Protein 4HI7 (pdb70)

Structure (mmCIF, N/CA/C/O backbone):
data_4HI7
#
_entry.id   4HI7
#
_cell.length_a   50.700
_cell.length_b   50.700
_cell.length_c   289.473
_cell.angle_alpha   90.000
_cell.angle_beta   90.000
_cell.angle_gamma   120.000
#
_symmetry.space_group_name_H-M   'P 31 2 1'
#
loop_
_entity.id
_entity.type
_entity.pdbx_description
1 polymer GI20122
2 non-polymer GLUTATHIONE
3 water water
#
loop_
_atom_site.group_PDB
_atom_site.id
_atom_site.type_symbol
_atom_site.label_atom_id
_atom_site.label_alt_id
_atom_site.label_comp_id
_atom_site.label_asym_id
_atom_site.label_entity_id
_atom_site.label_seq_id
_atom_site.pdbx_PDB_ins_code
_atom_site.Cartn_x
_atom_site.Cartn_y
_atom_site.Cartn_z
_atom_site.occupancy
_atom_site.B_iso_or_equiv
_atom_site.auth_seq_id
_atom_site.auth_comp_id
_atom_site.auth_asym_id
_atom_site.auth_atom_id
_atom_site.pdbx_PDB_model_num
ATOM 1 N N . LYS A 1 3 ? 4.421 29.009 6.789 1.00 14.05 3 LYS A N 1
ATOM 2 C CA . LYS A 1 3 ? 5.536 28.057 6.788 1.00 11.96 3 LYS A CA 1
ATOM 3 C C . LYS A 1 3 ? 6.410 28.165 8.033 1.00 9.76 3 LYS A C 1
ATOM 4 O O . LYS A 1 3 ? 6.716 29.275 8.496 1.00 12.68 3 LYS A O 1
ATOM 10 N N . PRO A 1 4 ? 6.830 27.006 8.557 1.00 10.08 4 PRO A N 1
ATOM 11 C CA . PRO A 1 4 ? 7.855 27.024 9.587 1.00 10.63 4 PRO A CA 1
ATOM 12 C C . PRO A 1 4 ? 9.141 27.685 9.045 1.00 7.37 4 PRO A C 1
ATOM 13 O O . PRO A 1 4 ? 9.396 27.709 7.823 1.00 6.80 4 PRO A O 1
ATOM 17 N N . ILE A 1 5 ? 9.955 28.183 9.963 1.00 9.57 5 ILE A N 1
ATOM 18 C CA . ILE A 1 5 ? 11.248 28.744 9.631 1.00 6.10 5 ILE A CA 1
ATOM 19 C C . ILE A 1 5 ? 12.340 27.959 10.355 1.00 7.41 5 ILE A C 1
ATOM 20 O O . ILE A 1 5 ? 12.274 27.734 11.573 1.00 6.53 5 ILE A O 1
ATOM 25 N N . LEU A 1 6 ? 13.348 27.544 9.606 1.00 5.68 6 LEU A N 1
ATOM 26 C CA . LEU A 1 6 ? 14.452 26.807 10.184 1.00 6.02 6 LEU A CA 1
ATOM 27 C C . LEU A 1 6 ? 15.695 27.645 10.087 1.00 6.94 6 LEU A C 1
ATOM 28 O O . LEU A 1 6 ? 16.001 28.180 9.011 1.00 7.03 6 LEU A O 1
ATOM 33 N N . TYR A 1 7 ? 16.384 27.779 11.213 1.00 7.23 7 TYR A N 1
ATOM 34 C CA . TYR A 1 7 ? 17.646 28.513 11.256 1.00 7.00 7 TYR A CA 1
ATOM 35 C C . TYR A 1 7 ? 18.791 27.519 11.306 1.00 6.17 7 TYR A C 1
ATOM 36 O O . TYR A 1 7 ? 18.817 26.656 12.192 1.00 6.49 7 TYR A O 1
ATOM 45 N N . GLY A 1 8 ? 19.789 27.658 10.420 1.00 6.34 8 GLY A N 1
ATOM 46 C CA . GLY A 1 8 ? 20.876 26.696 10.399 1.00 7.40 8 GLY A CA 1
ATOM 47 C C . GLY A 1 8 ? 21.928 26.987 9.343 1.00 6.67 8 GLY A C 1
ATOM 48 O O . GLY A 1 8 ? 21.943 28.039 8.722 1.00 7.32 8 GLY A O 1
ATOM 49 N N . ILE A 1 9 ? 22.806 26.008 9.145 1.00 5.96 9 ILE A N 1
ATOM 50 C CA . ILE A 1 9 ? 23.731 26.014 8.015 1.00 8.62 9 ILE A CA 1
ATOM 51 C C . ILE A 1 9 ? 23.956 24.571 7.642 1.00 8.00 9 ILE A C 1
ATOM 52 O O . ILE A 1 9 ? 23.868 23.720 8.516 1.00 6.70 9 ILE A O 1
ATOM 57 N N . ASP A 1 10 ? 24.170 24.269 6.362 1.00 8.32 10 ASP A N 1
ATOM 58 C CA . ASP A 1 10 ? 24.105 22.855 5.927 1.00 6.50 10 ASP A CA 1
ATOM 59 C C . ASP A 1 10 ? 25.263 22.047 6.493 1.00 7.20 10 ASP A C 1
ATOM 60 O O . ASP A 1 10 ? 25.174 20.839 6.654 1.00 7.40 10 ASP A O 1
ATOM 65 N N . ALA A 1 11 ? 26.381 22.698 6.782 1.00 7.22 11 ALA A N 1
ATOM 66 C CA . ALA A 1 11 ? 27.487 21.926 7.314 1.00 7.12 11 ALA A CA 1
ATOM 67 C C . ALA A 1 11 ? 27.223 21.360 8.711 1.00 5.97 11 ALA A C 1
ATOM 68 O O . ALA A 1 11 ? 27.896 20.411 9.105 1.00 5.89 11 ALA A O 1
ATOM 70 N N . SER A 1 12 ? 26.288 21.961 9.465 1.00 7.19 12 SER A N 1
ATOM 71 C CA . SER A 1 12 ? 25.989 21.510 10.828 1.00 6.44 12 SER A CA 1
ATOM 72 C C . SER A 1 12 ? 25.242 20.165 10.844 1.00 7.08 12 SER A C 1
ATOM 73 O O . SER A 1 12 ? 24.171 20.031 10.262 1.00 6.28 12 SER A O 1
ATOM 76 N N . PRO A 1 13 ? 25.786 19.161 11.537 1.00 6.43 13 PRO A N 1
ATOM 77 C CA . PRO A 1 13 ? 25.063 17.876 11.603 1.00 6.54 13 PRO A CA 1
ATOM 78 C C . PRO A 1 13 ? 23.598 17.977 12.127 1.00 5.84 13 PRO A C 1
ATOM 79 O O . PRO A 1 13 ? 22.681 17.477 11.468 1.00 4.33 13 PRO A O 1
ATOM 83 N N . PRO A 1 14 ? 23.367 18.618 13.290 1.00 3.59 14 PRO A N 1
ATOM 84 C CA . PRO A 1 14 ? 21.971 18.585 13.771 1.00 3.66 14 PRO A CA 1
ATOM 85 C C . PRO A 1 14 ? 21.040 19.365 12.861 1.00 4.06 14 PRO A C 1
ATOM 86 O O . PRO A 1 14 ? 19.844 19.063 12.819 1.00 4.35 14 PRO A O 1
ATOM 90 N N . VAL A 1 15 ? 21.541 20.405 12.171 1.00 3.51 15 VAL A N 1
ATOM 91 C CA . VAL A 1 15 ? 20.726 21.021 11.155 1.00 4.55 15 VAL A CA 1
ATOM 92 C C . VAL A 1 15 ? 20.306 20.032 10.070 1.00 3.10 15 VAL A C 1
ATOM 93 O O . VAL A 1 15 ? 19.110 19.978 9.692 1.00 3.66 15 VAL A O 1
ATOM 97 N N . ARG A 1 16 ? 21.275 19.251 9.610 1.00 4.72 16 ARG A N 1
ATOM 98 C CA . ARG A 1 16 ? 20.974 18.288 8.571 1.00 3.56 16 ARG A CA 1
ATOM 99 C C . ARG A 1 16 ? 19.983 17.193 9.006 1.00 2.80 16 ARG A C 1
ATOM 100 O O . ARG A 1 16 ? 19.079 16.797 8.197 1.00 4.74 16 ARG A O 1
ATOM 108 N N . ALA A 1 17 ? 20.037 16.783 10.270 1.00 2.45 17 ALA A N 1
ATOM 109 C CA . ALA A 1 17 ? 18.999 15.845 10.763 1.00 3.51 17 ALA A CA 1
ATOM 110 C C . ALA A 1 17 ? 17.615 16.482 10.586 1.00 4.10 17 ALA A C 1
ATOM 111 O O . ALA A 1 17 ? 16.668 15.820 10.129 1.00 3.84 17 ALA A O 1
ATOM 113 N N . VAL A 1 18 ? 17.469 17.742 10.947 1.00 4.61 18 VAL A N 1
ATOM 114 C CA . VAL A 1 18 ? 16.188 18.397 10.770 1.00 2.47 18 VAL A CA 1
ATOM 115 C C . VAL A 1 18 ? 15.800 18.525 9.286 1.00 4.21 18 VAL A C 1
ATOM 116 O O . VAL A 1 18 ? 14.645 18.309 8.920 1.00 3.40 18 VAL A O 1
ATOM 120 N N A LYS A 1 19 ? 16.764 18.881 8.440 0.13 4.42 19 LYS A N 1
ATOM 121 N N B LYS A 1 19 ? 16.744 18.901 8.426 0.87 4.64 19 LYS A N 1
ATOM 122 C CA A LYS A 1 19 ? 16.489 19.018 7.013 0.13 4.70 19 LYS A CA 1
ATOM 123 C CA B LYS A 1 19 ? 16.460 18.999 7.006 0.87 3.97 19 LYS A CA 1
ATOM 124 C C A LYS A 1 19 ? 16.012 17.712 6.395 0.13 4.67 19 LYS A C 1
ATOM 125 C C B LYS A 1 19 ? 15.976 17.699 6.425 0.87 4.47 19 LYS A C 1
ATOM 126 O O A LYS A 1 19 ? 15.136 17.725 5.533 0.13 5.05 19 LYS A O 1
ATOM 127 O O B LYS A 1 19 ? 15.089 17.713 5.603 0.87 5.33 19 LYS A O 1
ATOM 138 N N . LEU A 1 20 ? 16.587 16.594 6.835 1.00 4.84 20 LEU A N 1
ATOM 139 C CA . LEU A 1 20 ? 16.140 15.305 6.381 1.00 5.59 20 LEU A CA 1
ATOM 140 C C . LEU A 1 20 ? 14.683 15.083 6.796 1.00 3.93 20 LEU A C 1
ATOM 141 O O . LEU A 1 20 ? 13.878 14.539 6.028 1.00 4.78 20 LEU A O 1
ATOM 146 N N . THR A 1 21 ? 14.371 15.439 8.041 1.00 2.58 21 THR A N 1
ATOM 147 C CA . THR A 1 21 ? 13.007 15.244 8.573 1.00 2.58 21 THR A CA 1
ATOM 148 C C . THR A 1 21 ? 11.963 16.035 7.796 1.00 4.27 21 THR A C 1
ATOM 149 O O . THR A 1 21 ? 10.882 15.534 7.471 1.00 5.65 21 THR A O 1
ATOM 153 N N . LEU A 1 22 ? 12.291 17.303 7.554 1.00 3.93 22 LEU A N 1
ATOM 154 C CA . LEU A 1 22 ? 11.402 18.173 6.778 1.00 3.57 22 LEU A CA 1
ATOM 155 C C . LEU A 1 22 ? 11.156 17.578 5.392 1.00 3.85 22 LEU A C 1
ATOM 156 O O . LEU A 1 22 ? 10.020 17.623 4.891 1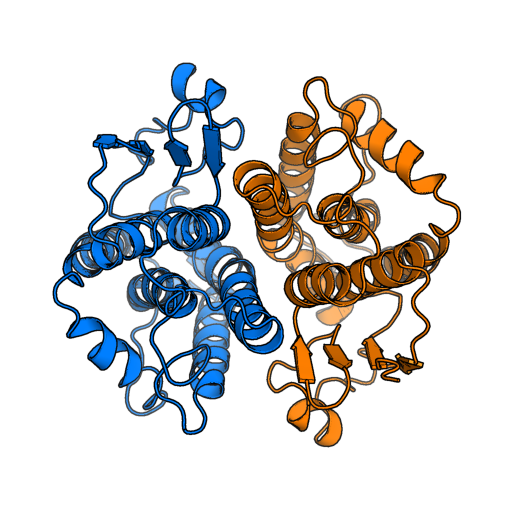.00 6.08 22 LEU A O 1
ATOM 161 N N . ALA A 1 23 ? 12.214 17.019 4.774 1.00 3.77 23 ALA A N 1
ATOM 162 C CA . ALA A 1 23 ? 12.069 16.441 3.447 1.00 4.09 23 ALA A CA 1
ATOM 163 C C . ALA A 1 23 ? 11.210 15.175 3.495 1.00 5.01 23 ALA A C 1
ATOM 164 O O . ALA A 1 23 ? 10.377 14.936 2.625 1.00 4.50 23 ALA A O 1
ATOM 166 N N . ALA A 1 24 ? 11.413 14.384 4.544 1.00 4.88 24 ALA A N 1
ATOM 167 C CA . ALA A 1 24 ? 10.665 13.149 4.682 1.00 3.08 24 ALA A CA 1
ATOM 168 C C . ALA A 1 24 ? 9.174 13.443 4.838 1.00 5.37 24 ALA A C 1
ATOM 169 O O . ALA A 1 24 ? 8.311 12.690 4.358 1.00 5.53 24 ALA A O 1
ATOM 171 N N . LEU A 1 25 ? 8.883 14.545 5.523 1.00 5.02 25 LEU A N 1
ATOM 172 C CA . LEU A 1 25 ? 7.518 14.943 5.804 1.00 3.90 25 LEU A CA 1
ATOM 173 C C . LEU A 1 25 ? 6.892 15.747 4.649 1.00 4.43 25 LEU A C 1
ATOM 174 O O . LEU A 1 25 ? 5.705 16.045 4.706 1.00 5.57 25 LEU A O 1
ATOM 179 N N . GLN A 1 26 ? 7.699 16.141 3.662 1.00 4.35 26 GLN A N 1
ATOM 180 C CA . GLN A 1 26 ? 7.233 17.028 2.565 1.00 4.75 26 GLN A CA 1
ATOM 181 C C . GLN A 1 26 ? 6.638 18.318 3.096 1.00 6.28 26 GLN A C 1
ATOM 182 O O . GLN A 1 26 ? 5.592 18.795 2.634 1.00 5.83 26 GLN A O 1
ATOM 188 N N . LEU A 1 27 ? 7.287 18.859 4.118 1.00 5.00 27 LEU A N 1
ATOM 189 C CA . LEU A 1 27 ? 6.803 20.067 4.760 1.00 5.52 27 LEU A CA 1
ATOM 190 C C . LEU A 1 27 ? 7.613 21.273 4.281 1.00 6.72 27 LEU A C 1
ATOM 191 O O . LEU A 1 27 ? 8.791 21.411 4.573 1.00 6.66 27 LEU A O 1
ATOM 196 N N . PRO A 1 28 ? 6.992 22.162 3.507 1.00 8.28 28 PRO A N 1
ATOM 197 C CA . PRO A 1 28 ? 7.746 23.335 3.044 1.00 9.07 28 PRO A CA 1
ATOM 198 C C . PRO A 1 28 ? 8.090 24.294 4.197 1.00 8.44 28 PRO A C 1
ATOM 199 O O . PRO A 1 28 ? 7.314 24.421 5.159 1.00 8.80 28 PRO A O 1
ATOM 203 N N . TYR A 1 29 ? 9.249 24.938 4.089 1.00 7.32 29 TYR A N 1
ATOM 204 C CA . TYR A 1 29 ? 9.779 25.749 5.171 1.00 7.44 29 TYR A CA 1
ATOM 205 C C . TYR A 1 29 ? 10.664 26.820 4.575 1.00 8.05 29 TYR A C 1
ATOM 206 O O . TYR A 1 29 ? 11.178 26.686 3.452 1.00 8.24 29 TYR A O 1
ATOM 215 N N . ASP A 1 30 ? 10.792 27.909 5.318 1.00 8.63 30 ASP A N 1
ATOM 216 C CA . ASP A 1 30 ? 11.778 28.932 5.000 1.00 9.25 30 ASP A CA 1
ATOM 217 C C . ASP A 1 30 ? 13.089 28.642 5.718 1.00 8.58 30 ASP A C 1
ATOM 218 O O . ASP A 1 30 ? 13.093 28.408 6.908 1.00 8.15 30 ASP A O 1
ATOM 223 N N . TYR A 1 31 ? 14.200 28.661 5.000 1.00 9.04 31 TYR A N 1
ATOM 224 C CA . TYR A 1 31 ? 15.504 28.350 5.593 1.00 8.15 31 TYR A CA 1
ATOM 225 C C . TYR A 1 31 ? 16.337 29.605 5.704 1.00 9.01 31 TYR A C 1
ATOM 226 O O . TYR A 1 31 ? 16.550 30.269 4.705 1.00 9.85 31 TYR A O 1
ATOM 235 N N . LYS A 1 32 ? 16.807 29.932 6.903 1.00 8.93 32 LYS A N 1
ATOM 236 C CA . LYS A 1 32 ? 17.541 31.165 7.121 1.00 11.93 32 LYS A CA 1
ATOM 237 C C . LYS A 1 32 ? 18.914 30.738 7.554 1.00 9.46 32 LYS A C 1
ATOM 238 O O . LYS A 1 32 ? 19.073 30.042 8.570 1.00 9.11 32 LYS A O 1
ATOM 244 N N A ILE A 1 33 ? 19.919 31.169 6.800 0.49 10.48 33 ILE A N 1
ATOM 245 N N B ILE A 1 33 ? 19.924 31.140 6.790 0.51 10.57 33 ILE A N 1
ATOM 246 C CA A ILE A 1 33 ? 21.276 30.718 7.039 0.49 11.43 33 ILE A CA 1
ATOM 247 C CA B ILE A 1 33 ? 21.271 30.658 7.034 0.51 11.45 33 ILE A CA 1
ATOM 248 C C A ILE A 1 33 ? 21.900 31.518 8.164 0.49 10.34 33 ILE A C 1
ATOM 249 C C B ILE A 1 33 ? 21.931 31.490 8.125 0.51 10.34 33 ILE A C 1
ATOM 250 O O A ILE A 1 33 ? 21.911 32.746 8.129 0.49 11.33 33 ILE A O 1
ATOM 251 O O B ILE A 1 33 ? 21.996 32.718 8.023 0.51 11.35 33 ILE A O 1
ATOM 260 N N . VAL A 1 34 ? 22.400 30.830 9.174 1.00 9.71 34 VAL A N 1
ATOM 261 C CA . VAL A 1 34 ? 23.132 31.479 10.243 1.00 13.64 34 VAL A CA 1
ATOM 262 C C . VAL A 1 34 ? 24.556 30.949 10.138 1.00 11.94 34 VAL A C 1
ATOM 263 O O . VAL A 1 34 ? 24.821 29.780 10.436 1.00 10.62 34 VAL A O 1
ATOM 267 N N . ASN A 1 35 ? 25.467 31.791 9.670 1.00 15.36 35 ASN A N 1
ATOM 268 C CA . ASN A 1 35 ? 26.843 31.371 9.461 1.00 15.72 35 ASN A CA 1
ATOM 269 C C . ASN A 1 35 ? 27.638 31.418 10.754 1.00 13.58 35 ASN A C 1
ATOM 270 O O . ASN A 1 35 ? 27.964 32.503 11.241 1.00 13.50 35 ASN A O 1
ATOM 275 N N . LEU A 1 36 ? 28.021 30.253 11.254 1.00 13.31 36 LEU A N 1
ATOM 276 C CA . LEU A 1 36 ? 28.710 30.132 12.531 1.00 12.95 36 LEU A CA 1
ATOM 277 C C . LEU A 1 36 ? 30.168 30.586 12.447 1.00 15.45 36 LEU A C 1
ATOM 278 O O . LEU A 1 36 ? 30.742 31.062 13.429 1.00 17.59 36 LEU A O 1
ATOM 283 N N . MET A 1 37 ? 30.764 30.453 11.269 1.00 15.75 37 MET A N 1
ATOM 284 C CA . MET A 1 37 ? 32.164 30.832 11.104 1.00 18.12 37 MET A CA 1
ATOM 285 C C . MET A 1 37 ? 32.306 32.346 11.244 1.00 19.00 37 MET A C 1
ATOM 286 O O . MET A 1 37 ? 33.350 32.860 11.675 1.00 23.47 37 MET A O 1
ATOM 291 N N . ASN A 1 38 ? 31.236 33.049 10.888 1.00 18.75 38 ASN A N 1
ATOM 292 C CA . ASN A 1 38 ? 31.167 34.501 10.996 1.00 19.57 38 ASN A CA 1
ATOM 293 C C . ASN A 1 38 ? 30.464 34.970 12.266 1.00 16.90 38 ASN A C 1
ATOM 294 O O . ASN A 1 38 ? 30.193 36.162 12.428 1.00 16.38 38 ASN A O 1
ATOM 299 N N . LYS A 1 39 ? 30.162 34.017 13.153 1.00 16.70 39 LYS A N 1
ATOM 300 C CA . LYS A 1 39 ? 29.655 34.305 14.503 1.00 14.09 39 LYS A CA 1
ATOM 301 C C . LYS A 1 39 ? 28.261 34.943 14.480 1.00 13.93 39 LYS A C 1
ATOM 302 O O . LYS A 1 39 ? 27.861 35.636 15.419 1.00 14.27 39 LYS A O 1
ATOM 308 N N . GLU A 1 40 ? 27.512 34.673 13.414 1.00 15.90 40 GLU A N 1
ATOM 309 C CA . GLU A 1 40 ? 26.143 35.175 13.278 1.00 14.89 40 GLU A CA 1
ATOM 310 C C . GLU A 1 40 ? 25.182 34.673 14.370 1.00 14.30 40 GLU A C 1
ATOM 311 O O . GLU A 1 40 ? 24.120 35.254 14.578 1.00 14.41 40 GLU A O 1
ATOM 317 N N . GLN A 1 41 ? 25.527 33.586 15.060 1.00 11.96 41 GLN A N 1
ATOM 318 C CA . GLN A 1 41 ? 24.664 33.109 16.136 1.00 14.67 41 GLN A CA 1
ATOM 319 C C . GLN A 1 41 ? 24.778 34.053 17.337 1.00 16.32 41 GLN A C 1
ATOM 320 O O . GLN A 1 41 ? 23.971 33.991 18.253 1.00 12.07 41 GLN A O 1
ATOM 326 N N . HIS A 1 42 ? 25.763 34.954 17.320 1.00 13.09 42 HIS A N 1
ATOM 327 C CA . HIS A 1 42 ? 25.978 35.891 18.433 1.00 14.29 42 HIS A CA 1
ATOM 328 C C . HIS A 1 42 ? 25.401 37.294 18.184 1.00 16.38 42 HIS A C 1
ATOM 329 O O . HIS A 1 42 ? 25.633 38.205 18.982 1.00 16.28 42 HIS A O 1
ATOM 336 N N . SER A 1 43 ? 24.633 37.451 17.101 1.00 15.00 43 SER A N 1
ATOM 337 C CA . SER A 1 43 ? 23.999 38.737 16.780 1.00 17.25 43 SER A CA 1
ATOM 338 C C . SER A 1 43 ? 22.924 39.021 17.814 1.00 16.41 43 SER A C 1
ATOM 339 O O . SER A 1 43 ? 22.377 38.079 18.400 1.00 15.51 43 SER A O 1
ATOM 342 N N . GLU A 1 44 ? 22.635 40.303 18.053 1.00 19.39 44 GLU A N 1
ATOM 343 C CA . GLU A 1 44 ? 21.623 40.682 19.037 1.00 19.97 44 GLU A CA 1
ATOM 344 C C . GLU A 1 44 ? 20.289 40.041 18.686 1.00 20.17 44 GLU A C 1
ATOM 345 O O . GLU A 1 44 ? 19.570 39.573 19.565 1.00 20.86 44 GLU A O 1
ATOM 351 N N . GLU A 1 45 ? 19.979 39.999 17.399 1.00 18.65 45 GLU A N 1
ATOM 352 C CA . GLU A 1 45 ? 18.729 39.401 16.964 1.00 20.89 45 GLU A CA 1
ATOM 353 C C . GLU A 1 45 ? 18.693 37.880 17.168 1.00 19.92 45 GLU A C 1
ATOM 354 O O . GLU A 1 45 ? 17.704 37.360 17.651 1.00 16.50 45 GLU A O 1
ATOM 360 N N . TYR A 1 46 ? 19.765 37.173 16.836 1.00 14.47 46 TYR A N 1
ATOM 361 C CA . TYR A 1 46 ? 19.720 35.731 17.048 1.00 14.36 46 TYR A CA 1
ATOM 362 C C . TYR A 1 46 ? 19.776 35.349 18.531 1.00 13.03 46 TYR A C 1
ATOM 363 O O . TYR A 1 46 ? 19.178 34.350 18.937 1.00 12.38 46 TYR A O 1
ATOM 372 N N . LEU A 1 47 ? 20.530 36.088 19.333 1.00 14.18 47 LEU A N 1
ATOM 373 C CA . LEU A 1 47 ? 20.580 35.790 20.757 1.00 16.19 47 LEU A CA 1
ATOM 374 C C . LEU A 1 47 ? 19.198 35.951 21.396 1.00 20.35 47 LEU A C 1
ATOM 375 O O . LEU A 1 47 ? 18.834 35.201 22.314 1.00 19.91 47 LEU A O 1
ATOM 380 N N . LYS A 1 48 ? 18.425 36.904 20.885 1.00 22.37 48 LYS A N 1
ATOM 381 C CA . LYS A 1 48 ? 17.048 37.114 21.327 1.00 25.36 48 LYS A CA 1
ATOM 382 C C . LYS A 1 48 ? 16.202 35.870 21.050 1.00 22.97 48 LYS A C 1
ATOM 383 O O . LYS A 1 48 ? 15.394 35.450 21.888 1.00 23.81 48 LYS A O 1
ATOM 389 N N . LYS A 1 49 ? 16.390 35.281 19.871 1.00 19.01 49 LYS A N 1
ATOM 390 C CA . LYS A 1 49 ? 15.641 34.077 19.487 1.00 16.53 49 LYS A CA 1
ATOM 391 C C . LYS A 1 49 ? 16.097 32.829 20.245 1.00 14.21 49 LYS A C 1
ATOM 392 O O . LYS A 1 49 ? 15.312 31.889 20.509 1.00 13.92 49 LYS A O 1
ATOM 398 N N . ASN A 1 50 ? 17.375 32.795 20.572 1.00 15.50 50 ASN A N 1
ATOM 399 C CA . ASN A 1 50 ? 17.951 31.606 21.175 1.00 12.74 50 ASN A CA 1
ATOM 400 C C . ASN A 1 50 ? 19.187 32.000 21.962 1.00 13.76 50 ASN A C 1
ATOM 401 O O . ASN A 1 50 ? 20.290 32.052 21.404 1.00 12.42 50 ASN A O 1
ATOM 406 N N . PRO A 1 51 ? 19.022 32.247 23.274 1.00 13.09 51 PRO A N 1
ATOM 407 C CA . PRO A 1 51 ? 20.163 32.665 24.099 1.00 14.28 51 PRO A CA 1
ATOM 408 C C . PRO A 1 51 ? 21.318 31.664 24.173 1.00 13.45 51 PRO A C 1
ATOM 409 O O . PRO A 1 51 ? 22.405 32.092 24.574 1.00 14.21 51 PRO A O 1
ATOM 413 N N . GLN A 1 52 ? 21.107 30.405 23.775 1.00 12.28 52 GLN A N 1
ATOM 414 C CA . GLN A 1 52 ? 22.184 29.397 23.762 1.00 10.77 52 GLN A CA 1
ATOM 415 C C . GLN A 1 52 ? 23.080 29.541 22.539 1.00 13.05 52 GLN A C 1
ATOM 416 O O . GLN A 1 52 ? 24.085 28.826 22.407 1.00 13.05 52 GLN A O 1
ATOM 422 N N . HIS A 1 53 ? 22.698 30.458 21.651 1.00 13.95 53 HIS A N 1
ATOM 423 C CA . HIS A 1 53 ? 23.358 30.665 20.360 1.00 12.73 53 HIS A CA 1
ATOM 424 C C . HIS A 1 53 ? 23.687 29.370 19.599 1.00 10.08 53 HIS A C 1
ATOM 425 O O . HIS A 1 53 ? 24.805 29.174 19.125 1.00 11.67 53 HIS A O 1
ATOM 432 N N . THR A 1 54 ? 22.690 28.499 19.479 1.00 9.44 54 THR A N 1
ATOM 433 C CA . THR A 1 54 ? 22.885 27.264 18.762 1.00 9.77 54 THR A CA 1
ATOM 434 C C . THR A 1 54 ? 21.973 27.186 17.558 1.00 7.54 54 THR A C 1
ATOM 435 O O . THR A 1 54 ? 20.925 27.809 17.527 1.00 8.24 54 THR A O 1
ATOM 439 N N . VAL A 1 55 ? 22.336 26.348 16.586 1.00 7.78 55 VAL A N 1
ATOM 440 C CA . VAL A 1 55 ? 21.425 25.924 15.515 1.00 6.55 55 VAL A CA 1
ATOM 441 C C . VAL A 1 55 ? 21.392 24.404 15.537 1.00 6.63 55 VAL A C 1
ATOM 442 O O . VAL A 1 55 ? 22.390 23.803 15.933 1.00 6.11 55 VAL A O 1
ATOM 446 N N . PRO A 1 56 ? 20.277 23.769 15.108 1.00 5.54 56 PRO A N 1
ATOM 447 C CA . PRO A 1 56 ? 19.082 24.385 14.508 1.00 6.21 56 PRO A CA 1
ATOM 448 C C . PRO A 1 56 ? 18.165 25.052 15.518 1.00 5.22 56 PRO A C 1
ATOM 449 O O . PRO A 1 56 ? 18.180 24.740 16.709 1.00 6.19 56 PRO A O 1
ATOM 453 N N . LEU A 1 57 ? 17.380 26.005 15.019 1.00 5.67 57 LEU A N 1
ATOM 454 C CA . LEU A 1 57 ? 16.249 26.568 15.735 1.00 6.75 57 LEU A CA 1
ATOM 455 C C . LEU A 1 57 ? 15.066 26.547 14.758 1.00 5.82 57 LEU A C 1
ATOM 456 O O . LEU A 1 57 ? 15.242 26.842 13.574 1.00 6.08 57 LEU A O 1
ATOM 461 N N . LEU A 1 58 ? 13.889 26.129 15.232 1.00 5.65 58 LEU A N 1
ATOM 462 C CA . LEU A 1 58 ? 12.646 26.177 14.458 1.00 6.05 58 LEU A CA 1
ATOM 463 C C . LEU A 1 58 ? 11.667 27.182 15.039 1.00 6.52 58 LEU A C 1
ATOM 464 O O . LEU A 1 58 ? 11.430 27.202 16.239 1.00 7.37 58 LEU A O 1
ATOM 469 N N . GLU A 1 59 ? 11.100 28.009 14.191 1.00 6.78 59 GLU A N 1
ATOM 470 C CA . GLU A 1 59 ? 10.005 28.847 14.611 1.00 7.65 59 GLU A CA 1
ATOM 471 C C . GLU A 1 59 ? 8.819 28.309 13.841 1.00 7.37 59 GLU A C 1
ATOM 472 O O . GLU A 1 59 ? 8.888 28.119 12.636 1.00 8.69 59 GLU A O 1
ATOM 478 N N . ASP A 1 60 ? 7.694 28.128 14.512 1.00 8.27 60 ASP A N 1
ATOM 479 C CA . ASP A 1 60 ? 6.495 27.681 13.839 1.00 8.28 60 ASP A CA 1
ATOM 480 C C . ASP A 1 60 ? 5.302 28.462 14.366 1.00 10.57 60 ASP A C 1
ATOM 481 O O . ASP A 1 60 ? 4.890 28.236 15.495 1.00 10.24 60 ASP A O 1
ATOM 486 N N . GLY A 1 61 ? 4.786 29.404 13.579 1.00 11.96 61 GLY A N 1
ATOM 487 C CA . GLY A 1 61 ? 3.788 30.339 14.075 1.00 15.91 61 GLY A CA 1
ATOM 488 C C . GLY A 1 61 ? 4.430 31.103 15.216 1.00 14.64 61 GLY A C 1
ATOM 489 O O . GLY A 1 61 ? 5.582 31.544 15.091 1.00 14.88 61 GLY A O 1
ATOM 490 N N . ASP A 1 62 ? 3.744 31.205 16.347 1.00 13.64 62 ASP A N 1
ATOM 491 C CA . ASP A 1 62 ? 4.339 31.907 17.477 1.00 16.62 62 ASP A CA 1
ATOM 492 C C . ASP A 1 62 ? 5.219 30.993 18.364 1.00 17.66 62 ASP A C 1
ATOM 493 O O . ASP A 1 62 ? 5.739 31.451 19.391 1.00 20.14 62 ASP A O 1
ATOM 498 N N . ALA A 1 63 ? 5.414 29.730 17.960 1.00 14.54 63 ALA A N 1
ATOM 499 C CA . ALA A 1 63 ? 6.195 28.759 18.747 1.00 13.38 63 ALA A CA 1
ATOM 500 C C . ALA A 1 63 ? 7.686 28.730 18.395 1.00 10.39 63 ALA A C 1
ATOM 501 O O . ALA A 1 63 ? 8.086 29.019 17.264 1.00 11.11 63 ALA A O 1
ATOM 503 N N . ASN A 1 64 ? 8.497 28.317 19.356 1.00 11.21 64 ASN A N 1
ATOM 504 C CA . ASN A 1 64 ? 9.938 28.311 19.193 1.00 9.17 64 ASN A CA 1
ATOM 505 C C . ASN A 1 64 ? 10.417 26.965 19.731 1.00 9.06 64 ASN A C 1
ATOM 506 O O . ASN A 1 64 ? 10.019 26.601 20.834 1.00 12.64 64 ASN A O 1
ATOM 511 N N . ILE A 1 65 ? 11.197 26.209 18.950 1.00 9.32 65 ILE A N 1
ATOM 512 C CA . ILE A 1 65 ? 11.730 24.914 19.400 1.00 6.80 65 ILE A CA 1
ATOM 513 C C . ILE A 1 65 ? 13.176 24.819 18.987 1.00 5.77 65 ILE A C 1
ATOM 514 O O . ILE A 1 65 ? 13.499 24.953 17.802 1.00 5.72 65 ILE A O 1
ATOM 519 N N . ALA A 1 66 ? 14.035 24.582 19.961 1.00 7.75 66 ALA A N 1
ATOM 520 C CA . ALA A 1 66 ? 15.451 24.368 19.687 1.00 7.60 66 ALA A CA 1
ATOM 521 C C . ALA A 1 66 ? 15.765 22.930 20.030 1.00 6.17 66 ALA A C 1
ATOM 522 O O . ALA A 1 66 ? 14.967 22.283 20.720 1.00 5.96 66 ALA A O 1
ATOM 524 N N . ASP A 1 67 ? 16.952 22.486 19.595 1.00 6.47 67 ASP A N 1
ATOM 525 C CA . ASP A 1 67 ? 17.503 21.110 19.691 1.00 4.03 67 ASP A CA 1
ATOM 526 C C . ASP A 1 67 ? 16.964 20.224 18.588 1.00 3.76 67 ASP A C 1
ATOM 527 O O . ASP A 1 67 ? 15.746 20.016 18.516 1.00 3.76 67 ASP A O 1
ATOM 532 N N . SER A 1 68 ? 17.847 19.696 17.742 1.00 4.07 68 SER A N 1
ATOM 533 C CA . SER A 1 68 ? 17.429 18.921 16.564 1.00 3.88 68 SER A CA 1
ATOM 534 C C . SER A 1 68 ? 16.487 17.792 16.944 1.00 4.03 68 SER A C 1
ATOM 535 O O . SER A 1 68 ? 15.549 17.494 16.208 1.00 3.39 68 SER A O 1
ATOM 538 N N . HIS A 1 69 ? 16.717 17.168 18.099 1.00 4.49 69 HIS A N 1
ATOM 539 C CA . HIS A 1 69 ? 15.955 15.967 18.442 1.00 3.05 69 HIS A CA 1
ATOM 540 C C . HIS A 1 69 ? 14.560 16.366 18.904 1.00 4.43 69 HIS A C 1
ATOM 541 O O . HIS A 1 69 ? 13.546 15.720 18.569 1.00 4.77 69 HIS A O 1
ATOM 548 N N . ALA A 1 70 ? 14.497 17.462 19.652 1.00 3.24 70 ALA A N 1
ATOM 549 C CA . ALA A 1 70 ? 13.206 18.030 20.055 1.00 3.41 70 ALA A CA 1
ATOM 550 C C . ALA A 1 70 ? 12.445 18.485 18.830 1.00 3.51 70 ALA A C 1
ATOM 551 O O . ALA A 1 70 ? 11.216 18.293 18.754 1.00 3.81 70 ALA A O 1
ATOM 553 N N . ILE A 1 71 ? 13.120 19.203 17.926 1.00 3.72 71 ILE A N 1
ATOM 554 C CA . ILE A 1 71 ? 12.497 19.682 16.702 1.00 4.53 71 ILE A CA 1
ATOM 555 C C . ILE A 1 71 ? 11.931 18.538 15.856 1.00 3.69 71 ILE A C 1
ATOM 556 O O . ILE A 1 71 ? 10.775 18.583 15.407 1.00 4.46 71 ILE A O 1
ATOM 561 N N . MET A 1 72 ? 12.710 17.480 15.675 1.00 3.82 72 MET A N 1
ATOM 562 C CA . MET A 1 72 ? 12.261 16.358 14.849 1.00 4.16 72 MET A CA 1
ATOM 563 C C . MET A 1 72 ? 11.056 15.640 15.432 1.00 3.77 72 MET A C 1
ATOM 564 O O . MET A 1 72 ? 10.130 15.341 14.691 1.00 3.73 72 MET A O 1
ATOM 569 N N . ALA A 1 73 ? 11.075 15.371 16.744 1.00 3.80 73 ALA A N 1
ATOM 570 C CA . ALA A 1 73 ? 9.928 14.761 17.383 1.00 4.47 73 ALA A CA 1
ATOM 571 C C . ALA A 1 73 ? 8.690 15.614 17.219 1.00 4.64 73 ALA A C 1
ATOM 572 O O . ALA A 1 73 ? 7.599 15.112 16.937 1.00 3.98 73 ALA A O 1
ATOM 574 N N . TYR A 1 74 ? 8.820 16.905 17.433 1.00 3.85 74 TYR A N 1
ATOM 575 C CA . TYR A 1 74 ? 7.727 17.854 17.258 1.00 4.34 74 TYR A CA 1
ATOM 576 C C . TYR A 1 74 ? 7.196 17.805 15.824 1.00 4.47 74 TYR A C 1
ATOM 577 O O . TYR A 1 74 ? 5.989 17.724 15.613 1.00 4.83 74 TYR A O 1
ATOM 586 N N . LEU A 1 75 ? 8.077 17.924 14.835 1.00 4.37 75 LEU A N 1
ATOM 587 C CA . LEU A 1 75 ? 7.667 17.895 13.434 1.00 4.67 75 LEU A CA 1
ATOM 588 C C . LEU A 1 75 ? 6.874 16.656 13.042 1.00 4.79 75 LEU A C 1
ATOM 589 O O . LEU A 1 75 ? 5.836 16.783 12.400 1.00 5.23 75 LEU A O 1
ATOM 594 N N . VAL A 1 76 ? 7.360 15.477 13.402 1.00 4.49 76 VAL A N 1
ATOM 595 C CA . VAL A 1 76 ? 6.630 14.278 13.052 1.00 6.14 76 VAL A CA 1
ATOM 596 C C . VAL A 1 76 ? 5.290 14.270 13.786 1.00 4.96 76 VAL A C 1
ATOM 597 O O . VAL A 1 76 ? 4.236 13.975 13.182 1.00 5.79 76 VAL A O 1
ATOM 601 N N . SER A 1 77 ? 5.293 14.584 15.090 1.00 4.90 77 SER A N 1
ATOM 602 C CA . SER A 1 77 ? 4.045 14.505 15.874 1.00 5.38 77 SER A CA 1
ATOM 603 C C . SER A 1 77 ? 3.011 15.526 15.427 1.00 5.65 77 SER A C 1
ATOM 604 O O . SER A 1 77 ? 1.804 15.279 15.581 1.00 6.13 77 SER A O 1
ATOM 607 N N . LYS A 1 78 ? 3.454 16.658 14.881 1.00 5.65 78 LYS A N 1
ATOM 608 C CA . LYS A 1 78 ? 2.554 17.749 14.496 1.00 6.61 78 LYS A CA 1
ATOM 609 C C . LYS A 1 78 ? 2.078 17.605 13.060 1.00 7.12 78 LYS A C 1
ATOM 610 O O . LYS A 1 78 ? 0.918 17.918 12.756 1.00 8.22 78 LYS A O 1
ATOM 616 N N . TYR A 1 79 ? 2.957 17.137 12.188 1.00 6.35 79 TYR A N 1
ATOM 617 C CA . TYR A 1 79 ? 2.746 17.199 10.756 1.00 6.78 79 TYR A CA 1
ATOM 618 C C . TYR A 1 79 ? 2.806 15.868 10.033 1.00 7.81 79 TYR A C 1
ATOM 619 O O . TYR A 1 79 ? 2.492 15.838 8.834 1.00 11.24 79 TYR A O 1
ATOM 628 N N . GLY A 1 80 ? 3.209 14.800 10.694 1.00 7.64 80 GLY A N 1
ATOM 629 C CA . GLY A 1 80 ? 3.238 13.531 10.015 1.00 7.99 80 GLY A CA 1
ATOM 630 C C . GLY A 1 80 ? 1.865 13.007 9.652 1.00 9.12 80 GLY A C 1
ATOM 631 O O . GLY A 1 80 ? 0.879 13.104 10.408 1.00 12.93 80 GLY A O 1
ATOM 632 N N . LYS A 1 81 ? 1.773 12.403 8.487 1.00 9.99 81 LYS A N 1
ATOM 633 C CA . LYS A 1 81 ? 0.498 11.846 8.124 1.00 11.38 81 LYS A CA 1
ATOM 634 C C . LYS A 1 81 ? 0.243 10.537 8.848 1.00 10.24 81 LYS A C 1
ATOM 635 O O . LYS A 1 81 ? -0.917 10.149 9.018 1.00 12.01 81 LYS A O 1
ATOM 641 N N . ASP A 1 82 ? 1.313 9.883 9.308 1.00 7.72 82 ASP A N 1
ATOM 642 C CA . ASP A 1 82 ? 1.214 8.762 10.244 1.00 10.66 82 ASP A CA 1
ATOM 643 C C . ASP A 1 82 ? 2.407 8.871 11.159 1.00 8.45 82 ASP A C 1
ATOM 644 O O . ASP A 1 82 ? 3.236 9.788 10.977 1.00 7.40 82 ASP A O 1
ATOM 649 N N . ASP A 1 83 ? 2.523 7.978 12.130 1.00 8.82 83 ASP A N 1
ATOM 650 C CA . ASP A 1 83 ? 3.624 8.071 13.089 1.00 5.95 83 ASP A CA 1
ATOM 651 C C . ASP A 1 83 ? 4.869 7.235 12.798 1.00 5.83 83 ASP A C 1
ATOM 652 O O . ASP A 1 83 ? 5.672 7.023 13.688 1.00 6.76 83 ASP A O 1
ATOM 657 N N . SER A 1 84 ? 5.028 6.793 11.556 1.00 6.02 84 SER A N 1
ATOM 658 C CA . SER A 1 84 ? 6.083 5.821 11.283 1.00 8.20 84 SER A CA 1
ATOM 659 C C . SER A 1 84 ? 7.460 6.324 11.699 1.00 6.34 84 SER A C 1
ATOM 660 O O . SER A 1 84 ? 8.293 5.552 12.179 1.00 7.94 84 SER A O 1
ATOM 663 N N . LEU A 1 85 ? 7.733 7.603 11.488 1.00 5.75 85 LEU A N 1
ATOM 664 C CA . LEU A 1 85 ? 9.040 8.140 11.813 1.00 6.31 85 LEU A CA 1
ATOM 665 C C . LEU A 1 85 ? 9.242 8.422 13.306 1.00 6.89 85 LEU A C 1
ATOM 666 O O . LEU A 1 85 ? 10.357 8.686 13.740 1.00 5.70 85 LEU A O 1
ATOM 671 N N . TYR A 1 86 ? 8.164 8.420 14.080 1.00 4.35 86 TYR A N 1
ATOM 672 C CA . TYR A 1 86 ? 8.283 8.599 15.515 1.00 4.07 86 TYR A CA 1
ATOM 673 C C . TYR A 1 86 ? 7.055 8.015 16.164 1.00 5.67 86 TYR A C 1
ATOM 674 O O . TYR A 1 86 ? 6.107 8.683 16.494 1.00 4.52 86 TYR A O 1
ATOM 683 N N . PRO A 1 87 ? 7.044 6.694 16.299 1.00 5.43 87 PRO A N 1
ATOM 684 C CA . PRO A 1 87 ? 5.840 5.949 16.686 1.00 6.19 87 PRO A CA 1
ATOM 685 C C . PRO A 1 87 ? 5.260 6.410 18.019 1.00 5.58 87 PRO A C 1
ATOM 686 O O . PRO A 1 87 ? 6.032 6.748 18.944 1.00 5.33 87 PRO A O 1
ATOM 690 N N . LYS A 1 88 ? 3.929 6.424 18.107 1.00 6.01 88 LYS A N 1
ATOM 691 C CA . LYS A 1 88 ? 3.246 6.745 19.338 1.00 5.62 88 LYS A CA 1
ATOM 692 C C . LYS A 1 88 ? 3.280 5.627 20.368 1.00 5.80 88 LYS A C 1
ATOM 693 O O . LYS A 1 88 ? 3.219 5.908 21.573 1.00 6.29 88 LYS A O 1
ATOM 699 N N . ASP A 1 89 ? 3.380 4.360 19.942 1.00 6.68 89 ASP A N 1
ATOM 700 C CA . ASP A 1 89 ? 3.546 3.221 20.862 1.00 8.48 89 ASP A CA 1
ATOM 701 C C . ASP A 1 89 ? 4.678 3.537 21.827 1.00 5.78 89 ASP A C 1
ATOM 702 O O . ASP A 1 89 ? 5.764 3.922 21.396 1.00 7.90 89 ASP A O 1
ATOM 707 N N . LEU A 1 90 ? 4.426 3.422 23.130 1.00 7.07 90 LEU A N 1
ATOM 708 C CA . LEU A 1 90 ? 5.414 3.945 24.099 1.00 5.69 90 LEU A CA 1
ATOM 709 C C . LEU A 1 90 ? 6.721 3.163 24.103 1.00 7.06 90 LEU A C 1
ATOM 710 O O . LEU A 1 90 ? 7.792 3.756 24.334 1.00 5.27 90 LEU A O 1
ATOM 715 N N . VAL A 1 91 ? 6.662 1.842 23.897 1.00 6.30 91 VAL A N 1
ATOM 716 C CA . VAL A 1 91 ? 7.863 1.011 23.853 1.00 8.29 91 VAL A CA 1
ATOM 717 C C . VAL A 1 91 ? 8.680 1.370 22.607 1.00 5.50 91 VAL A C 1
ATOM 718 O O . VAL A 1 91 ? 9.885 1.581 22.667 1.00 6.28 91 VAL A O 1
ATOM 722 N N . LYS A 1 92 ? 8.019 1.468 21.458 1.00 6.43 92 LYS A N 1
ATOM 723 C CA . LYS A 1 92 ? 8.715 1.866 20.233 1.00 8.23 92 LYS A CA 1
ATOM 724 C C . LYS A 1 92 ? 9.268 3.263 20.341 1.00 5.77 92 LYS A C 1
ATOM 725 O O . LYS A 1 92 ? 10.406 3.533 19.914 1.00 6.62 92 LYS A O 1
ATOM 731 N N . ARG A 1 93 ? 8.474 4.168 20.907 1.00 6.10 93 ARG A N 1
ATOM 732 C CA . ARG A 1 93 ? 8.954 5.530 21.089 1.00 4.71 93 ARG A CA 1
ATOM 733 C C . ARG A 1 93 ? 10.174 5.600 22.005 1.00 3.96 93 ARG A C 1
ATOM 734 O O . ARG A 1 93 ? 11.107 6.358 21.753 1.00 3.98 93 ARG A O 1
ATOM 742 N N . ALA A 1 94 ? 10.156 4.847 23.093 1.00 4.20 94 ALA A N 1
ATOM 743 C CA . ALA A 1 94 ? 11.297 4.799 24.001 1.00 4.53 94 ALA A CA 1
ATOM 744 C C . ALA A 1 94 ? 12.580 4.369 23.306 1.00 6.73 94 ALA A C 1
ATOM 745 O O . ALA A 1 94 ? 13.668 4.838 23.664 1.00 5.11 94 ALA A O 1
ATOM 747 N N . LEU A 1 95 ? 12.474 3.481 22.327 1.00 5.41 95 LEU A N 1
ATOM 748 C CA . LEU A 1 95 ? 13.702 3.079 21.630 1.00 6.60 95 LEU A CA 1
ATOM 749 C C . LEU A 1 95 ? 14.217 4.204 20.735 1.00 6.15 95 LEU A C 1
ATOM 750 O O . LEU A 1 95 ? 15.422 4.470 20.683 1.00 6.44 95 LEU A O 1
ATOM 755 N N . VAL A 1 96 ? 13.295 4.856 20.027 1.00 4.58 96 VAL A N 1
ATOM 756 C CA . VAL A 1 96 ? 13.700 6.003 19.228 1.00 5.44 96 VAL A CA 1
ATOM 757 C C . VAL A 1 96 ? 14.326 7.100 20.133 1.00 3.24 96 VAL A C 1
ATOM 758 O O . VAL A 1 96 ? 15.404 7.656 19.836 1.00 4.45 96 VAL A O 1
ATOM 762 N N . ASP A 1 97 ? 13.690 7.368 21.264 1.00 3.26 97 ASP A N 1
ATOM 763 C CA . ASP A 1 97 ? 14.218 8.369 22.194 1.00 4.40 97 ASP A CA 1
ATOM 764 C C . ASP A 1 97 ? 15.594 7.967 22.664 1.00 4.13 97 ASP A C 1
ATOM 765 O O . ASP A 1 97 ? 16.503 8.772 22.694 1.00 5.50 97 ASP A O 1
ATOM 770 N N . ASN A 1 98 ? 15.738 6.697 23.040 1.00 5.47 98 ASN A N 1
ATOM 771 C CA . ASN A 1 98 ? 17.005 6.192 23.537 1.00 4.80 98 ASN A CA 1
ATOM 772 C C . ASN A 1 98 ? 18.073 6.474 22.505 1.00 3.60 98 ASN A C 1
ATOM 773 O O . ASN A 1 98 ? 19.187 6.946 22.846 1.00 5.53 98 ASN A O 1
ATOM 778 N N . ARG A 1 99 ? 17.820 6.176 21.241 1.00 3.54 99 ARG A N 1
ATOM 779 C CA . ARG A 1 99 ? 18.885 6.310 20.248 1.00 4.84 99 ARG A CA 1
ATOM 780 C C . ARG A 1 99 ? 19.183 7.775 20.007 1.00 4.07 99 ARG A C 1
ATOM 781 O O . ARG A 1 99 ? 20.341 8.096 19.739 1.00 4.63 99 ARG A O 1
ATOM 789 N N . MET A 1 100 ? 18.193 8.663 20.113 1.00 3.49 100 MET A N 1
ATOM 790 C CA . MET A 1 100 ? 18.466 10.096 19.935 1.00 3.40 100 MET A CA 1
ATOM 791 C C . MET A 1 100 ? 19.236 10.690 21.124 1.00 3.55 100 MET A C 1
ATOM 792 O O . MET A 1 100 ? 20.138 11.535 20.943 1.00 3.88 100 MET A O 1
ATOM 797 N N . TYR A 1 101 ? 18.925 10.238 22.335 1.00 5.21 101 TYR A N 1
ATOM 798 C CA . TYR A 1 101 ? 19.693 10.667 23.509 1.00 3.73 101 TYR A CA 1
ATOM 799 C C . TYR A 1 101 ? 21.120 10.196 23.432 1.00 6.14 101 TYR A C 1
ATOM 800 O O . TYR A 1 101 ? 22.030 10.930 23.815 1.00 4.99 101 TYR A O 1
ATOM 809 N N . PHE A 1 102 ? 21.298 8.968 22.946 1.00 4.94 102 PHE A N 1
ATOM 810 C CA . PHE A 1 102 ? 22.630 8.430 22.693 1.00 6.56 102 PHE A CA 1
ATOM 811 C C . PHE A 1 102 ? 23.375 9.323 21.714 1.00 4.21 102 PHE A C 1
ATOM 812 O O . PHE A 1 102 ? 24.556 9.677 21.943 1.00 4.57 102 PHE A O 1
ATOM 820 N N . GLU A 1 103 ? 22.750 9.661 20.590 1.00 4.08 103 GLU A N 1
ATOM 821 C CA . GLU A 1 103 ? 23.388 10.584 19.631 1.00 4.97 103 GLU A CA 1
ATOM 822 C C . GLU A 1 103 ? 23.809 11.903 20.267 1.00 5.67 103 GLU A C 1
ATOM 823 O O . GLU A 1 103 ? 24.900 12.415 20.007 1.00 4.63 103 GLU A O 1
ATOM 829 N N . SER A 1 104 ? 22.905 12.478 21.060 1.00 4.37 104 SER A N 1
ATOM 830 C CA . SER A 1 104 ? 23.170 13.803 21.591 1.00 4.50 104 SER A CA 1
ATOM 831 C C . SER A 1 104 ? 24.409 13.842 22.470 1.00 5.07 104 SER A C 1
ATOM 832 O O . SER A 1 104 ? 25.176 14.788 22.445 1.00 5.48 104 SER A O 1
ATOM 835 N N . GLY A 1 105 ? 24.623 12.805 23.255 1.00 4.61 105 GLY A N 1
ATOM 836 C CA . GLY A 1 105 ? 25.708 12.778 24.213 1.00 5.81 105 GLY A CA 1
ATOM 837 C C . GLY A 1 105 ? 26.941 12.007 23.761 1.00 5.69 105 GLY A C 1
ATOM 838 O O . GLY A 1 105 ? 27.996 12.603 23.562 1.00 6.90 105 GLY A O 1
ATOM 839 N N . VAL A 1 106 ? 26.812 10.706 23.583 1.00 5.45 106 VAL A N 1
ATOM 840 C CA . VAL A 1 106 ? 27.959 9.882 23.243 1.00 4.45 106 VAL A CA 1
ATOM 841 C C . VAL A 1 106 ? 28.525 10.253 21.858 1.00 7.94 106 VAL A C 1
ATOM 842 O O . VAL A 1 106 ? 29.745 10.319 21.674 1.00 8.01 106 VAL A O 1
ATOM 846 N N . VAL A 1 107 ? 27.666 10.544 20.888 1.00 4.04 107 VAL A N 1
ATOM 847 C CA . VAL A 1 107 ? 28.119 10.818 19.553 1.00 4.51 107 VAL A CA 1
ATOM 848 C C . VAL A 1 107 ? 28.418 12.297 19.356 1.00 4.06 107 VAL A C 1
ATOM 849 O O . VAL A 1 107 ? 29.586 12.658 19.126 1.00 6.78 107 VAL A O 1
ATOM 853 N N . PHE A 1 108 ? 27.393 13.132 19.427 1.00 5.43 108 PHE A N 1
ATOM 854 C CA . PHE A 1 108 ? 27.600 14.532 19.137 1.00 5.65 108 PHE A CA 1
ATOM 855 C C . PHE A 1 108 ? 28.440 15.278 20.183 1.00 5.27 108 PHE A C 1
ATOM 856 O O . PHE A 1 108 ? 29.505 15.822 19.847 1.00 5.65 108 PHE A O 1
ATOM 864 N N . ALA A 1 109 ? 28.046 15.298 21.452 1.00 5.20 109 ALA A N 1
ATOM 865 C CA . ALA A 1 109 ? 28.808 16.107 22.423 1.00 6.99 109 ALA A CA 1
ATOM 866 C C . ALA A 1 109 ? 30.184 15.512 22.650 1.00 6.03 109 ALA A C 1
ATOM 867 O O . ALA A 1 109 ? 31.203 16.237 22.665 1.00 7.71 109 ALA A O 1
ATOM 869 N N . ASN A 1 110 ? 30.263 14.195 22.787 1.00 5.62 110 ASN A N 1
ATOM 870 C CA . ASN A 1 110 ? 31.508 13.560 23.206 1.00 8.40 110 ASN A CA 1
ATOM 871 C C . ASN A 1 110 ? 32.508 13.371 22.079 1.00 7.78 110 ASN A C 1
ATOM 872 O O . ASN A 1 110 ? 33.719 13.600 22.268 1.00 10.02 110 ASN A O 1
ATOM 877 N N . ALA A 1 111 ? 32.021 12.949 20.914 1.00 5.68 111 ALA A N 1
ATOM 878 C CA . ALA A 1 111 ? 32.902 12.584 19.813 1.00 6.11 111 ALA A CA 1
ATOM 879 C C . ALA A 1 111 ? 33.027 13.624 18.704 1.00 6.09 111 ALA A C 1
ATOM 880 O O . ALA A 1 111 ? 34.122 13.831 18.182 1.00 8.79 111 ALA A O 1
ATOM 882 N N A LEU A 1 112 ? 31.923 14.272 18.352 0.43 6.33 112 LEU A N 1
ATOM 883 N N B LEU A 1 112 ? 31.937 14.296 18.362 0.57 6.13 112 LEU A N 1
ATOM 884 C CA A LEU A 1 112 ? 31.923 15.129 17.177 0.43 7.31 112 LEU A CA 1
ATOM 885 C CA B LEU A 1 112 ? 31.952 15.118 17.163 0.57 5.46 112 LEU A CA 1
ATOM 886 C C A LEU A 1 112 ? 32.256 16.559 17.526 0.43 8.08 112 LEU A C 1
ATOM 887 C C B LEU A 1 112 ? 32.194 16.588 17.453 0.57 7.90 112 LEU A C 1
ATOM 888 O O A LEU A 1 112 ? 33.253 17.109 17.047 0.43 8.11 112 LEU A O 1
ATOM 889 O O B LEU A 1 112 ? 33.098 17.199 16.877 0.57 7.60 112 LEU A O 1
ATOM 898 N N . ARG A 1 113 ? 31.430 17.144 18.381 1.00 9.08 113 ARG A N 1
ATOM 899 C CA . ARG A 1 113 ? 31.478 18.569 18.620 1.00 9.65 113 ARG A CA 1
ATOM 900 C C . ARG A 1 113 ? 32.795 18.972 19.255 1.00 11.02 113 ARG A C 1
ATOM 901 O O . ARG A 1 113 ? 33.361 20.003 18.913 1.00 9.92 113 ARG A O 1
ATOM 909 N N . SER A 1 114 ? 33.263 18.126 20.161 1.00 11.28 114 SER A N 1
ATOM 910 C CA . SER A 1 114 ? 34.547 18.284 20.822 1.00 11.52 114 SER A CA 1
ATOM 911 C C . SER A 1 114 ? 35.685 18.473 19.822 1.00 12.60 114 SER A C 1
ATOM 912 O O . SER A 1 114 ? 36.439 19.442 19.881 1.00 12.30 114 SER A O 1
ATOM 915 N N . LEU A 1 115 ? 35.799 17.529 18.901 1.00 10.19 115 LEU A N 1
ATOM 916 C CA . LEU A 1 115 ? 36.884 17.524 17.956 1.00 13.81 115 LEU A CA 1
ATOM 917 C C . LEU A 1 115 ? 36.708 18.654 16.939 1.00 10.78 115 LEU A C 1
ATOM 918 O O . LEU A 1 115 ? 37.644 19.386 16.625 1.00 12.68 115 LEU A O 1
ATOM 923 N N . ALA A 1 116 ? 35.488 18.828 16.461 1.00 8.96 116 ALA A N 1
ATOM 924 C CA . ALA A 1 116 ? 35.222 19.839 15.449 1.00 11.17 116 ALA A CA 1
ATOM 925 C C . ALA A 1 116 ? 35.443 21.261 15.974 1.00 13.65 116 ALA A C 1
ATOM 926 O O . ALA A 1 116 ? 35.955 22.091 15.253 1.00 13.74 116 ALA A O 1
ATOM 928 N N . LYS A 1 117 ? 35.057 21.528 17.223 1.00 13.64 117 LYS A N 1
ATOM 929 C CA . LYS A 1 117 ? 35.286 22.842 17.790 1.00 14.47 117 LYS A CA 1
ATOM 930 C C . LYS A 1 117 ? 36.782 23.106 17.848 1.00 14.88 117 LYS A C 1
ATOM 931 O O . LYS A 1 117 ? 37.226 24.214 17.506 1.00 13.79 117 LYS A O 1
ATOM 937 N N . MET A 1 118 ? 37.556 22.098 18.276 1.00 12.12 118 MET A N 1
ATOM 938 C CA . MET A 1 118 ? 39.027 22.218 18.402 1.00 13.89 118 MET A CA 1
ATOM 939 C C . MET A 1 118 ? 39.692 22.625 17.096 1.00 13.58 118 MET A C 1
ATOM 940 O O . MET A 1 118 ? 40.490 23.565 17.065 1.00 12.74 118 MET A O 1
ATOM 945 N N . ILE A 1 119 ? 39.350 21.892 16.034 1.00 10.97 119 ILE A N 1
ATOM 946 C CA . ILE A 1 119 ? 39.994 21.958 14.721 1.00 12.84 119 ILE A CA 1
ATOM 947 C C . ILE A 1 119 ? 39.467 23.129 13.902 1.00 13.47 119 ILE A C 1
ATOM 948 O O . ILE A 1 119 ? 40.232 23.850 13.242 1.00 14.29 119 ILE A O 1
ATOM 953 N N . LEU A 1 120 ? 38.149 23.279 13.915 1.00 12.96 120 LEU A N 1
ATOM 954 C CA . LEU A 1 120 ? 37.484 24.238 13.033 1.00 16.51 120 LEU A CA 1
ATOM 955 C C . LEU A 1 120 ? 37.376 25.645 13.606 1.00 16.48 120 LEU A C 1
ATOM 956 O O . LEU A 1 120 ? 37.350 26.617 12.853 1.00 17.67 120 LEU A O 1
ATOM 961 N N . PHE A 1 121 ? 37.304 25.757 14.925 1.00 16.47 121 PHE A N 1
ATOM 962 C CA . PHE A 1 121 ? 36.973 27.035 15.534 1.00 19.80 121 PHE A CA 1
ATOM 963 C C . PHE A 1 121 ? 38.099 27.577 16.402 1.00 22.84 121 PHE A C 1
ATOM 964 O O . PHE A 1 121 ? 38.299 28.785 16.469 1.00 24.81 121 PHE A O 1
ATOM 972 N N . LEU A 1 122 ? 38.851 26.681 17.035 1.00 21.73 122 LEU A N 1
ATOM 973 C CA . LEU A 1 122 ? 39.836 27.074 18.044 1.00 22.13 122 LEU A CA 1
ATOM 974 C C . LEU A 1 122 ? 41.289 27.027 17.579 1.00 21.63 122 LEU A C 1
ATOM 975 O O . LEU A 1 122 ? 42.198 27.349 18.340 1.00 23.28 122 LEU A O 1
ATOM 980 N N . GLY A 1 123 ? 41.510 26.604 16.341 1.00 18.70 123 GLY A N 1
ATOM 981 C CA . GLY A 1 123 ? 42.849 26.635 15.767 1.00 18.45 123 GLY A CA 1
ATOM 982 C C . GLY A 1 123 ? 43.861 25.666 16.347 1.00 19.64 123 GLY A C 1
ATOM 983 O O . GLY A 1 123 ? 45.069 25.887 16.231 1.00 25.08 123 GLY A O 1
ATOM 984 N N . LYS A 1 124 ? 43.381 24.590 16.956 1.00 18.79 124 LYS A N 1
ATOM 985 C CA . LYS A 1 124 ? 44.256 23.550 17.470 1.00 19.78 124 LYS A CA 1
ATOM 986 C C . LYS A 1 124 ? 44.621 22.608 16.332 1.00 18.10 124 LYS A C 1
ATOM 987 O O . LYS A 1 124 ? 43.795 22.354 15.440 1.00 15.61 124 LYS A O 1
ATOM 993 N N . THR A 1 125 ? 45.853 22.096 16.358 1.00 22.38 125 THR A N 1
ATOM 994 C CA . THR A 1 125 ? 46.288 21.085 15.398 1.00 15.76 125 THR A CA 1
ATOM 995 C C . THR A 1 125 ? 46.701 19.763 16.050 1.00 15.18 125 THR A C 1
ATOM 996 O O . THR A 1 125 ? 47.006 18.789 15.353 1.00 20.12 125 THR A O 1
ATOM 1000 N N . GLU A 1 126 ? 46.700 19.740 17.381 1.00 17.38 126 GLU A N 1
ATOM 1001 C CA . GLU A 1 126 ? 47.119 18.566 18.131 1.00 15.51 126 GLU A CA 1
ATOM 1002 C C . GLU A 1 126 ? 45.887 17.941 18.765 1.00 15.16 126 GLU A C 1
ATOM 1003 O O . GLU A 1 126 ? 45.271 18.553 19.636 1.00 16.98 126 GLU A O 1
ATOM 1009 N N . VAL A 1 127 ? 45.544 16.725 18.339 1.00 10.57 127 VAL A N 1
ATOM 1010 C CA . VAL A 1 127 ? 44.343 16.060 18.828 1.00 14.99 127 VAL A CA 1
ATOM 1011 C C . VAL A 1 127 ? 44.769 14.886 19.704 1.00 13.32 127 VAL A C 1
ATOM 1012 O O . VAL A 1 127 ? 45.517 14.015 19.251 1.00 14.95 127 VAL A O 1
ATOM 1016 N N . PRO A 1 128 ? 44.326 14.872 20.970 1.00 10.93 128 PRO A N 1
ATOM 1017 C CA . PRO A 1 128 ? 44.638 13.720 21.824 1.00 10.48 128 PRO A CA 1
ATOM 1018 C C . PRO A 1 128 ? 43.975 12.444 21.271 1.00 10.10 128 PRO A C 1
ATOM 1019 O O . PRO A 1 128 ? 42.859 12.511 20.739 1.00 10.21 128 PRO A O 1
ATOM 1023 N N . GLN A 1 129 ? 44.677 11.306 21.414 1.00 10.46 129 GLN A N 1
ATOM 1024 C CA . GLN A 1 129 ? 44.205 10.001 20.946 1.00 10.31 129 GLN A CA 1
ATOM 1025 C C . GLN A 1 129 ? 42.811 9.683 21.519 1.00 9.89 129 GLN A C 1
ATOM 1026 O O . GLN A 1 129 ? 41.997 9.027 20.881 1.00 9.98 129 GLN A O 1
ATOM 1032 N N . GLU A 1 130 ? 42.555 10.168 22.726 1.00 10.07 130 GLU A N 1
ATOM 1033 C CA . GLU A 1 130 ? 41.243 10.059 23.360 1.00 9.82 130 GLU A CA 1
ATOM 1034 C C . GLU A 1 130 ? 40.072 10.569 22.483 1.00 9.18 130 GLU A C 1
ATOM 1035 O O . GLU A 1 130 ? 38.940 10.038 22.518 1.00 8.90 130 GLU A O 1
ATOM 1041 N N . ARG A 1 131 ? 40.334 11.592 21.669 1.00 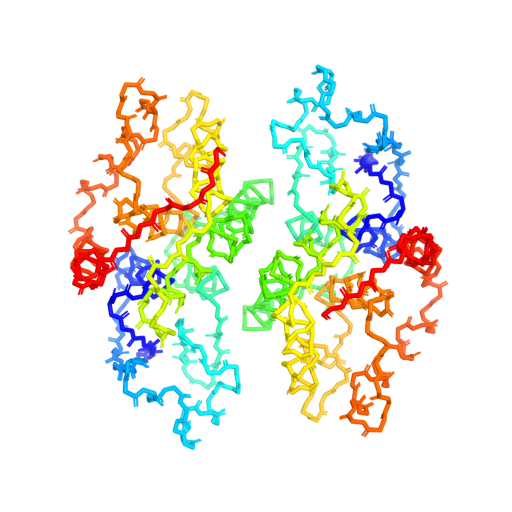9.04 131 ARG A N 1
ATOM 1042 C CA . ARG A 1 131 ? 39.245 12.096 20.806 1.00 8.64 131 ARG A CA 1
ATOM 1043 C C . ARG A 1 131 ? 38.968 11.102 19.673 1.00 8.34 131 ARG A C 1
ATOM 1044 O O . ARG A 1 131 ? 37.830 10.949 19.227 1.00 10.13 131 ARG A O 1
ATOM 1052 N N . ILE A 1 132 ? 40.006 10.414 19.209 1.00 9.41 132 ILE A N 1
ATOM 1053 C CA . ILE A 1 132 ? 39.819 9.368 18.209 1.00 9.07 132 ILE A CA 1
ATOM 1054 C C . ILE A 1 132 ? 39.164 8.130 18.827 1.00 10.57 132 ILE A C 1
ATOM 1055 O O . ILE A 1 132 ? 38.263 7.541 18.237 1.00 9.20 132 ILE A O 1
ATOM 1060 N N . ASP A 1 133 ? 39.601 7.753 20.024 1.00 10.52 133 ASP A N 1
ATOM 1061 C CA . ASP A 1 133 ? 38.946 6.691 20.766 1.00 11.18 133 ASP A CA 1
ATOM 1062 C C . ASP A 1 133 ? 37.439 6.934 20.942 1.00 8.31 133 ASP A C 1
ATOM 1063 O O . ASP A 1 133 ? 36.638 5.993 20.851 1.00 8.50 133 ASP A O 1
ATOM 1068 N N . ALA A 1 134 ? 37.047 8.194 21.184 1.00 8.16 134 ALA A N 1
ATOM 1069 C CA . ALA A 1 134 ? 35.622 8.538 21.362 1.00 7.93 134 ALA A CA 1
ATOM 1070 C C . ALA A 1 134 ? 34.799 8.252 20.088 1.00 8.55 134 ALA A C 1
ATOM 1071 O O . ALA A 1 134 ? 33.595 7.904 20.145 1.00 7.53 134 ALA A O 1
ATOM 1073 N N . ILE A 1 135 ? 35.437 8.386 18.930 1.00 7.78 135 ILE A N 1
ATOM 1074 C CA . ILE A 1 135 ? 34.784 8.057 17.654 1.00 9.08 135 ILE A CA 1
ATOM 1075 C C . ILE A 1 135 ? 34.652 6.544 17.454 1.00 7.43 135 ILE A C 1
ATOM 1076 O O . ILE A 1 135 ? 33.559 6.033 17.136 1.00 7.87 135 ILE A O 1
ATOM 1081 N N . THR A 1 136 ? 35.712 5.788 17.682 1.00 8.99 136 THR A N 1
ATOM 1082 C CA . THR A 1 136 ? 35.572 4.354 17.470 1.00 12.25 136 THR A CA 1
ATOM 1083 C C . THR A 1 136 ? 34.611 3.713 18.474 1.00 7.80 136 THR A C 1
ATOM 1084 O O . THR A 1 136 ? 33.837 2.816 18.106 1.00 8.17 136 THR A O 1
ATOM 1088 N N . GLU A 1 137 ? 34.631 4.189 19.723 1.00 8.25 137 GLU A N 1
ATOM 1089 C CA . GLU A 1 137 ? 33.633 3.786 20.707 1.00 9.06 137 GLU A CA 1
ATOM 1090 C C . GLU A 1 137 ? 32.216 3.986 20.192 1.00 8.11 137 GLU A C 1
ATOM 1091 O O . GLU A 1 137 ? 31.395 3.081 20.311 1.00 8.44 137 GLU A O 1
ATOM 1097 N N . ALA A 1 138 ? 31.935 5.156 19.614 1.00 7.23 138 ALA A N 1
ATOM 1098 C CA . ALA A 1 138 ? 30.635 5.420 19.019 1.00 7.27 138 ALA A CA 1
ATOM 1099 C C . ALA A 1 138 ? 30.297 4.445 17.904 1.00 7.03 138 ALA A C 1
ATOM 1100 O O . ALA A 1 138 ? 29.171 3.978 17.856 1.00 7.40 138 ALA A O 1
ATOM 1102 N N . TYR A 1 139 ? 31.233 4.197 16.991 1.00 7.15 139 TYR A N 1
ATOM 1103 C CA . TYR A 1 139 ? 30.986 3.256 15.906 1.00 7.33 139 TYR A CA 1
ATOM 1104 C C . TYR A 1 139 ? 30.704 1.872 16.486 1.00 7.45 139 TYR A C 1
ATOM 1105 O O . TYR A 1 139 ? 29.814 1.157 16.023 1.00 7.51 139 TYR A O 1
ATOM 1114 N N . ASP A 1 140 ? 31.461 1.471 17.509 1.00 8.44 140 ASP A N 1
ATOM 1115 C CA . ASP A 1 140 ? 31.219 0.161 18.123 1.00 7.89 140 ASP A CA 1
ATOM 1116 C C . ASP A 1 140 ? 29.806 0.078 18.700 1.00 8.96 140 ASP A C 1
ATOM 1117 O O . ASP A 1 140 ? 29.131 -0.919 18.525 1.00 9.19 140 ASP A O 1
ATOM 1122 N N . PHE A 1 141 ? 29.389 1.106 19.402 1.00 7.44 141 PHE A N 1
ATOM 1123 C CA . PHE A 1 141 ? 28.057 1.120 19.986 1.00 7.55 141 PHE A CA 1
ATOM 1124 C C . PHE A 1 141 ? 26.975 0.989 18.902 1.00 7.24 141 PHE A C 1
ATOM 1125 O O . PHE A 1 141 ? 26.036 0.179 19.030 1.00 7.36 141 PHE A O 1
ATOM 1133 N N . VAL A 1 142 ? 27.137 1.731 17.813 1.00 8.73 142 VAL A N 1
ATOM 1134 C CA . VAL A 1 142 ? 26.096 1.798 16.782 1.00 7.15 142 VAL A CA 1
ATOM 1135 C C . VAL A 1 142 ? 26.048 0.462 16.024 1.00 9.22 142 VAL A C 1
ATOM 1136 O O . VAL A 1 142 ? 24.965 -0.054 15.761 1.00 7.47 142 VAL A O 1
ATOM 1140 N N . GLU A 1 143 ? 27.208 -0.139 15.736 1.00 9.02 143 GLU A N 1
ATOM 1141 C CA . GLU A 1 143 ? 27.251 -1.433 15.056 1.00 8.38 143 GLU A CA 1
ATOM 1142 C C . GLU A 1 143 ? 26.419 -2.447 15.837 1.00 8.03 143 GLU A C 1
ATOM 1143 O O . GLU A 1 143 ? 25.714 -3.277 15.248 1.00 9.98 143 GLU A O 1
ATOM 1149 N N . ALA A 1 144 ? 26.474 -2.338 17.161 1.00 9.19 144 ALA A N 1
ATOM 1150 C CA . ALA A 1 144 ? 25.753 -3.228 18.064 1.00 10.26 144 ALA A CA 1
ATOM 1151 C C . ALA A 1 144 ? 24.245 -3.012 18.139 1.00 10.46 144 ALA A C 1
ATOM 1152 O O . ALA A 1 144 ? 23.520 -3.915 18.585 1.00 14.19 144 ALA A O 1
ATOM 1154 N N . PHE A 1 145 ? 23.777 -1.819 17.765 1.00 9.04 145 PHE A N 1
ATOM 1155 C CA . PHE A 1 145 ? 22.355 -1.561 17.765 1.00 12.13 145 PHE A CA 1
ATOM 1156 C C . PHE A 1 145 ? 21.616 -2.486 16.807 1.00 12.76 145 PHE A C 1
ATOM 1157 O O . PHE A 1 145 ? 20.471 -2.897 17.072 1.00 12.51 145 PHE A O 1
ATOM 1165 N N . PHE A 1 146 ? 22.209 -2.740 15.652 1.00 11.56 146 PHE A N 1
ATOM 1166 C CA . PHE A 1 146 ? 21.445 -3.389 14.580 1.00 11.38 146 PHE A CA 1
ATOM 1167 C C . PHE A 1 146 ? 20.904 -4.769 14.913 1.00 11.66 146 PHE A C 1
ATOM 1168 O O . PHE A 1 146 ? 19.698 -5.034 14.715 1.00 15.40 146 PHE A O 1
ATOM 1176 N N . LYS A 1 147 ? 21.778 -5.639 15.421 1.00 19.38 147 LYS A N 1
ATOM 1177 C CA . LYS A 1 147 ? 21.458 -7.068 15.528 1.00 20.24 147 LYS A CA 1
ATOM 1178 C C . LYS A 1 147 ? 20.971 -7.569 14.178 1.00 21.48 147 LYS A C 1
ATOM 1179 O O . LYS A 1 147 ? 21.700 -7.493 13.189 1.00 22.72 147 LYS A O 1
ATOM 1185 N N . ASP A 1 148 ? 19.721 -8.027 14.124 1.00 18.30 148 ASP A N 1
ATOM 1186 C CA . ASP A 1 148 ? 19.161 -8.502 12.863 1.00 21.73 148 ASP A CA 1
ATOM 1187 C C . ASP A 1 148 ? 18.329 -7.431 12.145 1.00 20.49 148 ASP A C 1
ATOM 1188 O O . ASP A 1 148 ? 17.793 -7.675 11.061 1.00 23.17 148 ASP A O 1
ATOM 1193 N N . GLN A 1 149 ? 18.241 -6.246 12.736 1.00 18.19 149 GLN A N 1
ATOM 1194 C CA . GLN A 1 149 ? 17.418 -5.184 12.166 1.00 16.19 149 GLN A CA 1
ATOM 1195 C C . GLN A 1 149 ? 18.223 -4.261 11.266 1.00 13.14 149 GLN A C 1
ATOM 1196 O O . GLN A 1 149 ? 19.454 -4.217 11.343 1.00 17.72 149 GLN A O 1
ATOM 1202 N N . THR A 1 150 ? 17.530 -3.515 10.409 1.00 14.54 150 THR A N 1
ATOM 1203 C CA . THR A 1 150 ? 18.208 -2.730 9.396 1.00 15.99 150 THR A CA 1
ATOM 1204 C C . THR A 1 150 ? 18.269 -1.250 9.744 1.00 11.11 150 THR A C 1
ATOM 1205 O O . THR A 1 150 ? 18.883 -0.478 9.007 1.00 13.45 150 THR A O 1
ATOM 1209 N N . TYR A 1 151 ? 17.571 -0.836 10.813 1.00 9.44 151 TYR A N 1
ATOM 1210 C CA . TYR A 1 151 ? 17.617 0.558 11.256 1.00 7.63 151 TYR A CA 1
ATOM 1211 C C . TYR A 1 151 ? 18.079 0.620 12.698 1.00 7.53 151 TYR A C 1
ATOM 1212 O O . TYR A 1 151 ? 18.234 -0.420 13.360 1.00 11.88 151 TYR A O 1
ATOM 1221 N N . VAL A 1 152 ? 18.372 1.831 13.178 1.00 6.60 152 VAL A N 1
ATOM 1222 C CA . VAL A 1 152 ? 18.907 1.927 14.530 1.00 6.84 152 VAL A CA 1
ATOM 1223 C C . VAL A 1 152 ? 17.871 1.719 15.638 1.00 7.81 152 VAL A C 1
ATOM 1224 O O . VAL A 1 152 ? 18.214 1.349 16.762 1.00 8.15 152 VAL A O 1
ATOM 1228 N N . ALA A 1 153 ? 16.617 1.992 15.341 1.00 7.17 153 ALA A N 1
ATOM 1229 C CA . ALA A 1 153 ? 15.568 1.988 16.365 1.00 7.87 153 ALA A CA 1
ATOM 1230 C C . ALA A 1 153 ? 14.382 1.167 15.862 1.00 11.71 153 ALA A C 1
ATOM 1231 O O . ALA A 1 153 ? 13.235 1.608 15.884 1.00 15.00 153 ALA A O 1
ATOM 1233 N N . GLY A 1 154 ? 14.685 -0.038 15.380 1.00 9.65 154 GLY A N 1
ATOM 1234 C CA . GLY A 1 154 ? 13.649 -0.954 14.916 1.00 14.03 154 GLY A CA 1
ATOM 1235 C C . GLY A 1 154 ? 13.753 -1.308 13.435 1.00 11.21 154 GLY A C 1
ATOM 1236 O O . GLY A 1 154 ? 14.822 -1.157 12.823 1.00 11.03 154 GLY A O 1
ATOM 1237 N N . ASN A 1 155 ? 12.660 -1.818 12.866 1.00 12.41 155 ASN A N 1
ATOM 1238 C CA . ASN A 1 155 ? 12.679 -2.337 11.500 1.00 13.06 155 ASN A CA 1
ATOM 1239 C C . ASN A 1 155 ? 12.252 -1.308 10.446 1.00 12.33 155 ASN A C 1
ATOM 1240 O O . ASN A 1 155 ? 12.278 -1.604 9.248 1.00 16.27 155 ASN A O 1
ATOM 1245 N N . GLN A 1 156 ? 11.864 -0.113 10.899 1.00 11.24 156 GLN A N 1
ATOM 1246 C CA . GLN A 1 156 ? 11.516 1.000 10.007 1.00 10.59 156 GLN A CA 1
ATOM 1247 C C . GLN A 1 156 ? 12.377 2.231 10.270 1.00 8.67 156 GLN A C 1
ATOM 1248 O O . GLN A 1 156 ? 12.832 2.455 11.394 1.00 7.97 156 GLN A O 1
ATOM 1254 N N . LEU A 1 157 ? 12.517 3.064 9.236 1.00 8.76 157 LEU A N 1
ATOM 1255 C CA . LEU A 1 157 ? 13.229 4.341 9.288 1.00 6.74 157 LEU A CA 1
ATOM 1256 C C . LEU A 1 157 ? 12.585 5.225 10.330 1.00 6.34 157 LEU A C 1
ATOM 1257 O O . LEU A 1 157 ? 11.372 5.315 10.363 1.00 7.19 157 LEU A O 1
ATOM 1262 N N . THR A 1 158 ? 13.360 5.853 11.211 1.00 5.37 158 THR A N 1
ATOM 1263 C CA . THR A 1 158 ? 12.766 6.807 12.168 1.00 3.96 158 THR A CA 1
ATOM 1264 C C . THR A 1 158 ? 13.672 8.028 12.266 1.00 3.63 158 THR A C 1
ATOM 1265 O O . THR A 1 158 ? 14.770 8.055 11.711 1.00 4.17 158 THR A O 1
ATOM 1269 N N . ILE A 1 159 ? 13.238 9.027 13.025 1.00 4.61 159 ILE A N 1
ATOM 1270 C CA . ILE A 1 159 ? 14.067 10.200 13.220 1.00 4.55 159 ILE A CA 1
ATOM 1271 C C . ILE A 1 159 ? 15.374 9.877 13.931 1.00 4.09 159 ILE A C 1
ATOM 1272 O O . ILE A 1 159 ? 16.351 10.638 13.833 1.00 3.98 159 ILE A O 1
ATOM 1277 N N . ALA A 1 160 ? 15.431 8.761 14.650 1.00 2.89 160 ALA A N 1
ATOM 1278 C CA . ALA A 1 160 ? 16.742 8.360 15.192 1.00 3.47 160 ALA A CA 1
ATOM 1279 C C . ALA A 1 160 ? 17.769 8.030 14.117 1.00 3.26 160 ALA A C 1
ATOM 1280 O O . ALA A 1 160 ? 18.957 8.296 14.296 1.00 3.36 160 ALA A O 1
ATOM 1282 N N . ASP A 1 161 ? 17.334 7.510 12.986 1.00 3.40 161 ASP A N 1
ATOM 1283 C CA . ASP A 1 161 ? 18.244 7.313 11.862 1.00 4.12 161 ASP A CA 1
ATOM 1284 C C . ASP A 1 161 ? 18.771 8.628 11.298 1.00 4.94 161 ASP A C 1
ATOM 1285 O O . ASP A 1 161 ? 19.977 8.753 10.979 1.00 3.62 161 ASP A O 1
ATOM 1290 N N . PHE A 1 162 ? 17.874 9.595 11.169 1.00 4.61 162 PHE A N 1
ATOM 1291 C CA . PHE A 1 162 ? 18.285 10.903 10.679 1.00 5.00 162 PHE A CA 1
ATOM 1292 C C . PHE A 1 162 ? 19.282 11.545 11.625 1.00 3.01 162 PHE A C 1
ATOM 1293 O O . PHE A 1 162 ? 20.278 12.115 11.190 1.00 4.89 162 PHE A O 1
ATOM 1301 N N . SER A 1 163 ? 19.027 11.456 12.931 1.00 4.71 163 SER A N 1
ATOM 1302 C CA . SER A 1 163 ? 19.966 11.987 13.928 1.00 5.92 163 SER A CA 1
ATOM 1303 C C . SER A 1 163 ? 21.342 11.338 13.786 1.00 3.77 163 SER A C 1
ATOM 1304 O O . SER A 1 163 ? 22.362 12.029 13.637 1.00 4.01 163 SER A O 1
ATOM 1307 N N . LEU A 1 164 ? 21.393 10.014 13.832 1.00 3.98 164 LEU A N 1
ATOM 1308 C CA . LEU A 1 164 ? 22.687 9.340 13.824 1.00 4.62 164 LEU A CA 1
ATOM 1309 C C . LEU A 1 164 ? 23.379 9.485 12.480 1.00 4.70 164 LEU A C 1
ATOM 1310 O O . LEU A 1 164 ? 24.622 9.585 12.458 1.00 4.13 164 LEU A O 1
ATOM 1315 N N . ILE A 1 165 ? 22.671 9.488 11.351 1.00 4.91 165 ILE A N 1
ATOM 1316 C CA . ILE A 1 165 ? 23.388 9.578 10.090 1.00 4.57 165 ILE A CA 1
ATOM 1317 C C . ILE A 1 165 ? 24.016 10.977 9.976 1.00 3.97 165 ILE A C 1
ATOM 1318 O O . ILE A 1 165 ? 25.130 11.128 9.420 1.00 5.06 165 ILE A O 1
ATOM 1323 N N . SER A 1 166 ? 23.336 12.023 10.462 1.00 4.10 166 SER A N 1
ATOM 1324 C CA . SER A 1 166 ? 23.851 13.363 10.341 1.00 7.07 166 SER A CA 1
ATOM 1325 C C . SER A 1 166 ? 25.225 13.466 11.002 1.00 4.75 166 SER A C 1
ATOM 1326 O O . SER A 1 166 ? 26.147 14.089 10.450 1.00 5.15 166 SER A O 1
ATOM 1329 N N . SER A 1 167 ? 25.382 12.867 12.176 1.00 6.50 167 SER A N 1
ATOM 1330 C CA . SER A 1 167 ? 26.690 12.911 12.858 1.00 4.44 167 SER A CA 1
ATOM 1331 C C . SER A 1 167 ? 27.694 11.873 12.371 1.00 4.74 167 SER A C 1
ATOM 1332 O O . SER A 1 167 ? 28.846 12.202 12.195 1.00 5.46 167 SER A O 1
ATOM 1335 N N . ILE A 1 168 ? 27.258 10.660 12.092 1.00 4.72 168 ILE A N 1
ATOM 1336 C CA . ILE A 1 168 ? 28.187 9.637 11.598 1.00 7.34 168 ILE A CA 1
ATOM 1337 C C . ILE A 1 168 ? 28.789 10.046 10.249 1.00 6.98 168 ILE A C 1
ATOM 1338 O O . ILE A 1 168 ? 30.017 9.904 10.017 1.00 7.74 168 ILE A O 1
ATOM 1343 N N . SER A 1 169 ? 27.948 10.606 9.374 1.00 5.09 169 SER A N 1
ATOM 1344 C CA . SER A 1 169 ? 28.382 11.112 8.067 1.00 5.48 169 SER A CA 1
ATOM 1345 C C . SER A 1 169 ? 29.371 12.291 8.197 1.00 6.49 169 SER A C 1
ATOM 1346 O O . SER A 1 169 ? 30.034 12.689 7.230 1.00 8.06 169 SER A O 1
ATOM 1349 N N . SER A 1 170 ? 29.443 12.866 9.393 1.00 6.26 170 SER A N 1
ATOM 1350 C CA . SER A 1 170 ? 30.389 13.939 9.630 1.00 7.26 170 SER A CA 1
ATOM 1351 C C . SER A 1 170 ? 31.650 13.366 10.239 1.00 7.25 170 SER A C 1
ATOM 1352 O O . SER A 1 170 ? 32.773 13.803 9.947 1.00 8.14 170 SER A O 1
ATOM 1355 N N . LEU A 1 171 ? 31.471 12.380 11.106 1.00 6.98 171 LEU A N 1
ATOM 1356 C CA . LEU A 1 171 ? 32.623 11.766 11.797 1.00 6.37 171 LEU A CA 1
ATOM 1357 C C . LEU A 1 171 ? 33.613 11.082 10.865 1.00 8.59 171 LEU A C 1
ATOM 1358 O O . LEU A 1 171 ? 34.797 10.896 11.198 1.00 8.32 171 LEU A O 1
ATOM 1363 N N . VAL A 1 172 ? 33.106 10.684 9.697 1.00 9.28 172 VAL A N 1
ATOM 1364 C CA . VAL A 1 172 ? 33.985 10.028 8.731 1.00 7.44 172 VAL A CA 1
ATOM 1365 C C . VAL A 1 172 ? 35.054 10.988 8.236 1.00 7.77 172 VAL A C 1
ATOM 1366 O O . VAL A 1 172 ? 36.085 10.544 7.699 1.00 10.20 172 VAL A O 1
ATOM 1370 N N . ALA A 1 173 ? 34.834 12.293 8.431 1.00 9.08 173 ALA A N 1
ATOM 1371 C CA . ALA A 1 173 ? 35.885 13.269 8.149 1.00 5.89 173 ALA A CA 1
ATOM 1372 C C . ALA A 1 173 ? 37.147 12.933 8.936 1.00 7.81 173 ALA A C 1
ATOM 1373 O O . ALA A 1 173 ? 38.273 13.204 8.501 1.00 11.60 173 ALA A O 1
ATOM 1375 N N . PHE A 1 174 ? 36.944 12.376 10.132 1.00 11.27 174 PHE A N 1
ATOM 1376 C CA . PHE A 1 174 ? 38.070 12.092 11.032 1.00 9.82 174 PHE A CA 1
ATOM 1377 C C . PHE A 1 174 ? 38.519 10.645 10.962 1.00 10.09 174 PHE A C 1
ATOM 1378 O O . PHE A 1 174 ? 39.708 10.347 10.984 1.00 13.26 174 PHE A O 1
ATOM 1386 N N . VAL A 1 175 ? 37.546 9.753 10.945 1.00 13.72 175 VAL A N 1
ATOM 1387 C CA . VAL A 1 175 ? 37.761 8.318 10.924 1.00 10.74 175 VAL A CA 1
ATOM 1388 C C . VAL A 1 175 ? 36.781 7.698 9.940 1.00 11.01 175 VAL A C 1
ATOM 1389 O O . VAL A 1 175 ? 35.625 7.536 10.249 1.00 10.22 175 VAL A O 1
ATOM 1393 N N . PRO A 1 176 ? 37.240 7.369 8.721 1.00 12.33 176 PRO A N 1
ATOM 1394 C CA . PRO A 1 176 ? 36.365 6.673 7.776 1.00 15.25 176 PRO A CA 1
ATOM 1395 C C . PRO A 1 176 ? 35.881 5.370 8.396 1.00 14.77 176 PRO A C 1
ATOM 1396 O O . PRO A 1 176 ? 36.609 4.759 9.186 1.00 15.41 176 PRO A O 1
ATOM 1400 N N . VAL A 1 177 ? 34.652 4.977 8.073 1.00 12.99 177 VAL A N 1
ATOM 1401 C CA . VAL A 1 177 ? 34.106 3.728 8.593 1.00 15.11 177 VAL A CA 1
ATOM 1402 C C . VAL A 1 177 ? 34.771 2.583 7.850 1.00 16.55 177 VAL A C 1
ATOM 1403 O O . VAL A 1 177 ? 34.685 2.497 6.626 1.00 18.86 177 VAL A O 1
ATOM 1407 N N . ASP A 1 178 ? 35.459 1.725 8.595 1.00 15.44 178 ASP A N 1
ATOM 1408 C CA . ASP A 1 178 ? 36.015 0.491 8.040 1.00 17.81 178 ASP A CA 1
ATOM 1409 C C . ASP A 1 178 ? 34.856 -0.481 7.756 1.00 15.43 178 ASP A C 1
ATOM 1410 O O . ASP A 1 178 ? 34.308 -1.052 8.681 1.00 15.30 178 ASP A O 1
ATOM 1415 N N . ALA A 1 179 ? 34.508 -0.695 6.488 1.00 16.28 179 ALA A N 1
ATOM 1416 C CA . ALA A 1 179 ? 33.372 -1.571 6.153 1.00 17.59 179 ALA A CA 1
ATOM 1417 C C . ALA A 1 179 ? 33.573 -3.032 6.560 1.00 16.89 179 ALA A C 1
ATOM 1418 O O . ALA A 1 179 ? 32.606 -3.749 6.767 1.00 15.54 179 ALA A O 1
ATOM 1420 N N . ALA A 1 180 ? 34.821 -3.484 6.644 1.00 16.68 180 ALA A N 1
ATOM 1421 C CA . ALA A 1 180 ? 35.099 -4.848 7.106 1.00 19.51 180 ALA A CA 1
ATOM 1422 C C . ALA A 1 180 ? 34.825 -4.981 8.606 1.00 19.82 180 ALA A C 1
ATOM 1423 O O . ALA A 1 180 ? 34.307 -6.014 9.067 1.00 14.15 180 ALA A O 1
ATOM 1425 N N . LYS A 1 181 ? 35.175 -3.940 9.365 1.00 15.79 181 LYS A N 1
ATOM 1426 C CA . LYS A 1 181 ? 35.007 -3.983 10.804 1.00 13.22 181 LYS A CA 1
ATOM 1427 C C . LYS A 1 181 ? 33.570 -3.651 11.172 1.00 12.29 181 LYS A C 1
ATOM 1428 O O . LYS A 1 181 ? 33.028 -4.174 12.146 1.00 13.74 181 LYS A O 1
ATOM 1434 N N . TYR A 1 182 ? 32.944 -2.777 10.387 1.00 11.73 182 TYR A N 1
ATOM 1435 C CA . TYR A 1 182 ? 31.593 -2.311 10.690 1.00 10.87 182 TYR A CA 1
ATOM 1436 C C . TYR A 1 182 ? 30.677 -2.597 9.531 1.00 10.80 182 TYR A C 1
ATOM 1437 O O . TYR A 1 182 ? 30.200 -1.656 8.888 1.00 10.32 182 TYR A O 1
ATOM 1446 N N . PRO A 1 183 ? 30.396 -3.888 9.263 1.00 11.32 183 PRO A N 1
ATOM 1447 C CA . PRO A 1 183 ? 29.555 -4.179 8.090 1.00 11.58 183 PRO A CA 1
ATOM 1448 C C . PRO A 1 183 ? 28.094 -3.684 8.211 1.00 12.87 183 PRO A C 1
ATOM 1449 O O . PRO A 1 183 ? 27.538 -3.182 7.227 1.00 10.38 183 PRO A O 1
ATOM 1453 N N . LYS A 1 184 ? 27.480 -3.793 9.388 1.00 10.53 184 LYS A N 1
ATOM 1454 C CA . LYS A 1 184 ? 26.106 -3.341 9.546 1.00 10.89 184 LYS A CA 1
ATOM 1455 C C . LYS A 1 184 ? 25.997 -1.803 9.484 1.00 8.74 184 LYS A C 1
ATOM 1456 O O . LYS A 1 184 ? 25.052 -1.250 8.881 1.00 8.81 184 LYS A O 1
ATOM 1462 N N . LEU A 1 185 ? 26.929 -1.099 10.126 1.00 8.63 185 LEU A N 1
ATOM 1463 C CA . LEU A 1 185 ? 26.937 0.361 10.060 1.00 8.06 185 LEU A CA 1
ATOM 1464 C C . LEU A 1 185 ? 27.112 0.800 8.605 1.00 8.21 185 LEU A C 1
ATOM 1465 O O . LEU A 1 185 ? 26.417 1.711 8.135 1.00 7.72 185 LEU A O 1
ATOM 1470 N N A SER A 1 186 ? 28.033 0.152 7.904 0.53 8.94 186 SER A N 1
ATOM 1471 N N B SER A 1 186 ? 28.043 0.163 7.900 0.47 8.95 186 SER A N 1
ATOM 1472 C CA A SER A 1 186 ? 28.268 0.447 6.499 0.53 9.60 186 SER A CA 1
ATOM 1473 C CA B SER A 1 186 ? 28.262 0.467 6.489 0.47 9.70 186 SER A CA 1
ATOM 1474 C C A SER A 1 186 ? 27.022 0.220 5.628 0.53 10.26 186 SER A C 1
ATOM 1475 C C B SER A 1 186 ? 26.997 0.240 5.643 0.47 10.33 186 SER A C 1
ATOM 1476 O O A SER A 1 186 ? 26.665 1.063 4.797 0.53 10.64 186 SER A O 1
ATOM 1477 O O B SER A 1 186 ? 26.608 1.093 4.835 0.47 9.93 186 SER A O 1
ATOM 1482 N N . ALA A 1 187 ? 26.330 -0.890 5.859 1.00 10.56 187 ALA A N 1
ATOM 1483 C CA . ALA A 1 187 ? 25.121 -1.227 5.089 1.00 11.50 187 ALA A CA 1
ATOM 1484 C C . ALA A 1 187 ? 23.980 -0.272 5.372 1.00 8.50 187 ALA A C 1
ATOM 1485 O O . ALA A 1 187 ? 23.204 0.095 4.485 1.00 8.93 187 ALA A O 1
ATOM 1487 N N . TRP A 1 188 ? 23.880 0.139 6.625 1.00 7.95 188 TRP A N 1
ATOM 1488 C CA . TRP A 1 188 ? 22.905 1.164 7.027 1.00 7.18 188 TRP A CA 1
ATOM 1489 C C . TRP A 1 188 ? 23.135 2.547 6.359 1.00 6.87 188 TRP A C 1
ATOM 1490 O O . TRP A 1 188 ? 22.191 3.199 5.879 1.00 6.53 188 TRP A O 1
ATOM 1501 N N . ILE A 1 189 ? 24.382 2.998 6.339 1.00 8.17 189 ILE A N 1
ATOM 1502 C CA . ILE A 1 189 ? 24.731 4.201 5.590 1.00 6.94 189 ILE A CA 1
ATOM 1503 C C . ILE A 1 189 ? 24.287 4.073 4.126 1.00 7.25 189 ILE A C 1
ATOM 1504 O O . ILE A 1 189 ? 23.658 4.998 3.571 1.00 7.45 189 ILE A O 1
ATOM 1509 N N . LYS A 1 190 ? 24.585 2.935 3.498 1.00 7.96 190 LYS A N 1
ATOM 1510 C CA . LYS A 1 190 ? 24.203 2.716 2.118 1.00 8.43 190 LYS A CA 1
ATOM 1511 C C . LYS A 1 190 ? 22.718 2.680 1.915 1.00 9.55 190 LYS A C 1
ATOM 1512 O O . LYS A 1 190 ? 22.253 3.128 0.882 1.00 8.67 190 LYS A O 1
ATOM 1518 N N . ARG A 1 191 ? 21.990 2.162 2.898 1.00 8.39 191 ARG A N 1
ATOM 1519 C CA . ARG A 1 191 ? 20.525 2.156 2.858 1.00 7.53 191 ARG A CA 1
ATOM 1520 C C . ARG A 1 191 ? 19.959 3.562 2.869 1.00 8.16 191 ARG A C 1
ATOM 1521 O O . ARG A 1 191 ? 19.110 3.903 2.042 1.00 8.26 191 ARG A O 1
ATOM 1529 N N . LEU A 1 192 ? 20.425 4.386 3.803 1.00 7.00 192 LEU A N 1
ATOM 1530 C CA . LEU A 1 192 ? 19.930 5.753 3.866 1.00 5.85 192 LEU A CA 1
ATOM 1531 C C . LEU A 1 192 ? 20.303 6.583 2.645 1.00 7.57 192 LEU A C 1
ATOM 1532 O O . LEU A 1 192 ? 19.548 7.457 2.245 1.00 6.26 192 LEU A O 1
ATOM 1537 N N . GLU A 1 193 ? 21.474 6.294 2.075 1.00 9.28 193 GLU A N 1
ATOM 1538 C CA . GLU A 1 193 ? 21.932 6.959 0.861 1.00 7.61 193 GLU A CA 1
ATOM 1539 C C . GLU A 1 193 ? 20.982 6.830 -0.328 1.00 8.96 193 GLU A C 1
ATOM 1540 O O . GLU A 1 193 ? 21.065 7.616 -1.282 1.00 9.04 193 GLU A O 1
ATOM 1546 N N . GLN A 1 194 ? 20.100 5.821 -0.271 1.00 8.98 194 GLN A N 1
ATOM 1547 C CA . GLN A 1 194 ? 19.087 5.574 -1.309 1.00 9.51 194 GLN A CA 1
ATOM 1548 C C . GLN A 1 194 ? 17.852 6.473 -1.191 1.00 8.27 194 GLN A C 1
ATOM 1549 O O . GLN A 1 194 ? 17.031 6.513 -2.111 1.00 7.91 194 GLN A O 1
ATOM 1555 N N . LEU A 1 195 ? 17.685 7.146 -0.053 1.00 9.24 195 LEU A N 1
ATOM 1556 C CA . LEU A 1 195 ? 16.479 7.955 0.131 1.00 9.30 195 LEU A CA 1
ATOM 1557 C C . LEU A 1 195 ? 16.460 9.064 -0.912 1.00 7.69 195 LEU A C 1
ATOM 1558 O O . LEU A 1 195 ? 17.497 9.635 -1.215 1.00 6.48 195 LEU A O 1
ATOM 1563 N N . PRO A 1 196 ? 15.271 9.382 -1.461 1.00 6.23 196 PRO A N 1
ATOM 1564 C CA . PRO A 1 196 ? 15.236 10.365 -2.548 1.00 6.65 196 PRO A CA 1
ATOM 1565 C C . PRO A 1 196 ? 15.745 11.725 -2.091 1.00 7.25 196 PRO A C 1
ATOM 1566 O O . PRO A 1 196 ? 16.250 12.494 -2.916 1.00 7.12 196 PRO A O 1
ATOM 1570 N N . TYR A 1 197 ? 15.639 12.001 -0.792 1.00 4.92 197 TYR A N 1
ATOM 1571 C CA . TYR A 1 197 ? 16.006 13.325 -0.272 1.00 4.46 197 TYR A CA 1
ATOM 1572 C C . TYR A 1 197 ? 17.368 13.301 0.469 1.00 7.05 197 TYR A C 1
ATOM 1573 O O . TYR A 1 197 ? 17.710 14.237 1.191 1.00 5.67 197 TYR A O 1
ATOM 1582 N N . TYR A 1 198 ? 18.154 12.241 0.284 1.00 6.13 198 TYR A N 1
ATOM 1583 C CA . TYR A 1 198 ? 19.435 12.129 0.998 1.00 6.37 198 TYR A CA 1
ATOM 1584 C C . TYR A 1 198 ? 20.407 13.288 0.774 1.00 7.71 198 TYR A C 1
ATOM 1585 O O . TYR A 1 198 ? 21.205 13.578 1.653 1.00 6.15 198 TYR A O 1
ATOM 1594 N N . ALA A 1 199 ? 20.289 13.991 -0.363 1.00 7.24 199 ALA A N 1
ATOM 1595 C CA . ALA A 1 199 ? 21.183 15.117 -0.602 1.00 6.88 199 ALA A CA 1
ATOM 1596 C C . ALA A 1 199 ? 21.032 16.216 0.427 1.00 6.54 199 ALA A C 1
ATOM 1597 O O . ALA A 1 199 ? 21.935 17.027 0.583 1.00 8.49 199 ALA A O 1
ATOM 1599 N N . GLU A 1 200 ? 19.899 16.260 1.131 1.00 5.77 200 GLU A N 1
ATOM 1600 C CA . GLU A 1 200 ? 19.794 17.172 2.272 1.00 7.14 200 GLU A CA 1
ATOM 1601 C C . GLU A 1 200 ? 20.754 16.900 3.407 1.00 5.70 200 GLU A C 1
ATOM 1602 O O . GLU A 1 200 ? 20.976 17.741 4.276 1.00 7.95 200 GLU A O 1
ATOM 1608 N N . ASN A 1 201 ? 21.320 15.703 3.409 1.00 6.02 201 ASN A N 1
ATOM 1609 C CA . ASN A 1 201 ? 22.411 15.387 4.279 1.00 5.78 201 ASN A CA 1
ATOM 1610 C C . ASN A 1 201 ? 23.773 15.372 3.563 1.00 5.69 201 ASN A C 1
ATOM 1611 O O . ASN A 1 201 ? 24.775 15.891 4.082 1.00 7.09 201 ASN A O 1
ATOM 1616 N N . SER A 1 202 ? 23.836 14.782 2.368 1.00 6.25 202 SER A N 1
ATOM 1617 C CA . SER A 1 202 ? 25.172 14.541 1.770 1.00 6.09 202 SER A CA 1
ATOM 1618 C C . SER A 1 202 ? 25.881 15.819 1.377 1.00 6.20 202 SER A C 1
ATOM 1619 O O . SER A 1 202 ? 27.103 15.903 1.475 1.00 7.98 202 SER A O 1
ATOM 1622 N N . THR A 1 203 ? 25.115 16.821 0.963 1.00 7.40 203 THR A N 1
ATOM 1623 C CA . THR A 1 203 ? 25.715 18.096 0.557 1.00 10.22 203 THR A CA 1
ATOM 1624 C C . THR A 1 203 ? 26.485 18.760 1.716 1.00 8.84 203 THR A C 1
ATOM 1625 O O . THR A 1 203 ? 27.656 19.119 1.610 1.00 6.69 203 THR A O 1
ATOM 1629 N N . GLY A 1 204 ? 25.812 18.938 2.836 1.00 6.26 204 GLY A N 1
ATOM 1630 C CA . GLY A 1 204 ? 26.423 19.522 4.001 1.00 6.35 204 GLY A CA 1
ATOM 1631 C C . GLY A 1 204 ? 27.451 18.627 4.645 1.00 6.45 204 GLY A C 1
ATOM 1632 O O . GLY A 1 204 ? 28.400 19.129 5.213 1.00 6.65 204 GLY A O 1
ATOM 1633 N N . ALA A 1 205 ? 27.262 17.308 4.583 1.00 6.34 205 ALA A N 1
ATOM 1634 C CA . ALA A 1 205 ? 28.282 16.387 5.104 1.00 6.68 205 ALA A CA 1
ATOM 1635 C C . ALA A 1 205 ? 29.584 16.564 4.348 1.00 6.81 205 ALA A C 1
ATOM 1636 O O . ALA A 1 205 ? 30.643 16.620 4.947 1.00 7.81 205 ALA A O 1
ATOM 1638 N N . GLN A 1 206 ? 29.491 16.664 3.026 1.00 6.87 206 GLN A N 1
ATOM 1639 C CA . GLN A 1 206 ? 30.689 16.931 2.217 1.00 7.23 206 GLN A CA 1
ATOM 1640 C C . GLN A 1 206 ? 31.314 18.267 2.547 1.00 7.42 206 GLN A C 1
ATOM 1641 O O . GLN A 1 206 ? 32.534 18.371 2.546 1.00 7.76 206 GLN A O 1
ATOM 1647 N N . GLN A 1 207 ? 30.503 19.284 2.825 1.00 7.26 207 GLN A N 1
ATOM 1648 C CA . GLN A 1 207 ? 31.089 20.560 3.252 1.00 7.47 207 GLN A CA 1
ATOM 1649 C C . GLN A 1 207 ? 31.808 20.423 4.594 1.00 7.88 207 GLN A C 1
ATOM 1650 O O . GLN A 1 207 ? 32.886 20.986 4.790 1.00 7.89 207 GLN A O 1
ATOM 1656 N N . PHE A 1 208 ? 31.233 19.653 5.519 1.00 7.40 208 PHE A N 1
ATOM 1657 C CA . PHE A 1 208 ? 31.860 19.395 6.811 1.00 7.81 208 PHE A CA 1
ATOM 1658 C C . PHE A 1 208 ? 33.205 18.704 6.601 1.00 8.75 208 PHE A C 1
ATOM 1659 O O . PHE A 1 208 ? 34.242 19.136 7.132 1.00 8.04 208 PHE A O 1
ATOM 1667 N N . VAL A 1 209 ? 33.204 17.642 5.798 1.00 7.93 209 VAL A N 1
ATOM 1668 C CA . VAL A 1 209 ? 34.440 16.930 5.486 1.00 8.07 209 VAL A CA 1
ATOM 1669 C C . VAL A 1 209 ? 35.478 17.873 4.878 1.00 8.46 209 VAL A C 1
ATOM 1670 O O . VAL A 1 209 ? 36.657 17.819 5.255 1.00 8.82 209 VAL A O 1
ATOM 1674 N N . ALA A 1 210 ? 35.072 18.728 3.938 1.00 8.43 210 ALA A N 1
ATOM 1675 C CA . ALA A 1 210 ? 35.992 19.680 3.316 1.00 8.82 210 ALA A CA 1
ATOM 1676 C C . ALA A 1 210 ? 36.578 20.678 4.318 1.00 9.01 210 ALA A C 1
ATOM 1677 O O . ALA A 1 210 ? 37.751 21.075 4.253 1.00 9.45 210 ALA A O 1
ATOM 1679 N N . ALA A 1 211 ? 35.747 21.092 5.263 1.00 8.72 211 ALA A N 1
ATOM 1680 C CA . ALA A 1 211 ? 36.181 22.049 6.270 1.00 9.20 211 ALA A CA 1
ATOM 1681 C C . ALA A 1 211 ? 37.254 21.422 7.144 1.00 9.42 211 ALA A C 1
ATOM 1682 O O . ALA A 1 211 ? 38.27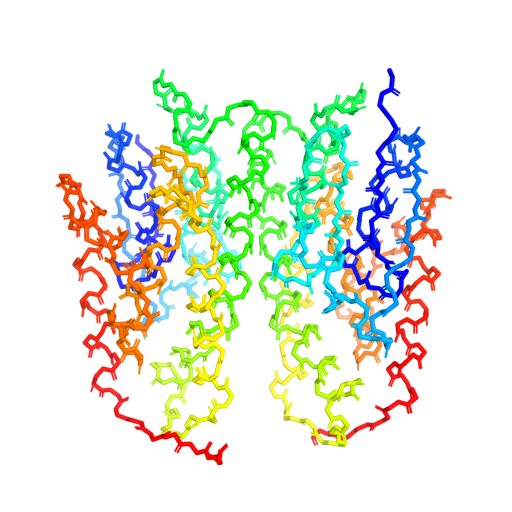6 22.053 7.447 1.00 10.22 211 ALA A O 1
ATOM 1684 N N . VAL A 1 212 ? 37.039 20.160 7.493 1.00 10.14 212 VAL A N 1
ATOM 1685 C CA . VAL A 1 212 ? 38.022 19.403 8.266 1.00 9.55 212 VAL A CA 1
ATOM 1686 C C . VAL A 1 212 ? 39.342 19.149 7.501 1.00 9.71 212 VAL A C 1
ATOM 1687 O O . VAL A 1 212 ? 40.444 19.280 8.062 1.00 10.10 212 VAL A O 1
ATOM 1691 N N . LYS A 1 213 ? 39.239 18.802 6.223 1.00 9.72 213 LYS A N 1
ATOM 1692 C CA . LYS A 1 213 ? 40.439 18.539 5.426 1.00 10.22 213 LYS A CA 1
ATOM 1693 C C . LYS A 1 213 ? 41.229 19.812 5.251 1.00 10.60 213 LYS A C 1
ATOM 1694 O O . LYS A 1 213 ? 42.430 19.740 5.053 1.00 11.11 213 LYS A O 1
ATOM 1700 N N . SER A 1 214 ? 40.581 20.965 5.364 1.00 10.41 214 SER A N 1
ATOM 1701 C CA . SER A 1 214 ? 41.288 22.237 5.209 1.00 11.39 214 SER A CA 1
ATOM 1702 C C . SER A 1 214 ? 42.049 22.641 6.474 1.00 12.49 214 SER A C 1
ATOM 1703 O O . SER A 1 214 ? 42.809 23.613 6.465 1.00 16.04 214 SER A O 1
ATOM 1706 N N . LYS A 1 215 ? 41.820 21.917 7.560 1.00 11.76 215 LYS A N 1
ATOM 1707 C CA . LYS A 1 215 ? 42.499 22.163 8.828 1.00 13.67 215 LYS A CA 1
ATOM 1708 C C . LYS A 1 215 ? 43.250 20.901 9.264 1.00 14.93 215 LYS A C 1
ATOM 1709 O O . LYS A 1 215 ? 42.791 20.140 10.119 1.00 15.96 215 LYS A O 1
ATOM 1715 N N . PRO A 1 216 ? 44.422 20.683 8.666 1.00 15.83 216 PRO A N 1
ATOM 1716 C CA . PRO A 1 216 ? 45.222 19.497 8.985 1.00 16.94 216 PRO A CA 1
ATOM 1717 C C . PRO A 1 216 ? 45.598 19.424 10.468 1.00 14.71 216 PRO A C 1
ATOM 1718 O O . PRO A 1 216 ? 45.824 20.445 11.139 1.00 14.86 216 PRO A O 1
ATOM 1722 N N . PHE A 1 217 ? 45.675 18.197 10.960 1.00 13.62 217 PHE A N 1
ATOM 1723 C CA . PHE A 1 217 ? 45.930 17.981 12.367 1.00 13.49 217 PHE A CA 1
ATOM 1724 C C . PHE A 1 217 ? 46.652 16.681 12.537 1.00 15.59 217 PHE A C 1
ATOM 1725 O O . PHE A 1 217 ? 46.696 15.836 11.621 1.00 14.50 217 PHE A O 1
ATOM 1733 N N . THR A 1 218 ? 47.272 16.537 13.706 1.00 14.90 218 THR A N 1
ATOM 1734 C CA . THR A 1 218 ? 47.962 15.312 14.031 1.00 12.92 218 THR A CA 1
ATOM 1735 C C . THR A 1 218 ? 47.348 14.747 15.301 1.00 14.90 218 THR A C 1
ATOM 1736 O O . THR A 1 218 ? 46.709 15.477 16.056 1.00 16.65 218 THR A O 1
ATOM 1740 N N . VAL A 1 219 ? 47.498 13.443 15.506 1.00 14.06 219 VAL A N 1
ATOM 1741 C CA . VAL A 1 219 ? 46.980 12.850 16.719 1.00 12.43 219 VAL A CA 1
ATOM 1742 C C . VAL A 1 219 ? 48.161 12.492 17.621 1.00 13.37 219 VAL A C 1
ATOM 1743 O O . VAL A 1 219 ? 49.213 12.024 17.151 1.00 14.66 219 VAL A O 1
ATOM 1747 N N . VAL A 1 220 ? 47.983 12.788 18.907 1.00 13.17 220 VAL A N 1
ATOM 1748 C CA . VAL A 1 220 ? 49.048 12.704 19.896 1.00 13.40 220 VAL A CA 1
ATOM 1749 C C . VAL A 1 220 ? 48.628 11.732 20.977 1.00 13.25 220 VAL A C 1
ATOM 1750 O O . VAL A 1 220 ? 47.496 11.779 21.468 1.00 12.77 220 VAL A O 1
ATOM 1754 N N . GLY A 1 221 ? 49.515 10.812 21.323 1.00 13.68 221 GLY A N 1
ATOM 1755 C CA . GLY A 1 221 ? 49.223 9.842 22.364 1.00 13.61 221 GLY A CA 1
ATOM 1756 C C . GLY A 1 221 ? 49.343 8.416 21.858 1.00 16.03 221 GLY A C 1
ATOM 1757 O O . GLY A 1 221 ? 48.909 8.102 20.749 1.00 17.80 221 GLY A O 1
ATOM 1758 N N . ALA A 1 222 ? 49.935 7.547 22.675 1.00 18.90 222 ALA A N 1
ATOM 1759 C CA . ALA A 1 222 ? 49.975 6.110 22.378 1.00 13.92 222 ALA A CA 1
ATOM 1760 C C . ALA A 1 222 ? 48.565 5.482 22.332 1.00 18.95 222 ALA A C 1
ATOM 1761 O O . ALA A 1 222 ? 47.674 5.887 23.091 1.00 18.03 222 ALA A O 1
ATOM 1763 N N . MET B 1 1 ? -0.463 -6.533 36.684 1.00 25.47 1 MET B N 1
ATOM 1764 C CA . MET B 1 1 ? 0.003 -5.320 37.355 1.00 27.06 1 MET B CA 1
ATOM 1765 C C . MET B 1 1 ? 1.525 -5.254 37.369 1.00 25.83 1 MET B C 1
ATOM 1766 O O . MET B 1 1 ? 2.171 -5.839 38.251 1.00 24.06 1 MET B O 1
ATOM 1771 N N . VAL B 1 2 ? 2.087 -4.541 36.394 1.00 28.76 2 VAL B N 1
ATOM 1772 C CA . VAL B 1 2 ? 3.541 -4.424 36.262 1.00 28.67 2 VAL B CA 1
ATOM 1773 C C . VAL B 1 2 ? 4.188 -3.503 37.301 1.00 27.66 2 VAL B C 1
ATOM 1774 O O . VAL B 1 2 ? 3.839 -2.324 37.436 1.00 28.44 2 VAL B O 1
ATOM 1778 N N . LYS B 1 3 ? 5.154 -4.061 38.015 1.00 25.28 3 LYS B N 1
ATOM 1779 C CA . LYS B 1 3 ? 6.013 -3.296 38.898 1.00 19.86 3 LYS B CA 1
ATOM 1780 C C . LYS B 1 3 ? 7.381 -3.269 38.229 1.00 19.26 3 LYS B C 1
ATOM 1781 O O . LYS B 1 3 ? 8.001 -4.312 38.050 1.00 21.78 3 LYS B O 1
ATOM 1787 N N . PRO B 1 4 ? 7.854 -2.087 37.830 1.00 16.51 4 PRO B N 1
ATOM 1788 C CA . PRO B 1 4 ? 9.105 -2.156 37.062 1.00 17.12 4 PRO B CA 1
ATOM 1789 C C . PRO B 1 4 ? 10.337 -2.400 37.903 1.00 14.77 4 PRO B C 1
ATOM 1790 O O . PRO B 1 4 ? 10.272 -2.280 39.123 1.00 16.12 4 PRO B O 1
ATOM 1794 N N . ILE B 1 5 ? 11.445 -2.727 37.245 1.00 14.59 5 ILE B N 1
ATOM 1795 C CA . ILE B 1 5 ? 12.735 -2.875 37.909 1.00 16.18 5 ILE B CA 1
ATOM 1796 C C . ILE B 1 5 ? 13.717 -1.833 37.386 1.00 14.20 5 ILE B C 1
ATOM 1797 O O . ILE B 1 5 ? 13.921 -1.726 36.172 1.00 15.40 5 ILE B O 1
ATOM 1802 N N . LEU B 1 6 ? 14.320 -1.068 38.302 1.00 12.49 6 LEU B N 1
ATOM 1803 C CA . LEU B 1 6 ? 15.342 -0.086 37.983 1.00 12.42 6 LEU B CA 1
ATOM 1804 C C . LEU B 1 6 ? 16.705 -0.636 38.356 1.00 12.13 6 LEU B C 1
ATOM 1805 O O . LEU B 1 6 ? 16.891 -1.095 39.493 1.00 14.10 6 LEU B O 1
ATOM 1810 N N . TYR B 1 7 ? 17.647 -0.590 37.419 1.00 10.83 7 TYR B N 1
ATOM 1811 C CA . TYR B 1 7 ? 19.031 -0.959 37.681 1.00 10.93 7 TYR B CA 1
ATOM 1812 C C . TYR B 1 7 ? 19.869 0.286 37.792 1.00 11.65 7 TYR B C 1
ATOM 1813 O O . TYR B 1 7 ? 19.759 1.165 36.943 1.00 9.83 7 TYR B O 1
ATOM 1822 N N . GLY B 1 8 ? 20.710 0.358 38.824 1.00 11.06 8 GLY B N 1
ATOM 1823 C CA . GLY B 1 8 ? 21.513 1.550 39.021 1.00 10.10 8 GLY B CA 1
ATOM 1824 C C . GLY B 1 8 ? 22.237 1.554 40.353 1.00 11.31 8 GLY B C 1
ATOM 1825 O O . GLY B 1 8 ? 22.382 0.530 41.027 1.00 9.79 8 GLY B O 1
ATOM 1826 N N . ILE B 1 9 ? 22.712 2.735 40.711 1.00 9.95 9 ILE B N 1
ATOM 1827 C CA . ILE B 1 9 ? 23.363 2.984 41.977 1.00 8.01 9 ILE B CA 1
ATOM 1828 C C . ILE B 1 9 ? 23.073 4.452 42.273 1.00 7.01 9 ILE B C 1
ATOM 1829 O O . ILE B 1 9 ? 23.020 5.302 41.356 1.00 8.07 9 ILE B O 1
ATOM 1834 N N . ASP B 1 10 ? 22.865 4.751 43.548 1.00 7.10 10 ASP B N 1
ATOM 1835 C CA . ASP B 1 10 ? 22.413 6.089 43.923 1.00 6.28 10 ASP B CA 1
ATOM 1836 C C . ASP B 1 10 ? 23.396 7.221 43.575 1.00 6.38 10 ASP B C 1
ATOM 1837 O O . ASP B 1 10 ? 22.981 8.343 43.276 1.00 7.15 10 ASP B O 1
ATOM 1842 N N . ALA B 1 11 ? 24.694 6.948 43.608 1.00 5.69 11 ALA B N 1
ATOM 1843 C CA . ALA B 1 11 ? 25.687 7.977 43.245 1.00 5.74 11 ALA B CA 1
ATOM 1844 C C . ALA B 1 11 ? 25.539 8.503 41.810 1.00 5.82 11 ALA B C 1
ATOM 1845 O O . ALA B 1 11 ? 25.993 9.603 41.502 1.00 5.40 11 ALA B O 1
ATOM 1847 N N . SER B 1 12 ? 24.942 7.717 40.919 1.00 6.46 12 SER B N 1
ATOM 1848 C CA . SER B 1 12 ? 24.887 8.045 39.500 1.00 6.51 12 SER B CA 1
ATOM 1849 C C . SER B 1 12 ? 23.833 9.103 39.244 1.00 7.65 12 SER B C 1
ATOM 1850 O O . SER B 1 12 ? 22.670 8.887 39.577 1.00 6.54 12 SER B O 1
ATOM 1853 N N . PRO B 1 13 ? 24.212 10.247 38.655 1.00 6.59 13 PRO B N 1
ATOM 1854 C CA . PRO B 1 13 ? 23.184 11.258 38.382 1.00 5.48 13 PRO B CA 1
ATOM 1855 C C . PRO B 1 13 ? 21.979 10.788 37.567 1.00 6.28 13 PRO B C 1
ATOM 1856 O O . PRO B 1 13 ? 20.878 11.062 37.993 1.00 4.60 13 PRO B O 1
ATOM 1860 N N . PRO B 1 14 ? 22.166 10.139 36.406 1.00 5.31 14 PRO B N 1
ATOM 1861 C CA . PRO B 1 14 ? 20.942 9.783 35.664 1.00 4.33 14 PRO B CA 1
ATOM 1862 C C . PRO B 1 14 ? 20.083 8.776 36.391 1.00 4.51 14 PRO B C 1
ATOM 1863 O O . PRO B 1 14 ? 18.886 8.806 36.215 1.00 4.78 14 PRO B O 1
ATOM 1867 N N . VAL B 1 15 ? 20.675 7.934 37.231 1.00 6.09 15 VAL B N 1
ATOM 1868 C CA . VAL B 1 15 ? 19.856 7.035 38.037 1.00 6.01 15 VAL B CA 1
ATOM 1869 C C . VAL B 1 15 ? 18.979 7.864 38.989 1.00 5.22 15 VAL B C 1
ATOM 1870 O O . VAL B 1 15 ? 17.786 7.604 39.140 1.00 5.34 15 VAL B O 1
ATOM 1874 N N . ARG B 1 16 ? 19.556 8.894 39.603 1.00 4.39 16 ARG B N 1
ATOM 1875 C CA . ARG B 1 16 ? 18.790 9.768 40.512 1.00 5.45 16 ARG B CA 1
ATOM 1876 C C . ARG B 1 16 ? 17.668 10.525 39.828 1.00 5.13 16 ARG B C 1
ATOM 1877 O O . ARG B 1 16 ? 16.618 10.724 40.423 1.00 6.12 16 ARG B O 1
ATOM 1885 N N . ALA B 1 17 ? 17.857 10.885 38.562 1.00 4.59 17 ALA B N 1
ATOM 1886 C CA . ALA B 1 17 ? 16.769 11.544 37.833 1.00 4.21 17 ALA B CA 1
ATOM 1887 C C . ALA B 1 17 ? 15.558 10.597 37.745 1.00 5.74 17 ALA B C 1
ATOM 1888 O O . ALA B 1 17 ? 14.417 11.005 37.957 1.00 5.67 17 ALA B O 1
ATOM 1890 N N . VAL B 1 18 ? 15.812 9.334 37.454 1.00 4.86 18 VAL B N 1
ATOM 1891 C CA . VAL B 1 18 ? 14.753 8.335 37.406 1.00 5.52 18 VAL B CA 1
ATOM 1892 C C . VAL B 1 18 ? 14.170 8.069 38.809 1.00 5.57 18 VAL B C 1
ATOM 1893 O O . VAL B 1 18 ? 12.966 7.925 38.948 1.00 6.55 18 VAL B O 1
ATOM 1897 N N . LYS B 1 19 ? 15.002 8.013 39.852 1.00 5.87 19 LYS B N 1
ATOM 1898 C CA . LYS B 1 19 ? 14.496 7.851 41.219 1.00 6.50 19 LYS B CA 1
ATOM 1899 C C . LYS B 1 19 ? 13.530 8.983 41.605 1.00 5.14 19 LYS B C 1
ATOM 1900 O O . LYS B 1 19 ? 12.443 8.728 42.180 1.00 7.77 19 LYS B O 1
ATOM 1906 N N . LEU B 1 20 ? 13.885 10.218 41.263 1.00 5.83 20 LEU B N 1
ATOM 1907 C CA . LEU B 1 20 ? 12.977 11.343 41.503 1.00 5.20 20 LEU B CA 1
ATOM 1908 C C . LEU B 1 20 ? 11.646 11.175 40.782 1.00 5.62 20 LEU B C 1
ATOM 1909 O O . LEU B 1 20 ? 10.594 11.473 41.336 1.00 7.45 20 LEU B O 1
ATOM 1914 N N . THR B 1 21 ? 11.710 10.730 39.539 1.00 4.78 21 THR B N 1
ATOM 1915 C CA . THR B 1 21 ? 10.524 10.571 38.735 1.00 5.58 21 THR B CA 1
ATOM 1916 C C . THR B 1 21 ? 9.614 9.489 39.310 1.00 6.54 21 THR B C 1
ATOM 1917 O O . THR B 1 21 ? 8.410 9.670 39.396 1.00 7.37 21 THR B O 1
ATOM 1921 N N . LEU B 1 22 ? 10.190 8.351 39.674 1.00 7.46 22 LEU B N 1
ATOM 1922 C CA . LEU B 1 22 ? 9.394 7.301 40.288 1.00 9.03 22 LEU B CA 1
ATOM 1923 C C . LEU B 1 22 ? 8.712 7.767 41.583 1.00 8.90 22 LEU B C 1
ATOM 1924 O O . LEU B 1 22 ? 7.556 7.384 41.866 1.00 10.71 22 LEU B O 1
ATOM 1929 N N . ALA B 1 23 ? 9.423 8.605 42.342 1.00 10.38 23 ALA B N 1
ATOM 1930 C CA . ALA B 1 23 ? 8.896 9.117 43.594 1.00 9.31 23 ALA B CA 1
ATOM 1931 C C . ALA B 1 23 ? 7.788 10.112 43.310 1.00 9.75 23 ALA B C 1
ATOM 1932 O O . ALA B 1 23 ? 6.791 10.141 44.014 1.00 11.29 23 ALA B O 1
ATOM 1934 N N . ALA B 1 24 ? 7.958 10.938 42.284 1.00 10.28 24 ALA B N 1
ATOM 1935 C CA . ALA B 1 24 ? 6.922 11.913 41.949 1.00 10.17 24 ALA B CA 1
ATOM 1936 C C . ALA B 1 24 ? 5.644 11.223 41.490 1.00 11.13 24 ALA B C 1
ATOM 1937 O O . ALA B 1 24 ? 4.531 11.723 41.710 1.00 11.91 24 ALA B O 1
ATOM 1939 N N . LEU B 1 25 ? 5.806 10.087 40.830 1.00 12.83 25 LEU B N 1
ATOM 1940 C CA . LEU B 1 25 ? 4.673 9.322 40.318 1.00 13.83 25 LEU B CA 1
ATOM 1941 C C . LEU B 1 25 ? 4.091 8.425 41.390 1.00 15.77 25 LEU B C 1
ATOM 1942 O O . LEU B 1 25 ? 3.073 7.793 41.162 1.00 16.16 25 LEU B O 1
ATOM 1947 N N . GLN B 1 26 ? 4.749 8.358 42.546 1.00 17.32 26 GLN B N 1
ATOM 1948 C CA . GLN B 1 26 ? 4.359 7.425 43.616 1.00 18.87 26 GLN B CA 1
ATOM 1949 C C . GLN B 1 26 ? 4.161 6.012 43.072 1.00 16.84 26 GLN B C 1
ATOM 1950 O O . GLN B 1 26 ? 3.222 5.301 43.450 1.00 18.30 26 GLN B O 1
ATOM 1956 N N . LEU B 1 27 ? 5.036 5.618 42.157 1.00 15.15 27 LEU B N 1
ATOM 1957 C CA . LEU B 1 27 ? 4.933 4.326 41.493 1.00 16.13 27 LEU B CA 1
ATOM 1958 C C . LEU B 1 27 ? 5.853 3.338 42.188 1.00 17.79 27 LEU B C 1
ATOM 1959 O O . LEU B 1 27 ? 7.057 3.573 42.257 1.00 16.63 27 LEU B O 1
ATOM 1964 N N . PRO B 1 28 ? 5.297 2.237 42.727 1.00 19.83 28 PRO B N 1
ATOM 1965 C CA . PRO B 1 28 ? 6.170 1.240 43.364 1.00 18.37 28 PRO B CA 1
ATOM 1966 C C . PRO B 1 28 ? 7.075 0.567 42.343 1.00 16.78 28 PRO B C 1
ATOM 1967 O O . PRO B 1 28 ? 6.679 0.431 41.180 1.00 17.78 28 PRO B O 1
ATOM 1971 N N . TYR B 1 29 ? 8.267 0.156 42.761 1.00 18.17 29 TYR B N 1
ATOM 1972 C CA . TYR B 1 29 ? 9.222 -0.467 41.849 1.00 18.01 29 TYR B CA 1
ATOM 1973 C C . TYR B 1 29 ? 10.286 -1.231 42.629 1.00 17.41 29 TYR B C 1
ATOM 1974 O O . TYR B 1 29 ? 10.492 -0.991 43.831 1.00 17.74 29 TYR B O 1
ATOM 1983 N N . ASP B 1 30 ? 10.949 -2.168 41.963 1.00 17.90 30 ASP B N 1
ATOM 1984 C CA . ASP B 1 30 ? 12.066 -2.882 42.556 1.00 18.71 30 ASP B CA 1
ATOM 1985 C C . ASP B 1 30 ? 13.347 -2.203 42.087 1.00 17.62 30 ASP B C 1
ATOM 1986 O O . ASP B 1 30 ? 13.425 -1.773 40.942 1.00 16.72 30 ASP B O 1
ATOM 1991 N N . TYR B 1 31 ? 14.333 -2.101 42.974 1.00 18.09 31 TYR B N 1
ATOM 1992 C CA . TYR B 1 31 ? 15.579 -1.401 42.671 1.00 18.18 31 TYR B CA 1
ATOM 1993 C C . TYR B 1 31 ? 16.706 -2.392 42.832 1.00 18.09 31 TYR B C 1
ATOM 1994 O O . TYR B 1 31 ? 16.905 -2.913 43.923 1.00 19.21 31 TYR B O 1
ATOM 2003 N N . LYS B 1 32 ? 17.444 -2.644 41.761 1.00 18.24 32 LYS B N 1
ATOM 2004 C CA . LYS B 1 32 ? 18.539 -3.600 41.777 1.00 21.76 32 LYS B CA 1
ATOM 2005 C C . LYS B 1 32 ? 19.876 -2.872 41.609 1.00 20.19 32 LYS B C 1
ATOM 2006 O O . LYS B 1 32 ? 20.084 -2.147 40.623 1.00 17.33 32 LYS B O 1
ATOM 2012 N N . ILE B 1 33 ? 20.775 -3.047 42.578 1.00 19.21 33 ILE B N 1
ATOM 2013 C CA . ILE B 1 33 ? 22.068 -2.371 42.544 1.00 18.89 33 ILE B CA 1
ATOM 2014 C C . ILE B 1 33 ? 23.012 -2.958 41.507 1.00 19.26 33 ILE B C 1
ATOM 2015 O O . ILE B 1 33 ? 23.252 -4.158 41.485 1.00 20.53 33 ILE B O 1
ATOM 2020 N N . VAL B 1 34 ? 23.517 -2.097 40.635 1.00 18.28 34 VAL B N 1
ATOM 2021 C CA . VAL B 1 34 ? 24.603 -2.434 39.741 1.00 18.68 34 VAL B CA 1
ATOM 2022 C C . VAL B 1 34 ? 25.807 -1.644 40.188 1.00 18.68 34 VAL B C 1
ATOM 2023 O O . VAL B 1 34 ? 25.963 -0.448 39.897 1.00 17.80 34 VAL B O 1
ATOM 2027 N N . ASN B 1 35 ? 26.665 -2.350 40.914 1.00 20.70 35 ASN B N 1
ATOM 2028 C CA . ASN B 1 35 ? 27.824 -1.730 41.518 1.00 23.63 35 ASN B CA 1
ATOM 2029 C C . ASN B 1 35 ? 28.870 -1.467 40.434 1.00 21.89 35 ASN B C 1
ATOM 2030 O O . ASN B 1 35 ? 29.601 -2.369 40.007 1.00 22.78 35 ASN B O 1
ATOM 2035 N N . LEU B 1 36 ? 28.961 -0.218 40.002 1.00 21.18 36 LEU B N 1
ATOM 2036 C CA . LEU B 1 36 ? 29.857 0.142 38.912 1.00 22.34 36 LEU B CA 1
ATOM 2037 C C . LEU B 1 36 ? 31.325 0.010 39.299 1.00 25.89 36 LEU B C 1
ATOM 2038 O O . LEU B 1 36 ? 32.176 -0.228 38.443 1.00 26.15 36 LEU B O 1
ATOM 2043 N N . MET B 1 37 ? 31.611 0.161 40.589 1.00 28.44 37 MET B N 1
ATOM 2044 C CA . MET B 1 37 ? 32.968 -0.019 41.100 1.00 32.53 37 MET B CA 1
ATOM 2045 C C . MET B 1 37 ? 33.426 -1.471 40.994 1.00 33.24 37 MET B C 1
ATOM 2046 O O . MET B 1 37 ? 34.623 -1.759 40.857 1.00 36.30 37 MET B O 1
ATOM 2051 N N . ASN B 1 38 ? 32.473 -2.391 41.059 1.00 31.02 38 ASN B N 1
ATOM 2052 C CA . ASN B 1 38 ? 32.771 -3.803 40.872 1.00 31.93 38 ASN B CA 1
ATOM 2053 C C . ASN B 1 38 ? 32.701 -4.142 39.380 1.00 31.89 38 ASN B C 1
ATOM 2054 O O . ASN B 1 38 ? 32.628 -5.321 39.009 1.00 32.35 38 ASN B O 1
ATOM 2059 N N . LYS B 1 39 ? 32.719 -3.094 38.543 1.00 29.73 39 LYS B N 1
ATOM 2060 C CA . LYS B 1 39 ? 32.641 -3.215 37.083 1.00 29.41 39 LYS B CA 1
ATOM 2061 C C . LYS B 1 39 ? 31.464 -4.105 36.676 1.00 27.91 39 LYS B C 1
ATOM 2062 O O . LYS B 1 39 ? 31.535 -4.835 35.678 1.00 30.56 39 LYS B O 1
ATOM 2068 N N . GLU B 1 40 ? 30.395 -4.049 37.466 1.00 24.65 40 GLU B N 1
ATOM 2069 C CA . GLU B 1 40 ? 29.255 -4.946 37.313 1.00 23.89 40 GLU B CA 1
ATOM 2070 C C . GLU B 1 40 ? 28.423 -4.665 36.056 1.00 22.45 40 GLU B C 1
ATOM 2071 O O . GLU B 1 40 ? 27.703 -5.551 35.600 1.00 22.97 40 GLU B O 1
ATOM 2077 N N . GLN B 1 41 ? 28.503 -3.450 35.500 1.00 20.68 41 GLN B N 1
ATOM 2078 C CA . GLN B 1 41 ? 27.861 -3.168 34.210 1.00 20.02 41 GLN B CA 1
ATOM 2079 C C . GLN B 1 41 ? 28.445 -4.013 33.062 1.00 21.20 41 GLN B C 1
ATOM 2080 O O . GLN B 1 41 ? 27.790 -4.174 32.027 1.00 25.02 41 GLN B O 1
ATOM 2086 N N . HIS B 1 42 ? 29.663 -4.542 33.233 1.00 22.54 42 HIS B N 1
ATOM 2087 C CA . HIS B 1 42 ? 30.311 -5.349 32.187 1.00 23.75 42 HIS B CA 1
ATOM 2088 C C . HIS B 1 42 ? 30.136 -6.855 32.363 1.00 30.34 42 HIS B C 1
ATOM 2089 O O . HIS B 1 42 ? 30.750 -7.641 31.632 1.00 26.67 42 HIS B O 1
ATOM 2096 N N . SER B 1 43 ? 29.299 -7.264 33.310 1.00 34.97 43 SER B N 1
ATOM 2097 C CA . SER B 1 43 ? 29.031 -8.688 33.501 1.00 19.60 43 SER B CA 1
ATOM 2098 C C . SER B 1 43 ? 28.309 -9.220 32.282 1.00 19.97 43 SER B C 1
ATOM 2099 O O . SER B 1 43 ? 27.756 -8.449 31.495 1.00 22.82 43 SER B O 1
ATOM 2102 N N . GLU B 1 44 ? 28.309 -10.536 32.119 1.00 38.55 44 GLU B N 1
ATOM 2103 C CA . GLU B 1 44 ? 27.630 -11.144 30.990 1.00 34.04 44 GLU B CA 1
ATOM 2104 C C . GLU B 1 44 ? 26.120 -11.016 31.169 1.00 29.39 44 GLU B C 1
ATOM 2105 O O . GLU B 1 44 ? 25.388 -10.754 30.212 1.00 27.15 44 GLU B O 1
ATOM 2111 N N . GLU B 1 45 ? 25.661 -11.203 32.402 1.00 29.17 45 GLU B N 1
ATOM 2112 C CA . GLU B 1 45 ? 24.241 -11.086 32.708 1.00 31.20 45 GLU B CA 1
ATOM 2113 C C . GLU B 1 45 ? 23.678 -9.690 32.403 1.00 29.10 45 GLU B C 1
ATOM 2114 O O . GLU B 1 45 ? 22.591 -9.562 31.837 1.00 28.20 45 GLU B O 1
ATOM 2120 N N . TYR B 1 46 ? 24.421 -8.647 32.761 1.00 23.48 46 TYR B N 1
ATOM 2121 C CA . TYR B 1 46 ? 23.938 -7.280 32.521 1.00 22.06 46 TYR B CA 1
ATOM 2122 C C . TYR B 1 46 ? 24.082 -6.836 31.059 1.00 21.47 46 TYR B C 1
ATOM 2123 O O . TYR B 1 46 ? 23.227 -6.105 30.530 1.00 22.64 46 TYR B O 1
ATOM 2132 N N . LEU B 1 47 ? 25.165 -7.249 30.408 1.00 21.93 47 LEU B N 1
ATOM 2133 C CA . LEU B 1 47 ? 25.387 -6.883 29.010 1.00 23.39 47 LEU B CA 1
ATOM 2134 C C . LEU B 1 47 ? 24.315 -7.462 28.110 1.00 24.37 47 LEU B C 1
ATOM 2135 O O . LEU B 1 47 ? 24.056 -6.932 27.039 1.00 26.17 47 LEU B O 1
ATOM 2140 N N . LYS B 1 48 ? 23.717 -8.572 28.523 1.00 24.92 48 LYS B N 1
ATOM 2141 C CA . LYS B 1 48 ? 22.569 -9.087 27.796 1.00 26.68 48 LYS B CA 1
ATOM 2142 C C . LYS B 1 48 ? 21.402 -8.101 27.891 1.00 26.68 48 LYS B C 1
ATOM 2143 O O . LYS B 1 48 ? 20.752 -7.793 26.884 1.00 25.91 48 LYS B O 1
ATOM 2149 N N . LYS B 1 49 ? 21.158 -7.595 29.100 1.00 25.34 49 LYS B N 1
ATOM 2150 C CA . LYS B 1 49 ? 20.086 -6.626 29.334 1.00 24.23 49 LYS B CA 1
ATOM 2151 C C . LYS B 1 49 ? 20.362 -5.294 28.638 1.00 22.98 49 LYS B C 1
ATOM 2152 O O . LYS B 1 49 ? 19.441 -4.631 28.166 1.00 24.07 49 LYS B O 1
ATOM 2158 N N . ASN B 1 50 ? 21.632 -4.900 28.593 1.00 22.38 50 ASN B N 1
ATOM 2159 C CA . ASN B 1 50 ? 22.008 -3.593 28.056 1.00 18.99 50 ASN B CA 1
ATOM 2160 C C . ASN B 1 50 ? 23.420 -3.589 27.461 1.00 19.16 50 ASN B C 1
ATOM 2161 O O . ASN B 1 50 ? 24.404 -3.367 28.173 1.00 19.12 50 ASN B O 1
ATOM 2166 N N . PRO B 1 51 ? 23.519 -3.813 26.142 1.00 19.42 51 PRO B N 1
ATOM 2167 C CA . PRO B 1 51 ? 24.839 -3.898 25.505 1.00 20.88 51 PRO B CA 1
ATOM 2168 C C . PRO B 1 51 ? 25.669 -2.614 25.605 1.00 20.48 51 PRO B C 1
ATOM 2169 O O . PRO B 1 51 ? 26.870 -2.652 25.382 1.00 23.24 51 PRO B O 1
ATOM 2173 N N . GLN B 1 52 ? 25.055 -1.498 25.959 1.00 20.29 52 GLN B N 1
ATOM 2174 C CA . GLN B 1 52 ? 25.828 -0.271 26.159 1.00 21.19 52 GLN B CA 1
ATOM 2175 C C . GLN B 1 52 ? 26.492 -0.180 27.536 1.00 23.99 52 GLN B C 1
ATOM 2176 O O . GLN B 1 52 ? 27.209 0.791 27.812 1.00 23.59 52 GLN B O 1
ATOM 2182 N N . HIS B 1 53 ? 26.248 -1.179 28.386 1.00 18.44 53 HIS B N 1
ATOM 2183 C CA . HIS B 1 53 ? 26.769 -1.235 29.759 1.00 18.49 53 HIS B CA 1
ATOM 2184 C C . HIS B 1 53 ? 26.620 0.092 30.516 1.00 17.98 53 HIS B C 1
ATOM 2185 O O . HIS B 1 53 ? 27.555 0.609 31.125 1.00 17.99 53 HIS B O 1
ATOM 2192 N N . THR B 1 54 ? 25.411 0.640 30.476 1.00 17.63 54 THR B N 1
ATOM 2193 C CA . THR B 1 54 ? 25.121 1.871 31.193 1.00 17.27 54 THR B CA 1
ATOM 2194 C C . THR B 1 54 ? 23.999 1.671 32.204 1.00 17.14 54 THR B C 1
ATOM 2195 O O . THR B 1 54 ? 23.183 0.751 32.066 1.00 17.28 54 THR B O 1
ATOM 2199 N N . VAL B 1 55 ? 23.969 2.553 33.204 1.00 16.95 55 VAL B N 1
ATOM 2200 C CA . VAL B 1 55 ? 22.849 2.665 34.127 1.00 16.82 55 VAL B CA 1
ATOM 2201 C C . VAL B 1 55 ? 22.384 4.121 34.041 1.00 16.55 55 VAL B C 1
ATOM 2202 O O . VAL B 1 55 ? 23.200 5.015 33.813 1.00 16.58 55 VAL B O 1
ATOM 2206 N N . PRO B 1 56 ? 21.075 4.385 34.232 1.00 16.42 56 PRO B N 1
ATOM 2207 C CA . PRO B 1 56 ? 20.001 3.454 34.605 1.00 7.73 56 PRO B CA 1
ATOM 2208 C C . PRO B 1 56 ? 19.492 2.633 33.450 1.00 8.38 56 PRO B C 1
ATOM 2209 O O . PRO B 1 56 ? 19.591 3.023 32.281 1.00 8.51 56 PRO B O 1
ATOM 2213 N N . LEU B 1 57 ? 18.891 1.499 33.808 1.00 10.36 57 LEU B N 1
ATOM 2214 C CA . LEU B 1 57 ? 18.100 0.686 32.893 1.00 8.51 57 LEU B CA 1
ATOM 2215 C C . LEU B 1 57 ? 16.786 0.391 33.605 1.00 8.68 57 LEU B C 1
ATOM 2216 O O . LEU B 1 57 ? 16.772 0.171 34.818 1.00 9.12 57 LEU B O 1
ATOM 2221 N N . LEU B 1 58 ? 15.687 0.414 32.861 1.00 9.54 58 LEU B N 1
ATOM 2222 C CA . LEU B 1 58 ? 14.374 0.062 33.397 1.00 8.88 58 LEU B CA 1
ATOM 2223 C C . LEU B 1 58 ? 13.824 -1.150 32.670 1.00 9.70 58 LEU B C 1
ATOM 2224 O O . LEU B 1 58 ? 13.737 -1.143 31.441 1.00 11.10 58 LEU B O 1
ATOM 2229 N N . GLU B 1 59 ? 13.472 -2.184 33.418 1.00 11.18 59 GLU B N 1
ATOM 2230 C CA . GLU B 1 59 ? 12.707 -3.280 32.877 1.00 13.85 59 GLU B CA 1
ATOM 2231 C C . GLU B 1 59 ? 11.272 -3.114 33.322 1.00 14.59 59 GLU B C 1
ATOM 2232 O O . GLU B 1 59 ? 10.992 -3.067 34.518 1.00 16.27 59 GLU B O 1
ATOM 2238 N N . ASP B 1 60 ? 10.371 -2.995 32.350 1.00 12.06 60 ASP B N 1
ATOM 2239 C CA . ASP B 1 60 ? 8.951 -2.785 32.617 1.00 12.43 60 ASP B CA 1
ATOM 2240 C C . ASP B 1 60 ? 8.151 -3.906 31.928 1.00 14.15 60 ASP B C 1
ATOM 2241 O O . ASP B 1 60 ? 7.844 -3.832 30.737 1.00 13.38 60 ASP B O 1
ATOM 2246 N N . GLY B 1 61 ? 7.822 -4.963 32.665 1.00 17.45 61 GLY B N 1
ATOM 2247 C CA . GLY B 1 61 ? 7.298 -6.155 32.025 1.00 20.86 61 GLY B CA 1
ATOM 2248 C C . GLY B 1 61 ? 8.329 -6.681 31.031 1.00 19.83 61 GLY B C 1
ATOM 2249 O O . GLY B 1 61 ? 9.486 -6.953 31.396 1.00 20.29 61 GLY B O 1
ATOM 2250 N N . ASP B 1 62 ? 7.923 -6.783 29.767 1.00 20.82 62 ASP B N 1
ATOM 2251 C CA . ASP B 1 62 ? 8.792 -7.322 28.728 1.00 21.52 62 ASP B CA 1
ATOM 2252 C C . ASP B 1 62 ? 9.633 -6.222 28.085 1.00 19.45 62 ASP B C 1
ATOM 2253 O O . ASP B 1 62 ? 10.492 -6.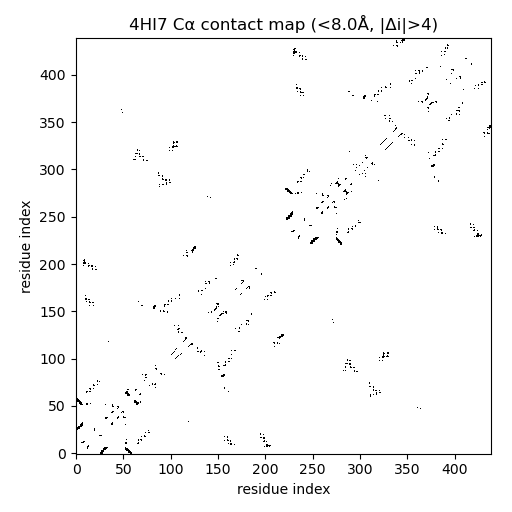487 27.252 1.00 19.74 62 ASP B O 1
ATOM 2258 N N . ALA B 1 63 ? 9.363 -4.982 28.459 1.00 17.61 63 ALA B N 1
ATOM 2259 C CA . ALA B 1 63 ? 10.098 -3.847 27.884 1.00 16.21 63 ALA B CA 1
ATOM 2260 C C . ALA B 1 63 ? 11.434 -3.569 28.593 1.00 17.20 63 ALA B C 1
ATOM 2261 O O . ALA B 1 63 ? 11.534 -3.682 29.812 1.00 17.89 63 ALA B O 1
ATOM 2263 N N . ASN B 1 64 ? 12.444 -3.171 27.828 1.00 14.99 64 ASN B N 1
ATOM 2264 C CA . ASN B 1 64 ? 13.754 -2.843 28.372 1.00 17.70 64 ASN B CA 1
ATOM 2265 C C . ASN B 1 64 ? 14.125 -1.473 27.847 1.00 13.54 64 ASN B C 1
ATOM 2266 O O . ASN B 1 64 ? 14.341 -1.336 26.646 1.00 16.95 64 ASN B O 1
ATOM 2271 N N . ILE B 1 65 ? 14.207 -0.459 28.714 1.00 12.92 65 ILE B N 1
ATOM 2272 C CA . ILE B 1 65 ? 14.506 0.893 28.254 1.00 13.09 65 ILE B CA 1
ATOM 2273 C C . ILE B 1 65 ? 15.742 1.395 28.965 1.00 9.88 65 ILE B C 1
ATOM 2274 O O . ILE B 1 65 ? 15.793 1.393 30.200 1.00 9.71 65 ILE B O 1
ATOM 2279 N N . ALA B 1 66 ? 16.745 1.795 28.197 1.00 10.41 66 ALA B N 1
ATOM 2280 C CA . ALA B 1 66 ? 17.906 2.480 28.738 1.00 10.66 66 ALA B CA 1
ATOM 2281 C C . ALA B 1 66 ? 17.807 3.969 28.419 1.00 7.92 66 ALA B C 1
ATOM 2282 O O . ALA B 1 66 ? 16.954 4.391 27.613 1.00 8.49 66 ALA B O 1
ATOM 2284 N N . ASP B 1 67 ? 18.659 4.745 29.084 1.00 6.10 67 ASP B N 1
ATOM 2285 C CA . ASP B 1 67 ? 18.728 6.225 29.042 1.00 8.04 67 ASP B CA 1
ATOM 2286 C C . ASP B 1 67 ? 17.711 6.891 29.961 1.00 6.33 67 ASP B C 1
ATOM 2287 O O . ASP B 1 67 ? 16.516 6.769 29.754 1.00 6.01 67 ASP B O 1
ATOM 2292 N N . SER B 1 68 ? 18.210 7.628 30.949 1.00 5.60 68 SER B N 1
ATOM 2293 C CA . SER B 1 68 ? 17.353 8.226 31.963 1.00 4.89 68 SER B CA 1
ATOM 2294 C C . SER B 1 68 ? 16.255 9.076 31.344 1.00 5.35 68 SER B C 1
ATOM 2295 O O . SER B 1 68 ? 15.135 9.112 31.848 1.00 4.55 68 SER B O 1
ATOM 2298 N N . HIS B 1 69 ? 16.550 9.732 30.231 1.00 3.27 69 HIS B N 1
ATOM 2299 C CA . HIS B 1 69 ? 15.557 10.636 29.667 1.00 4.59 69 HIS B CA 1
ATOM 2300 C C . HIS B 1 69 ? 14.493 9.852 28.945 1.00 3.57 69 HIS B C 1
ATOM 2301 O O . HIS B 1 69 ? 13.282 10.188 29.037 1.00 3.32 69 HIS B O 1
ATOM 2308 N N . ALA B 1 70 ? 14.888 8.825 28.213 1.00 4.07 70 ALA B N 1
ATOM 2309 C CA . ALA B 1 70 ? 13.902 7.953 27.596 1.00 6.06 70 ALA B CA 1
ATOM 2310 C C . ALA B 1 70 ? 13.005 7.260 28.643 1.00 4.54 70 ALA B C 1
ATOM 2311 O O . ALA B 1 70 ? 11.791 7.105 28.457 1.00 5.76 70 ALA B O 1
ATOM 2313 N N . ILE B 1 71 ? 13.635 6.810 29.723 1.00 5.36 71 ILE B N 1
ATOM 2314 C CA . ILE B 1 71 ? 12.977 6.130 30.828 1.00 6.71 71 ILE B CA 1
ATOM 2315 C C . ILE B 1 71 ? 11.981 7.062 31.495 1.00 4.94 71 ILE B C 1
ATOM 2316 O O . ILE B 1 71 ? 10.813 6.700 31.723 1.00 5.46 71 ILE B O 1
ATOM 2321 N N . MET B 1 72 ? 12.390 8.300 31.758 1.00 4.37 72 MET B N 1
ATOM 2322 C CA . MET B 1 72 ? 11.500 9.230 32.451 1.00 4.50 72 MET B CA 1
ATOM 2323 C C . MET B 1 72 ? 10.293 9.603 31.618 1.00 5.04 72 MET B C 1
ATOM 2324 O O . MET B 1 72 ? 9.170 9.612 32.132 1.00 5.27 72 MET B O 1
ATOM 2329 N N . ALA B 1 73 ? 10.495 9.855 30.325 1.00 4.93 73 ALA B N 1
ATOM 2330 C CA . ALA B 1 73 ? 9.385 10.118 29.426 1.00 4.48 73 ALA B CA 1
ATOM 2331 C C . ALA B 1 73 ? 8.431 8.928 29.371 1.00 5.73 73 ALA B C 1
ATOM 2332 O O . ALA B 1 73 ? 7.223 9.080 29.436 1.00 6.64 73 ALA B O 1
ATOM 2334 N N . TYR B 1 74 ? 8.987 7.728 29.230 1.00 5.53 74 TYR B N 1
ATOM 2335 C CA . TYR B 1 74 ? 8.179 6.506 29.209 1.00 7.37 74 TYR B CA 1
ATOM 2336 C C . TYR B 1 74 ? 7.355 6.312 30.490 1.00 8.27 74 TYR B C 1
ATOM 2337 O O . TYR B 1 74 ? 6.151 6.064 30.433 1.00 7.77 74 TYR B O 1
ATOM 2346 N N . LEU B 1 75 ? 7.999 6.466 31.647 1.00 6.70 75 LEU B N 1
ATOM 2347 C CA . LEU B 1 75 ? 7.316 6.372 32.946 1.00 7.35 75 LEU B CA 1
ATOM 2348 C C . LEU B 1 75 ? 6.134 7.328 33.076 1.00 7.68 75 LEU B C 1
ATOM 2349 O O . LEU B 1 75 ? 5.051 6.935 33.506 1.00 8.66 75 LEU B O 1
ATOM 2354 N N . VAL B 1 76 ? 6.325 8.587 32.726 1.00 7.01 76 VAL B N 1
ATOM 2355 C CA . VAL B 1 76 ? 5.242 9.557 32.872 1.00 7.44 76 VAL B CA 1
ATOM 2356 C C . VAL B 1 76 ? 4.120 9.226 31.887 1.00 8.12 76 VAL B C 1
ATOM 2357 O O . VAL B 1 76 ? 2.949 9.245 32.241 1.00 9.41 76 VAL B O 1
ATOM 2361 N N . SER B 1 77 ? 4.492 8.913 30.647 1.00 7.75 77 SER B N 1
ATOM 2362 C CA . SER B 1 77 ? 3.503 8.678 29.596 1.00 8.49 77 SER B CA 1
ATOM 2363 C C . SER B 1 77 ? 2.656 7.462 29.904 1.00 11.81 77 SER B C 1
ATOM 2364 O O . SER B 1 77 ? 1.483 7.459 29.635 1.00 10.64 77 SER B O 1
ATOM 2367 N N . LYS B 1 78 ? 3.249 6.436 30.487 1.00 9.73 78 LYS B N 1
ATOM 2368 C CA . LYS B 1 78 ? 2.506 5.235 30.765 1.00 10.81 78 LYS B CA 1
ATOM 2369 C C . LYS B 1 78 ? 1.748 5.278 32.102 1.00 13.01 78 LYS B C 1
ATOM 2370 O O . LYS B 1 78 ? 0.583 4.852 32.194 1.00 12.94 78 LYS B O 1
ATOM 2376 N N . TYR B 1 79 ? 2.409 5.788 33.137 1.00 12.11 79 TYR B N 1
ATOM 2377 C CA . TYR B 1 79 ? 1.932 5.658 34.511 1.00 12.89 79 TYR B CA 1
ATOM 2378 C C . TYR B 1 79 ? 1.542 6.979 35.148 1.00 12.05 79 TYR B C 1
ATOM 2379 O O . TYR B 1 79 ? 1.013 6.991 36.273 1.00 17.15 79 TYR B O 1
ATOM 2388 N N . GLY B 1 80 ? 1.793 8.092 34.470 1.00 12.13 80 GLY B N 1
ATOM 2389 C CA . GLY B 1 80 ? 1.490 9.399 35.035 1.00 13.69 80 GLY B CA 1
ATOM 2390 C C . GLY B 1 80 ? -0.006 9.646 35.089 1.00 18.89 80 GLY B C 1
ATOM 2391 O O . GLY B 1 80 ? -0.686 9.502 34.080 1.00 17.75 80 GLY B O 1
ATOM 2392 N N . LYS B 1 81 ? -0.510 10.025 36.258 1.00 24.62 81 LYS B N 1
ATOM 2393 C CA . LYS B 1 81 ? -1.946 10.224 36.432 1.00 31.13 81 LYS B CA 1
ATOM 2394 C C . LYS B 1 81 ? -2.342 11.675 36.156 1.00 32.20 81 LYS B C 1
ATOM 2395 O O . LYS B 1 81 ? -3.495 12.070 36.303 1.00 37.63 81 LYS B O 1
ATOM 2401 N N . ASP B 1 82 ? -1.367 12.477 35.769 1.00 25.77 82 ASP B N 1
ATOM 2402 C CA . ASP B 1 82 ? -1.651 13.678 35.007 1.00 25.78 82 ASP B CA 1
ATOM 2403 C C . ASP B 1 82 ? -0.431 13.809 34.124 1.00 22.19 82 ASP B C 1
ATOM 2404 O O . ASP B 1 82 ? 0.452 12.934 34.176 1.00 19.28 82 ASP B O 1
ATOM 2409 N N . ASP B 1 83 ? -0.361 14.847 33.300 1.00 18.46 83 ASP B N 1
ATOM 2410 C CA . ASP B 1 83 ? 0.794 14.955 32.416 1.00 14.92 83 ASP B CA 1
ATOM 2411 C C . ASP B 1 83 ? 1.605 16.205 32.707 1.00 12.69 83 ASP B C 1
ATOM 2412 O O . ASP B 1 83 ? 2.358 16.662 31.864 1.00 9.15 83 ASP B O 1
ATOM 2417 N N A SER B 1 84 ? 1.437 16.770 33.902 0.53 15.90 84 SER B N 1
ATOM 2418 N N B SER B 1 84 ? 1.453 16.769 33.900 0.47 15.82 84 SER B N 1
ATOM 2419 C CA A SER B 1 84 ? 2.168 17.991 34.252 0.53 14.61 84 SER B CA 1
ATOM 2420 C CA B SER B 1 84 ? 2.182 18.001 34.192 0.47 14.31 84 SER B CA 1
ATOM 2421 C C A SER B 1 84 ? 3.668 17.769 34.093 0.53 10.75 84 SER B C 1
ATOM 2422 C C B SER B 1 84 ? 3.685 17.769 34.079 0.47 10.81 84 SER B C 1
ATOM 2423 O O A SER B 1 84 ? 4.391 18.649 33.599 0.53 11.07 84 SER B O 1
ATOM 2424 O O B SER B 1 84 ? 4.428 18.642 33.604 0.47 10.98 84 SER B O 1
ATOM 2429 N N . LEU B 1 85 ? 4.121 16.577 34.485 1.00 8.60 85 LEU B N 1
ATOM 2430 C CA . LEU B 1 85 ? 5.540 16.235 34.482 1.00 9.17 85 LEU B CA 1
ATOM 2431 C C . LEU B 1 85 ? 6.092 16.072 33.089 1.00 6.63 85 LEU B C 1
ATOM 2432 O O . LEU B 1 85 ? 7.324 16.131 32.903 1.00 7.98 85 LEU B O 1
ATOM 2437 N N . TYR B 1 86 ? 5.213 15.810 32.117 1.00 7.65 86 TYR B N 1
ATOM 2438 C CA . TYR B 1 86 ? 5.656 15.669 30.732 1.00 6.13 86 TYR B CA 1
ATOM 2439 C C . TYR B 1 86 ? 4.452 15.947 29.841 1.00 7.59 86 TYR B C 1
ATOM 2440 O O . TYR B 1 86 ? 3.765 15.039 29.418 1.00 7.12 86 TYR B O 1
ATOM 2449 N N . PRO B 1 87 ? 4.157 17.226 29.628 1.00 7.78 87 PRO B N 1
ATOM 2450 C CA . PRO B 1 87 ? 2.897 17.616 28.995 1.00 7.38 87 PRO B CA 1
ATOM 2451 C C . PRO B 1 87 ? 2.745 17.041 27.590 1.00 7.59 87 PRO B C 1
ATOM 2452 O O . PRO B 1 87 ? 3.707 16.917 26.819 1.00 6.72 87 PRO B O 1
ATOM 2456 N N . LYS B 1 88 ? 1.512 16.700 27.263 1.00 8.60 88 LYS B N 1
ATOM 2457 C CA . LYS B 1 88 ? 1.174 16.197 25.935 1.00 9.89 88 LYS B CA 1
ATOM 2458 C C . LYS B 1 88 ? 1.113 17.270 24.860 1.00 9.22 88 LYS B C 1
ATOM 2459 O O . LYS B 1 88 ? 1.271 16.963 23.675 1.00 9.35 88 LYS B O 1
ATOM 2465 N N . ASP B 1 89 ? 0.889 18.520 25.254 1.00 9.35 89 ASP B N 1
ATOM 2466 C CA . ASP B 1 89 ? 0.918 19.639 24.306 1.00 6.90 89 ASP B CA 1
ATOM 2467 C C . ASP B 1 89 ? 2.275 19.613 23.580 1.00 5.21 89 ASP B C 1
ATOM 2468 O O . ASP B 1 89 ? 3.336 19.542 24.225 1.00 5.53 89 ASP B O 1
ATOM 2473 N N . LEU B 1 90 ? 2.267 19.684 22.249 1.00 5.08 90 LEU B N 1
ATOM 2474 C CA . LEU B 1 90 ? 3.522 19.449 21.492 1.00 5.35 90 LEU B CA 1
ATOM 2475 C C . LEU B 1 90 ? 4.572 20.497 21.712 1.00 4.96 90 LEU B C 1
ATOM 2476 O O . LEU B 1 90 ? 5.743 20.128 21.787 1.00 4.66 90 LEU B O 1
ATOM 2481 N N . VAL B 1 91 ? 4.198 21.773 21.807 1.00 5.02 91 VAL B N 1
ATOM 2482 C CA . VAL B 1 91 ? 5.210 22.831 21.965 1.00 6.35 91 VAL B CA 1
ATOM 2483 C C . VAL B 1 91 ? 5.816 22.792 23.361 1.00 6.92 91 VAL B C 1
ATOM 2484 O O . VAL B 1 91 ? 7.043 22.879 23.523 1.00 6.40 91 VAL B O 1
ATOM 2488 N N . LYS B 1 92 ? 4.993 22.558 24.373 1.00 4.77 92 LYS B N 1
ATOM 2489 C CA . LYS B 1 92 ? 5.492 22.418 25.732 1.00 5.85 92 LYS B CA 1
ATOM 2490 C C . LYS B 1 92 ? 6.297 21.143 25.899 1.00 6.87 92 LYS B C 1
ATOM 2491 O O . LYS B 1 92 ? 7.315 21.152 26.571 1.00 5.82 92 LYS B O 1
ATOM 2497 N N . ARG B 1 93 ? 5.888 20.057 25.266 1.00 4.31 93 ARG B N 1
ATOM 2498 C CA . ARG B 1 93 ? 6.675 18.844 25.330 1.00 4.14 93 ARG B CA 1
ATOM 2499 C C . ARG B 1 93 ? 8.020 19.095 24.662 1.00 4.74 93 ARG B C 1
ATOM 2500 O O . ARG B 1 93 ? 9.062 18.637 25.148 1.00 4.74 93 ARG B O 1
ATOM 2508 N N . ALA B 1 94 ? 8.028 19.791 23.529 1.00 4.78 94 ALA B N 1
ATOM 2509 C CA . ALA B 1 94 ? 9.294 20.091 22.855 1.00 5.14 94 ALA B CA 1
ATOM 2510 C C . ALA B 1 94 ? 10.257 20.857 23.758 1.00 6.99 94 ALA B C 1
ATOM 2511 O O . ALA B 1 94 ? 11.475 20.665 23.683 1.00 5.07 94 ALA B O 1
ATOM 2513 N N . LEU B 1 95 ? 9.750 21.747 24.603 1.00 5.41 95 LEU B N 1
ATOM 2514 C CA . LEU B 1 95 ? 10.634 22.461 25.518 1.00 5.44 95 LEU B CA 1
ATOM 2515 C C . LEU B 1 95 ? 11.227 21.519 26.572 1.00 4.37 95 LEU B C 1
ATOM 2516 O O . LEU B 1 95 ? 12.419 21.585 26.881 1.00 5.33 95 LEU B O 1
ATOM 2521 N N . VAL B 1 96 ? 10.391 20.632 27.123 1.00 4.84 96 VAL B N 1
ATOM 2522 C CA . VAL B 1 96 ? 10.903 19.652 28.082 1.00 4.32 96 VAL B CA 1
ATOM 2523 C C . VAL B 1 96 ? 11.919 18.755 27.401 1.00 2.84 96 VAL B C 1
ATOM 2524 O O . VAL B 1 96 ? 13.049 18.546 27.934 1.00 3.85 96 VAL B O 1
ATOM 2528 N N . ASP B 1 97 ? 11.622 18.294 26.189 1.00 2.85 97 ASP B N 1
ATOM 2529 C CA . ASP B 1 97 ? 12.570 17.458 25.442 1.00 4.90 97 ASP B CA 1
ATOM 2530 C C . ASP B 1 97 ? 13.911 18.224 25.232 1.00 4.11 97 ASP B C 1
ATOM 2531 O O . ASP B 1 97 ? 15.021 17.678 25.491 1.00 5.37 97 ASP B O 1
ATOM 2536 N N . ASN B 1 98 ? 13.810 19.473 24.751 1.00 3.23 98 ASN B N 1
ATOM 2537 C CA . ASN B 1 98 ? 14.980 20.331 24.485 1.00 4.98 98 ASN B CA 1
ATOM 2538 C C . ASN B 1 98 ? 15.832 20.403 25.748 1.00 4.07 98 ASN B C 1
ATOM 2539 O O . ASN B 1 98 ? 17.028 20.196 25.682 1.00 4.34 98 ASN B O 1
ATOM 2544 N N . ARG B 1 99 ? 15.252 20.644 26.911 1.00 4.50 99 ARG B N 1
ATOM 2545 C CA . ARG B 1 99 ? 16.034 20.773 28.131 1.00 4.05 99 ARG B CA 1
ATOM 2546 C C . ARG B 1 99 ? 16.711 19.435 28.508 1.00 3.20 99 ARG B C 1
ATOM 2547 O O . ARG B 1 99 ? 17.825 19.450 29.051 1.00 4.12 99 ARG B O 1
ATOM 2555 N N . MET B 1 100 ? 16.058 18.287 28.276 1.00 3.53 100 MET B N 1
ATOM 2556 C CA . MET B 1 100 ? 16.670 16.999 28.564 1.00 4.16 100 MET B CA 1
ATOM 2557 C C . MET B 1 100 ? 17.774 16.680 27.588 1.00 3.75 100 MET B C 1
ATOM 2558 O O . MET B 1 100 ? 18.824 16.107 28.012 1.00 3.22 100 MET B O 1
ATOM 2563 N N . TYR B 1 101 ? 17.617 17.006 26.299 1.00 3.18 101 TYR B N 1
ATOM 2564 C CA . TYR B 1 101 ? 18.735 16.836 25.353 1.00 3.46 101 TYR B CA 1
ATOM 2565 C C . TYR B 1 101 ? 19.917 17.732 25.713 1.00 4.90 101 TYR B C 1
ATOM 2566 O O . TYR B 1 101 ? 21.078 17.355 25.562 1.00 5.01 101 TYR B O 1
ATOM 2575 N N . PHE B 1 102 ? 19.615 18.936 26.195 1.00 4.85 102 PHE B N 1
ATOM 2576 C CA . PHE B 1 102 ? 20.662 19.825 26.690 1.00 5.54 102 PHE B CA 1
ATOM 2577 C C . PHE B 1 102 ? 21.367 19.151 27.866 1.00 3.96 102 PHE B C 1
ATOM 2578 O O . PHE B 1 102 ? 22.611 19.111 27.922 1.00 4.16 102 PHE B O 1
ATOM 2586 N N . GLU B 1 103 ? 20.654 18.618 28.841 1.00 4.65 103 GLU B N 1
ATOM 2587 C CA . GLU B 1 103 ? 21.301 17.922 29.966 1.00 4.63 103 GLU B CA 1
ATOM 2588 C C . GLU B 1 103 ? 22.164 16.763 29.476 1.00 4.46 103 GLU B C 1
ATOM 2589 O O . GLU B 1 103 ? 23.279 16.561 29.934 1.00 5.63 103 GLU B O 1
ATOM 2595 N N A SER B 1 104 ? 21.645 15.988 28.521 0.61 4.38 104 SER B N 1
ATOM 2596 N N B SER B 1 104 ? 21.660 15.977 28.527 0.39 4.40 104 SER B N 1
ATOM 2597 C CA A SER B 1 104 ? 22.381 14.835 28.016 0.61 5.27 104 SER B CA 1
ATOM 2598 C CA B SER B 1 104 ? 22.415 14.808 28.088 0.39 5.05 104 SER B CA 1
ATOM 2599 C C A SER B 1 104 ? 23.785 15.173 27.513 0.61 4.97 104 SER B C 1
ATOM 2600 C C B SER B 1 104 ? 23.791 15.139 27.480 0.39 5.03 104 SER B C 1
ATOM 2601 O O A SER B 1 104 ? 24.751 14.494 27.826 0.61 4.85 104 SER B O 1
ATOM 2602 O O B SER B 1 104 ? 24.755 14.420 27.707 0.39 5.03 104 SER B O 1
ATOM 2607 N N . GLY B 1 105 ? 23.885 16.213 26.700 1.00 4.03 105 GLY B N 1
ATOM 2608 C CA . GLY B 1 105 ? 25.139 16.548 26.028 1.00 5.35 105 GLY B CA 1
ATOM 2609 C C . GLY B 1 105 ? 25.973 17.639 26.665 1.00 4.42 105 GLY B C 1
ATOM 2610 O O . GLY B 1 105 ? 27.108 17.372 27.067 1.00 5.83 105 GLY B O 1
ATOM 2611 N N . VAL B 1 106 ? 25.413 18.836 26.785 1.00 5.39 106 VAL B N 1
ATOM 2612 C CA . VAL B 1 106 ? 26.148 19.978 27.332 1.00 4.51 106 VAL B CA 1
ATOM 2613 C C . VAL B 1 106 ? 26.484 19.794 28.807 1.00 4.53 106 VAL B C 1
ATOM 2614 O O . VAL B 1 106 ? 27.584 20.143 29.241 1.00 6.09 106 VAL B O 1
ATOM 2618 N N . VAL B 1 107 ? 25.575 19.214 29.588 1.00 4.09 107 VAL B N 1
ATOM 2619 C CA . VAL B 1 107 ? 25.823 19.041 31.021 1.00 4.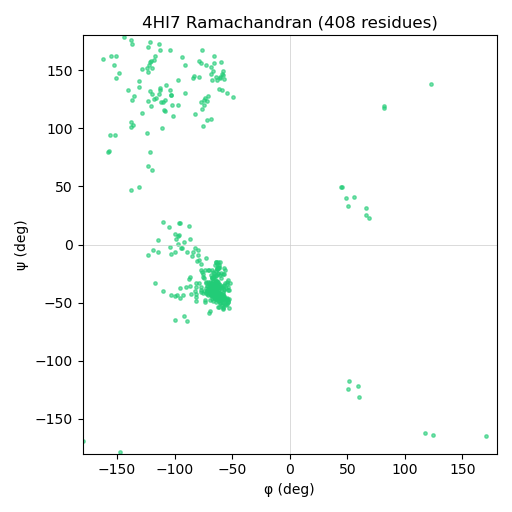14 107 VAL B CA 1
ATOM 2620 C C . VAL B 1 107 ? 26.463 17.714 31.342 1.00 4.98 107 VAL B C 1
ATOM 2621 O O . VAL B 1 107 ? 27.614 17.690 31.806 1.00 6.68 107 VAL B O 1
ATOM 2625 N N . PHE B 1 108 ? 25.785 16.607 31.043 1.00 5.29 108 PHE B N 1
ATOM 2626 C CA . PHE B 1 108 ? 26.278 15.298 31.425 1.00 5.67 108 PHE B CA 1
ATOM 2627 C C . PHE B 1 108 ? 27.532 14.866 30.630 1.00 4.79 108 PHE B C 1
ATOM 2628 O O . PHE B 1 108 ? 28.598 14.669 31.210 1.00 6.71 108 PHE B O 1
ATOM 2636 N N . ALA B 1 109 ? 27.445 14.789 29.304 1.00 4.81 109 ALA B N 1
ATOM 2637 C CA . ALA B 1 109 ? 28.562 14.272 28.523 1.00 6.84 109 ALA B CA 1
ATOM 2638 C C . ALA B 1 109 ? 29.717 15.248 28.564 1.00 6.99 109 ALA B C 1
ATOM 2639 O O . ALA B 1 109 ? 30.852 14.819 28.795 1.00 7.59 109 ALA B O 1
ATOM 2641 N N . ASN B 1 110 ? 29.459 16.535 28.335 1.00 6.36 110 ASN B N 1
ATOM 2642 C CA . ASN B 1 110 ? 30.566 17.485 28.153 1.00 7.41 110 ASN B CA 1
ATOM 2643 C C . ASN B 1 110 ? 31.203 17.993 29.438 1.00 6.79 110 ASN B C 1
ATOM 2644 O O . ASN B 1 110 ? 32.401 18.230 29.457 1.00 8.31 110 ASN B O 1
ATOM 2649 N N . ALA B 1 111 ? 30.409 18.204 30.479 1.00 6.00 111 ALA B N 1
ATOM 2650 C CA . ALA B 1 111 ? 30.909 18.745 31.733 1.00 6.67 111 ALA B CA 1
ATOM 2651 C C . ALA B 1 111 ? 31.122 17.724 32.854 1.00 5.89 111 ALA B C 1
ATOM 2652 O O . ALA B 1 111 ? 32.155 17.720 33.525 1.00 7.62 111 ALA B O 1
ATOM 2654 N N A LEU B 1 112 ? 30.141 16.862 33.056 0.51 5.56 112 LEU B N 1
ATOM 2655 N N B LEU B 1 112 ? 30.167 16.837 33.046 0.49 5.57 112 LEU B N 1
ATOM 2656 C CA A LEU B 1 112 ? 30.162 15.972 34.216 0.51 6.45 112 LEU B CA 1
ATOM 2657 C CA B LEU B 1 112 ? 30.197 15.994 34.239 0.49 6.52 112 LEU B CA 1
ATOM 2658 C C A LEU B 1 112 ? 30.996 14.729 33.961 0.51 7.41 112 LEU B C 1
ATOM 2659 C C B LEU B 1 112 ? 30.936 14.671 34.031 0.49 7.08 112 LEU B C 1
ATOM 2660 O O A LEU B 1 112 ? 32.018 14.504 34.622 0.51 7.96 112 LEU B O 1
ATOM 2661 O O B LEU B 1 112 ? 31.863 14.339 34.781 0.49 8.37 112 LEU B O 1
ATOM 2670 N N . ARG B 1 113 ? 30.560 13.921 32.997 1.00 10.38 113 ARG B N 1
ATOM 2671 C CA . ARG B 1 113 ? 31.123 12.590 32.783 1.00 8.74 113 ARG B CA 1
ATOM 2672 C C . ARG B 1 113 ? 32.590 12.640 32.435 1.00 8.35 113 ARG B C 1
ATOM 2673 O O . ARG B 1 113 ? 33.374 11.835 32.904 1.00 9.99 113 ARG B O 1
ATOM 2681 N N . SER B 1 114 ? 32.949 13.635 31.620 1.00 8.57 114 SER B N 1
ATOM 2682 C CA . SER B 1 114 ? 34.339 13.822 31.223 1.00 9.59 114 SER B CA 1
ATOM 2683 C C . SER B 1 114 ? 35.222 14.010 32.434 1.00 10.94 114 SER B C 1
ATOM 2684 O O . SER B 1 114 ? 36.220 13.326 32.571 1.00 12.62 114 SER B O 1
ATOM 2687 N N . LEU B 1 115 ? 34.894 14.991 33.274 1.00 10.12 115 LEU B N 1
ATOM 2688 C CA . LEU B 1 115 ? 35.698 15.291 34.454 1.00 9.84 115 LEU B CA 1
ATOM 2689 C C . LEU B 1 115 ? 35.667 14.144 35.479 1.00 9.25 115 LEU B C 1
ATOM 2690 O O . LEU B 1 115 ? 36.716 13.784 36.037 1.00 9.29 115 LEU B O 1
ATOM 2695 N N . ALA B 1 116 ? 34.481 13.568 35.695 1.00 8.48 116 ALA B N 1
ATOM 2696 C CA . ALA B 1 116 ? 34.361 12.466 36.646 1.00 10.01 116 ALA B CA 1
ATOM 2697 C C . ALA B 1 116 ? 35.198 11.263 36.224 1.00 13.06 116 ALA B C 1
ATOM 2698 O O . ALA B 1 116 ? 35.903 10.668 37.046 1.00 14.07 116 ALA B O 1
ATOM 2700 N N . LYS B 1 117 ? 35.151 10.932 34.936 1.00 13.24 117 LYS B N 1
ATOM 2701 C CA . LYS B 1 117 ? 36.004 9.869 34.417 1.00 13.22 117 LYS B CA 1
ATOM 2702 C C . LYS B 1 117 ? 37.498 10.099 34.749 1.00 14.43 117 LYS B C 1
ATOM 2703 O O . LYS B 1 117 ? 38.190 9.207 35.258 1.00 15.37 117 LYS B O 1
ATOM 2709 N N . MET B 1 118 ? 37.990 11.297 34.466 1.00 12.49 118 MET B N 1
ATOM 2710 C CA . MET B 1 118 ? 39.371 11.676 34.786 1.00 15.13 118 MET B CA 1
ATOM 2711 C C . MET B 1 118 ? 39.748 11.464 36.257 1.00 14.44 118 MET B C 1
ATOM 2712 O O . MET B 1 118 ? 40.782 10.872 36.565 1.00 16.31 118 MET B O 1
ATOM 2717 N N . ILE B 1 119 ? 38.899 11.968 37.147 1.00 11.62 119 ILE B N 1
ATOM 2718 C CA . ILE B 1 119 ? 39.138 11.997 38.588 1.00 13.03 119 ILE B CA 1
ATOM 2719 C C . ILE B 1 119 ? 38.828 10.686 39.294 1.00 15.39 119 ILE B C 1
ATOM 2720 O O . ILE B 1 119 ? 39.619 10.210 40.103 1.00 16.07 119 ILE B O 1
ATOM 2725 N N . LEU B 1 120 ? 37.650 10.131 39.012 1.00 14.41 120 LEU B N 1
ATOM 2726 C CA . LEU B 1 120 ? 37.155 8.974 39.749 1.00 17.43 120 LEU B CA 1
ATOM 2727 C C . LEU B 1 120 ? 37.657 7.670 39.154 1.00 21.23 120 LEU B C 1
ATOM 2728 O O . LEU B 1 120 ? 37.795 6.691 39.878 1.00 24.80 120 LEU B O 1
ATOM 2733 N N . PHE B 1 121 ? 37.931 7.654 37.846 1.00 20.88 121 PHE B N 1
ATOM 2734 C CA . PHE B 1 121 ? 38.255 6.401 37.156 1.00 23.13 121 PHE B CA 1
ATOM 2735 C C . PHE B 1 121 ? 39.701 6.303 36.715 1.00 23.21 121 PHE B C 1
ATOM 2736 O O . PHE B 1 121 ? 40.305 5.240 36.823 1.00 26.18 121 PHE B O 1
ATOM 2744 N N . LEU B 1 122 ? 40.260 7.403 36.219 1.00 19.09 122 LEU B N 1
ATOM 2745 C CA . LEU B 1 122 ? 41.590 7.374 35.611 1.00 19.73 122 LEU B CA 1
ATOM 2746 C C . LEU B 1 122 ? 42.692 7.859 36.568 1.00 19.00 122 LEU B C 1
ATOM 2747 O O . LEU B 1 122 ? 43.893 7.792 36.256 1.00 21.90 122 LEU B O 1
ATOM 2752 N N . GLY B 1 123 ? 42.277 8.355 37.731 1.00 20.08 123 GLY B N 1
ATOM 2753 C CA . GLY B 1 123 ? 43.212 8.744 38.775 1.00 19.89 123 GLY B CA 1
ATOM 2754 C C . GLY B 1 123 ? 44.081 9.932 38.414 1.00 18.70 123 GLY B C 1
ATOM 2755 O O . GLY B 1 123 ? 45.227 10.040 38.870 1.00 18.08 123 GLY B O 1
ATOM 2756 N N . LYS B 1 124 ? 43.531 10.838 37.602 1.00 16.23 124 LYS B N 1
ATOM 2757 C CA . LYS B 1 124 ? 44.294 12.020 37.236 1.00 17.01 124 LYS B CA 1
ATOM 2758 C C . LYS B 1 124 ? 44.231 12.985 38.398 1.00 15.11 124 LYS B C 1
ATOM 2759 O O . LYS B 1 124 ? 43.205 13.084 39.079 1.00 17.21 124 LYS B O 1
ATOM 2765 N N . THR B 1 125 ? 45.343 13.687 38.611 1.00 14.94 125 THR B N 1
ATOM 2766 C CA . THR B 1 125 ? 45.461 14.666 39.682 1.00 20.51 125 THR B CA 1
ATOM 2767 C C . THR B 1 125 ? 45.638 16.082 39.155 1.00 20.52 125 THR B C 1
ATOM 2768 O O . THR B 1 125 ? 45.840 17.007 39.934 1.00 21.19 125 THR B O 1
ATOM 2772 N N . GLU B 1 126 ? 45.579 16.235 37.832 1.00 19.98 126 GLU B N 1
ATOM 2773 C CA . GLU B 1 126 ? 45.611 17.547 37.173 1.00 17.13 126 GLU B CA 1
ATOM 2774 C C . GLU B 1 126 ? 44.639 17.486 36.034 1.00 13.93 126 GLU B C 1
ATOM 2775 O O . GLU B 1 126 ? 44.644 16.509 35.285 1.00 18.56 126 GLU B O 1
ATOM 2781 N N . VAL B 1 127 ? 43.790 18.498 35.902 1.00 17.49 127 VAL B N 1
ATOM 2782 C CA . VAL B 1 127 ? 42.886 18.530 34.762 1.00 16.36 127 VAL B CA 1
ATOM 2783 C C . VAL B 1 127 ? 43.007 19.869 34.074 1.00 17.99 127 VAL B C 1
ATOM 2784 O O . VAL B 1 127 ? 43.346 20.864 34.717 1.00 21.16 127 VAL B O 1
ATOM 2788 N N . PRO B 1 128 ? 42.758 19.904 32.760 1.00 14.37 128 PRO B N 1
ATOM 2789 C CA . PRO B 1 128 ? 42.865 21.221 32.115 1.00 12.53 128 PRO B CA 1
ATOM 2790 C C . PRO B 1 128 ? 41.721 22.194 32.455 1.00 13.89 128 PRO B C 1
ATOM 2791 O O . PRO B 1 128 ? 40.598 21.782 32.818 1.00 13.58 128 PRO B O 1
ATOM 2795 N N . GLN B 1 129 ? 42.030 23.485 32.342 1.00 16.54 129 GLN B N 1
ATOM 2796 C CA . GLN B 1 129 ? 41.069 24.532 32.634 1.00 15.71 129 GLN B CA 1
ATOM 2797 C C . GLN B 1 129 ? 39.781 24.363 31.853 1.00 11.50 129 GLN B C 1
ATOM 2798 O O . GLN B 1 129 ? 38.708 24.753 32.316 1.00 11.27 129 GLN B O 1
ATOM 2804 N N . GLU B 1 130 ? 39.866 23.781 30.666 1.00 11.15 130 GLU B N 1
ATOM 2805 C CA . GLU B 1 130 ? 38.665 23.583 29.850 1.00 12.78 130 GLU B CA 1
ATOM 2806 C C . GLU B 1 130 ? 37.605 22.726 30.532 1.00 11.25 130 GLU B C 1
ATOM 2807 O O . GLU B 1 130 ? 36.412 22.882 30.271 1.00 10.01 130 GLU B O 1
ATOM 2813 N N . ARG B 1 131 ? 38.030 21.819 31.399 1.00 9.57 131 ARG B N 1
ATOM 2814 C CA . ARG B 1 131 ? 37.060 20.968 32.099 1.00 8.86 131 ARG B CA 1
ATOM 2815 C C . ARG B 1 131 ? 36.273 21.785 33.123 1.00 10.73 131 ARG B C 1
ATOM 2816 O O . ARG B 1 131 ? 35.078 21.567 33.351 1.00 10.71 131 ARG B O 1
ATOM 2824 N N . ILE B 1 132 ? 36.941 22.741 33.757 1.00 9.07 132 ILE B N 1
ATOM 2825 C CA . ILE B 1 132 ? 36.227 23.695 34.637 1.00 8.97 132 ILE B CA 1
A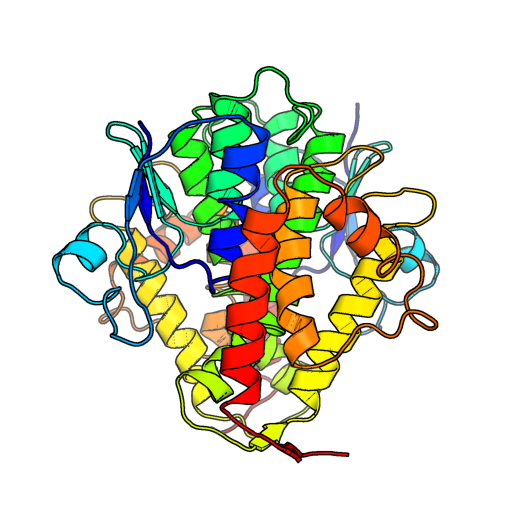TOM 2826 C C . ILE B 1 132 ? 35.367 24.665 33.826 1.00 10.14 132 ILE B C 1
ATOM 2827 O O . ILE B 1 132 ? 34.211 24.981 34.185 1.00 9.67 132 ILE B O 1
ATOM 2832 N N . ASP B 1 133 ? 35.890 25.082 32.676 1.00 10.05 133 ASP B N 1
ATOM 2833 C CA . ASP B 1 133 ? 35.138 25.980 31.806 1.00 10.68 133 ASP B CA 1
ATOM 2834 C C . ASP B 1 133 ? 33.813 25.364 31.332 1.00 9.66 133 ASP B C 1
ATOM 2835 O O . ASP B 1 133 ? 32.805 26.061 31.220 1.00 10.77 133 ASP B O 1
ATOM 2840 N N . ALA B 1 134 ? 33.816 24.054 31.075 1.00 10.87 134 ALA B N 1
ATOM 2841 C CA . ALA B 1 134 ? 32.621 23.339 30.630 1.00 9.28 134 ALA B CA 1
ATOM 2842 C C . ALA B 1 134 ? 31.553 23.457 31.697 1.00 6.98 134 ALA B C 1
ATOM 2843 O O . ALA B 1 134 ? 30.352 23.472 31.402 1.00 7.25 134 ALA B O 1
ATOM 2845 N N . ILE B 1 135 ? 31.970 23.465 32.959 1.00 6.91 135 ILE B N 1
ATOM 2846 C CA . ILE B 1 135 ? 31.012 23.502 34.061 1.00 9.00 135 ILE B CA 1
ATOM 2847 C C . ILE B 1 135 ? 30.381 24.881 34.194 1.00 7.31 135 ILE B C 1
ATOM 2848 O O . ILE B 1 135 ? 29.154 25.015 34.243 1.00 6.47 135 ILE B O 1
ATOM 2853 N N . THR B 1 136 ? 31.212 25.908 34.215 1.00 8.58 136 THR B N 1
ATOM 2854 C CA . THR B 1 136 ? 30.652 27.241 34.333 1.00 10.38 136 THR B CA 1
ATOM 2855 C C . THR B 1 136 ? 29.798 27.618 33.110 1.00 9.04 136 THR B C 1
ATOM 2856 O O . THR B 1 136 ? 28.805 28.346 33.252 1.00 8.90 136 THR B O 1
ATOM 2860 N N . GLU B 1 137 ? 30.173 27.112 31.925 1.00 10.49 137 GLU B N 1
ATOM 2861 C CA . GLU B 1 137 ? 29.361 27.329 30.725 1.00 8.48 137 GLU B CA 1
ATOM 2862 C C . GLU B 1 137 ? 27.976 26.708 30.908 1.00 6.86 137 GLU B C 1
ATOM 2863 O O . GLU B 1 137 ? 26.961 27.309 30.550 1.00 7.11 137 GLU B O 1
ATOM 2869 N N . ALA B 1 138 ? 27.938 25.502 31.465 1.00 6.56 138 ALA B N 1
ATOM 2870 C CA . ALA B 1 138 ? 26.650 24.882 31.753 1.00 6.86 138 ALA B CA 1
ATOM 2871 C C . ALA B 1 138 ? 25.821 25.707 32.736 1.00 5.66 138 ALA B C 1
ATOM 2872 O O . ALA B 1 138 ? 24.623 25.942 32.507 1.00 6.53 138 ALA B O 1
ATOM 2874 N N . TYR B 1 139 ? 26.442 26.155 33.826 1.00 6.09 139 TYR B N 1
ATOM 2875 C CA . TYR B 1 139 ? 25.726 27.008 34.782 1.00 6.80 139 TYR B CA 1
ATOM 2876 C C . TYR B 1 139 ? 25.178 28.256 34.114 1.00 7.74 139 TYR B C 1
ATOM 2877 O O . TYR B 1 139 ? 24.075 28.700 34.400 1.00 8.32 139 TYR B O 1
ATOM 2886 N N . ASP B 1 140 ? 26.020 28.902 33.301 1.00 7.17 140 ASP B N 1
ATOM 2887 C CA . ASP B 1 140 ? 25.597 30.106 32.588 1.00 8.22 140 ASP B CA 1
ATOM 2888 C C . ASP B 1 140 ? 24.380 29.834 31.707 1.00 8.27 140 ASP B C 1
ATOM 2889 O O . ASP B 1 140 ? 23.425 30.607 31.689 1.00 8.61 140 ASP B O 1
ATOM 2894 N N . PHE B 1 141 ? 24.421 28.733 30.975 1.00 6.59 141 PHE B N 1
ATOM 2895 C CA . PHE B 1 141 ? 23.257 28.402 30.152 1.00 7.26 141 PHE B CA 1
ATOM 2896 C C . PHE B 1 141 ? 21.985 28.170 30.975 1.00 6.70 141 PHE B C 1
ATOM 2897 O O . PHE B 1 141 ? 20.933 28.648 30.606 1.00 6.94 141 PHE B O 1
ATOM 2905 N N . VAL B 1 142 ? 22.074 27.404 32.064 1.00 6.91 142 VAL B N 1
ATOM 2906 C CA . VAL B 1 142 ? 20.879 27.081 32.838 1.00 6.80 142 VAL B CA 1
ATOM 2907 C C . VAL B 1 142 ? 20.319 28.324 33.522 1.00 8.79 142 VAL B C 1
ATOM 2908 O O . VAL B 1 142 ? 19.121 28.506 33.568 1.00 8.91 142 VAL B O 1
ATOM 2912 N N . GLU B 1 143 ? 21.190 29.208 34.024 1.00 7.97 143 GLU B N 1
ATOM 2913 C CA . GLU B 1 143 ? 20.740 30.473 34.620 1.00 10.06 143 GLU B CA 1
ATOM 2914 C C . GLU B 1 143 ? 19.832 31.199 33.652 1.00 10.13 143 GLU B C 1
ATOM 2915 O O . GLU B 1 143 ? 18.840 31.801 34.061 1.00 12.33 143 GLU B O 1
ATOM 2921 N N . ALA B 1 144 ? 20.159 31.152 32.366 1.00 10.93 144 ALA B N 1
ATOM 2922 C CA . ALA B 1 144 ? 19.409 31.931 31.374 1.00 13.43 144 ALA B CA 1
ATOM 2923 C C . ALA B 1 144 ? 18.070 31.283 31.052 1.00 12.60 144 ALA B C 1
ATOM 2924 O O . ALA B 1 144 ? 17.201 31.939 30.476 1.00 13.93 144 ALA B O 1
ATOM 2926 N N . PHE B 1 145 ? 17.910 30.007 31.396 1.00 11.54 145 PHE B N 1
ATOM 2927 C CA . PHE B 1 145 ? 16.670 29.296 31.072 1.00 10.50 145 PHE B CA 1
ATOM 2928 C C . PHE B 1 145 ? 15.471 29.908 31.797 1.00 13.87 145 PHE B C 1
ATOM 2929 O O . PHE B 1 145 ? 14.346 29.925 31.276 1.00 17.72 145 PHE B O 1
ATOM 2937 N N . PHE B 1 146 ? 15.716 30.414 33.004 1.00 17.34 146 PHE B N 1
ATOM 2938 C CA . PHE B 1 146 ? 14.621 30.780 33.898 1.00 15.41 146 PHE B CA 1
ATOM 2939 C C . PHE B 1 146 ? 13.744 31.970 33.445 1.00 22.43 146 PHE B C 1
ATOM 2940 O O . PHE B 1 146 ? 12.512 31.894 33.534 1.00 27.03 146 PHE B O 1
ATOM 2948 N N . LYS B 1 147 ? 14.350 33.035 32.923 1.00 21.75 147 LYS B N 1
ATOM 2949 C CA . LYS B 1 147 ? 13.559 34.205 32.501 1.00 25.30 147 LYS B CA 1
ATOM 2950 C C . LYS B 1 147 ? 12.601 34.663 33.615 1.00 29.68 147 LYS B C 1
ATOM 2951 O O . LYS B 1 147 ? 13.032 34.917 34.743 1.00 33.53 147 LYS B O 1
ATOM 2957 N N . ASP B 1 148 ? 11.306 34.736 33.296 1.00 30.47 148 ASP B N 1
ATOM 2958 C CA . ASP B 1 148 ? 10.283 35.102 34.279 1.00 32.88 148 ASP B CA 1
ATOM 2959 C C . ASP B 1 148 ? 9.641 33.842 34.862 1.00 32.49 148 ASP B C 1
ATOM 2960 O O . ASP B 1 148 ? 8.545 33.911 35.444 1.00 34.63 148 ASP B O 1
ATOM 2965 N N . GLN B 1 149 ? 10.321 32.702 34.709 1.00 27.36 149 GLN B N 1
ATOM 2966 C CA . GLN B 1 149 ? 9.742 31.413 35.082 1.00 27.07 149 GLN B CA 1
ATOM 2967 C C . GLN B 1 149 ? 10.468 30.680 36.195 1.00 23.49 149 GLN B C 1
ATOM 2968 O O . GLN B 1 149 ? 11.639 30.960 36.496 1.00 22.75 149 GLN B O 1
ATOM 2974 N N . THR B 1 150 ? 9.744 29.724 36.779 1.00 18.69 150 THR B N 1
ATOM 2975 C CA . THR B 1 150 ? 10.162 29.035 37.995 1.00 16.48 150 THR B CA 1
ATOM 2976 C C . THR B 1 150 ? 11.048 27.833 37.723 1.00 11.40 150 THR B C 1
ATOM 2977 O O . THR B 1 150 ? 11.959 27.557 38.474 1.00 12.58 150 THR B O 1
ATOM 2981 N N . TYR B 1 151 ? 10.756 27.140 36.627 1.00 9.65 151 TYR B N 1
ATOM 2982 C CA . TYR B 1 151 ? 11.399 25.868 36.359 1.00 8.49 151 TYR B CA 1
ATOM 2983 C C . TYR B 1 151 ? 12.143 25.918 35.029 1.00 7.49 151 TYR B C 1
ATOM 2984 O O . TYR B 1 151 ? 12.081 26.912 34.319 1.00 9.33 151 TYR B O 1
ATOM 2993 N N . VAL B 1 152 ? 12.876 24.852 34.710 1.00 6.42 152 VAL B N 1
ATOM 2994 C CA . VAL B 1 152 ? 13.691 24.889 33.482 1.00 6.35 152 VAL B CA 1
ATOM 2995 C C . VAL B 1 152 ? 12.920 24.836 32.180 1.00 10.55 152 VAL B C 1
ATOM 2996 O O . VAL B 1 152 ? 13.412 25.272 31.145 1.00 10.43 152 VAL B O 1
ATOM 3000 N N . ALA B 1 153 ? 11.689 24.327 32.233 1.00 7.66 153 ALA B N 1
ATOM 3001 C CA . ALA B 1 153 ? 10.902 24.093 31.023 1.00 8.79 153 ALA B CA 1
ATOM 3002 C C . ALA B 1 153 ? 9.456 24.519 31.223 1.00 12.41 153 ALA B C 1
ATOM 3003 O O . ALA B 1 153 ? 8.527 23.770 30.892 1.00 17.52 153 ALA B O 1
ATOM 3005 N N . GLY B 1 154 ? 9.256 25.709 31.774 1.00 9.63 154 GLY B N 1
ATOM 3006 C CA . GLY B 1 154 ? 7.917 26.237 31.990 1.00 11.08 154 GLY B CA 1
ATOM 3007 C C . GLY B 1 154 ? 7.680 26.613 33.447 1.00 12.77 154 GLY B C 1
ATOM 3008 O O . GLY B 1 154 ? 8.636 26.760 34.243 1.00 15.18 154 GLY B O 1
ATOM 3009 N N . ASN B 1 155 ? 6.406 26.784 33.797 1.00 12.85 155 ASN B N 1
ATOM 3010 C CA . ASN B 1 155 ? 6.069 27.208 35.142 1.00 13.99 155 ASN B CA 1
ATOM 3011 C C . ASN B 1 155 ? 5.660 26.060 36.044 1.00 15.04 155 ASN B C 1
ATOM 3012 O O . ASN B 1 155 ? 5.260 26.285 37.189 1.00 15.61 155 ASN B O 1
ATOM 3017 N N . GLN B 1 156 ? 5.754 24.840 35.521 1.00 13.39 156 GLN B N 1
ATOM 3018 C CA . GLN B 1 156 ? 5.499 23.642 36.317 1.00 13.66 156 GLN B CA 1
ATOM 3019 C C . GLN B 1 156 ? 6.740 22.753 36.355 1.00 10.14 156 GLN B C 1
ATOM 3020 O O . GLN B 1 156 ? 7.552 22.763 35.425 1.00 10.77 156 GLN B O 1
ATOM 3026 N N . LEU B 1 157 ? 6.877 21.991 37.437 1.00 9.13 157 LEU B N 1
ATOM 3027 C CA . LEU B 1 157 ? 7.921 20.986 37.586 1.00 8.54 157 LEU B CA 1
ATOM 3028 C C . LEU B 1 157 ? 7.745 19.921 36.493 1.00 6.09 157 LEU B C 1
ATOM 3029 O O . LEU B 1 157 ? 6.654 19.460 36.261 1.00 7.25 157 LEU B O 1
ATOM 3034 N N . THR B 1 158 ? 8.829 19.544 35.826 1.00 6.01 158 THR B N 1
ATOM 3035 C CA . THR B 1 158 ? 8.768 18.534 34.784 1.00 5.33 158 THR B CA 1
ATOM 3036 C C . THR B 1 158 ? 9.969 17.616 34.963 1.00 5.71 158 THR B C 1
ATOM 3037 O O . THR B 1 158 ? 10.885 17.877 35.763 1.00 5.42 158 THR B O 1
ATOM 3041 N N . ILE B 1 159 ? 9.983 16.544 34.187 1.00 5.38 159 ILE B N 1
ATOM 3042 C CA . ILE B 1 159 ? 11.115 15.646 34.207 1.00 4.63 159 ILE B CA 1
ATOM 3043 C C . ILE B 1 159 ? 12.409 16.315 33.775 1.00 5.43 159 ILE B C 1
ATOM 3044 O O . ILE B 1 159 ? 13.482 15.813 34.085 1.00 4.34 159 ILE B O 1
ATOM 3049 N N . ALA B 1 160 ? 12.336 17.437 33.062 1.00 5.68 160 ALA B N 1
ATOM 3050 C CA . ALA B 1 160 ? 13.568 18.146 32.734 1.00 5.11 160 ALA B CA 1
ATOM 3051 C C . ALA B 1 160 ? 14.193 18.734 33.996 1.00 5.47 160 ALA B C 1
ATOM 3052 O O . ALA B 1 160 ? 15.406 18.813 34.076 1.00 3.95 160 ALA B O 1
ATOM 3054 N N . ASP B 1 161 ? 13.389 19.145 34.976 1.00 4.15 161 ASP B N 1
ATOM 3055 C CA . ASP B 1 161 ? 13.970 19.620 36.238 1.00 4.72 161 ASP B CA 1
ATOM 3056 C C . ASP B 1 161 ? 14.687 18.488 36.970 1.00 4.18 161 ASP B C 1
ATOM 3057 O O . ASP B 1 161 ? 15.777 18.671 37.523 1.00 5.26 161 ASP B O 1
ATOM 3062 N N . PHE B 1 162 ? 14.091 17.289 36.932 1.00 5.33 162 PHE B N 1
ATOM 3063 C CA . PHE B 1 162 ? 14.689 16.126 37.580 1.00 4.89 162 PHE B CA 1
ATOM 3064 C C . PHE B 1 162 ? 16.004 15.773 36.894 1.00 2.70 162 PHE B C 1
ATOM 3065 O O . PHE B 1 162 ? 17.029 15.484 37.550 1.00 5.72 162 PHE B O 1
ATOM 3073 N N . SER B 1 163 ? 15.991 15.774 35.563 1.00 2.70 163 SER B N 1
ATOM 3074 C CA . SER B 1 163 ? 17.227 15.510 34.814 1.00 4.09 163 SER B CA 1
ATOM 3075 C C . SER B 1 163 ? 18.327 16.512 35.186 1.00 4.03 163 SER B C 1
ATOM 3076 O O . SER B 1 163 ? 19.444 16.132 35.553 1.00 4.32 163 SER B O 1
ATOM 3079 N N . LEU B 1 164 ? 18.026 17.787 35.078 1.00 2.92 164 LEU B N 1
ATOM 3080 C CA . LEU B 1 164 ? 19.043 18.822 35.324 1.00 3.94 164 LEU B CA 1
ATOM 3081 C C . LEU B 1 164 ? 19.479 18.909 36.794 1.00 3.02 164 LEU B C 1
ATOM 3082 O O . LEU B 1 164 ? 20.684 19.093 37.068 1.00 4.23 164 LEU B O 1
ATOM 3087 N N . ILE B 1 165 ? 18.590 18.716 37.757 1.00 3.90 165 ILE B N 1
ATOM 3088 C CA . ILE B 1 165 ? 19.039 18.767 39.152 1.00 5.20 165 ILE B CA 1
ATOM 3089 C C . ILE B 1 165 ? 19.969 17.599 39.466 1.00 5.36 165 ILE B C 1
ATOM 3090 O O . ILE B 1 165 ? 20.908 17.748 40.239 1.00 5.77 165 ILE B O 1
ATOM 3095 N N . SER B 1 166 ? 19.717 16.436 38.861 1.00 5.89 166 SER B N 1
ATOM 3096 C CA . SER B 1 166 ? 20.543 15.259 39.131 1.00 4.82 166 SER B CA 1
ATOM 3097 C C . SER B 1 166 ? 22.018 15.538 38.801 1.00 3.41 166 SER B C 1
ATOM 3098 O O . SER B 1 166 ? 22.934 15.195 39.578 1.00 5.79 166 SER B O 1
ATOM 3101 N N . SER B 1 167 ? 22.248 16.142 37.646 1.00 4.88 167 SER B N 1
ATOM 3102 C CA . SER B 1 167 ? 23.608 16.508 37.273 1.00 3.53 167 SER B CA 1
ATOM 3103 C C . SER B 1 167 ? 24.147 17.784 37.893 1.00 5.65 167 SER B C 1
ATOM 3104 O O . SER B 1 167 ? 25.303 17.808 38.270 1.00 4.48 167 SER B O 1
ATOM 3107 N N A ILE B 1 168 ? 23.338 18.824 38.024 0.52 5.82 168 ILE B N 1
ATOM 3108 N N B ILE B 1 168 ? 23.324 18.832 38.003 0.48 5.72 168 ILE B N 1
ATOM 3109 C CA A ILE B 1 168 ? 23.864 20.045 38.647 0.52 5.29 168 ILE B CA 1
ATOM 3110 C CA B ILE B 1 168 ? 23.790 20.082 38.640 0.48 4.85 168 ILE B CA 1
ATOM 3111 C C A ILE B 1 168 ? 24.252 19.828 40.113 0.52 5.75 168 ILE B C 1
ATOM 3112 C C B ILE B 1 168 ? 24.243 19.819 40.084 0.48 5.67 168 ILE B C 1
ATOM 3113 O O A ILE B 1 168 ? 25.292 20.309 40.585 0.52 7.11 168 ILE B O 1
ATOM 3114 O O B ILE B 1 168 ? 25.317 20.265 40.511 0.48 6.99 168 ILE B O 1
ATOM 3123 N N . SER B 1 169 ? 23.433 19.056 40.820 1.00 5.79 169 SER B N 1
ATOM 3124 C CA . SER B 1 169 ? 23.731 18.726 42.204 1.00 5.92 169 SER B CA 1
ATOM 3125 C C . SER B 1 169 ? 24.968 17.825 42.335 1.00 4.47 169 SER B C 1
ATOM 3126 O O . SER B 1 169 ? 25.481 17.616 43.439 1.00 7.56 169 SER B O 1
ATOM 3129 N N . SER B 1 170 ? 25.428 17.273 41.217 1.00 6.26 170 SER B N 1
ATOM 3130 C CA . SER B 1 170 ? 26.675 16.506 41.199 1.00 6.07 170 SER B CA 1
ATOM 3131 C C . SER B 1 170 ? 27.851 17.396 40.835 1.00 6.02 170 SER B C 1
ATOM 3132 O O . SER B 1 170 ? 28.960 17.284 41.383 1.00 8.14 170 SER B O 1
ATOM 3135 N N . LEU B 1 171 ? 27.646 18.245 39.843 1.00 4.63 171 LEU B N 1
ATOM 3136 C CA . LEU B 1 171 ? 28.693 19.173 39.426 1.00 5.01 171 LEU B CA 1
ATOM 3137 C C . LEU B 1 171 ? 29.194 20.103 40.524 1.00 6.76 171 LEU B C 1
ATOM 3138 O O . LEU B 1 171 ? 30.319 20.563 40.470 1.00 8.06 171 LEU B O 1
ATOM 3143 N N . VAL B 1 172 ? 28.352 20.370 41.524 1.00 7.69 172 VAL B N 1
ATOM 3144 C CA . VAL B 1 172 ? 28.776 21.243 42.619 1.00 9.44 172 VAL B CA 1
ATOM 3145 C C . VAL B 1 172 ? 29.935 20.613 43.396 1.00 9.29 172 VAL B C 1
ATOM 3146 O O . VAL B 1 172 ? 30.658 21.328 44.121 1.00 11.65 172 VAL B O 1
ATOM 3150 N N . ALA B 1 173 ? 30.177 19.311 43.212 1.00 7.57 173 ALA B N 1
ATOM 3151 C CA . ALA B 1 173 ? 31.326 18.637 43.814 1.00 9.67 173 ALA B CA 1
ATOM 3152 C C . ALA B 1 173 ? 32.589 19.275 43.298 1.00 9.42 173 ALA B C 1
ATOM 3153 O O . ALA B 1 173 ? 33.621 19.326 43.998 1.00 12.47 173 ALA B O 1
ATOM 3155 N N . PHE B 1 174 ? 32.547 19.706 42.041 1.00 9.22 174 PHE B N 1
ATOM 3156 C CA . PHE B 1 174 ? 33.709 20.275 41.373 1.00 10.05 174 PHE B CA 1
ATOM 3157 C C . PHE B 1 174 ? 33.721 21.793 41.468 1.00 12.64 174 PHE B C 1
ATOM 3158 O O . PHE B 1 174 ? 34.750 22.417 41.727 1.00 17.08 174 PHE B O 1
ATOM 3166 N N . VAL B 1 175 ? 32.572 22.393 41.204 1.00 10.22 175 VAL B N 1
ATOM 3167 C CA . VAL B 1 175 ? 32.433 23.849 41.245 1.00 13.24 175 VAL B CA 1
ATOM 3168 C C . VAL B 1 175 ? 31.154 24.231 41.959 1.00 14.30 175 VAL B C 1
ATOM 3169 O O . VAL B 1 175 ? 30.064 24.088 41.390 1.00 10.26 175 VAL B O 1
ATOM 3173 N N . PRO B 1 176 ? 31.253 24.668 43.225 1.00 13.22 176 PRO B N 1
ATOM 3174 C CA . PRO B 1 176 ? 30.008 25.081 43.892 1.00 15.76 176 PRO B CA 1
ATOM 3175 C C . PRO B 1 176 ? 29.346 26.191 43.102 1.00 16.50 176 PRO B C 1
ATOM 3176 O O . PRO B 1 176 ? 30.037 26.948 42.427 1.00 16.76 176 PRO B O 1
ATOM 3180 N N . VAL B 1 177 ? 28.024 26.258 43.144 1.00 12.15 177 VAL B N 1
ATOM 3181 C CA . VAL B 1 177 ? 27.298 27.336 42.484 1.00 14.09 177 VAL B CA 1
ATOM 3182 C C . VAL B 1 177 ? 27.393 28.639 43.270 1.00 13.54 177 VAL B C 1
ATOM 3183 O O . VAL B 1 177 ? 26.931 28.722 44.401 1.00 15.74 177 VAL B O 1
ATOM 3187 N N . ASP B 1 178 ? 28.014 29.654 42.671 1.00 14.29 178 ASP B N 1
ATOM 3188 C CA . ASP B 1 178 ? 28.112 30.994 43.270 1.00 15.70 178 ASP B CA 1
ATOM 3189 C C . ASP B 1 178 ? 26.712 31.613 43.300 1.00 17.06 178 ASP B C 1
ATOM 3190 O O . ASP B 1 178 ? 26.163 31.974 42.261 1.00 15.07 178 ASP B O 1
ATOM 3195 N N . ALA B 1 179 ? 26.122 31.717 44.484 1.00 17.54 179 ALA B N 1
ATOM 3196 C CA . ALA B 1 179 ? 24.741 32.173 44.581 1.00 16.05 179 ALA B CA 1
ATOM 3197 C C . ALA B 1 179 ? 24.544 33.639 44.135 1.00 14.98 179 ALA B C 1
ATOM 3198 O O . ALA B 1 179 ? 23.436 34.041 43.752 1.00 18.64 179 ALA B O 1
ATOM 3200 N N . ALA B 1 180 ? 25.601 34.440 44.210 1.00 14.01 180 ALA B N 1
ATOM 3201 C CA . ALA B 1 180 ? 25.518 35.835 43.794 1.00 17.88 180 ALA B CA 1
ATOM 3202 C C . ALA B 1 180 ? 25.473 35.937 42.269 1.00 17.08 180 ALA B C 1
ATOM 3203 O O . ALA B 1 180 ? 24.731 36.753 41.692 1.00 13.50 180 ALA B O 1
ATOM 3205 N N . LYS B 1 181 ? 26.262 35.098 41.622 1.00 14.03 181 LYS B N 1
ATOM 3206 C CA . LYS B 1 181 ? 26.357 35.108 40.180 1.00 12.01 181 LYS B CA 1
ATOM 3207 C C . LYS B 1 181 ? 25.180 34.403 39.545 1.00 14.46 181 LYS B C 1
ATOM 3208 O O . LYS B 1 181 ? 24.749 34.775 38.453 1.00 14.92 181 LYS B O 1
ATOM 3214 N N . TYR B 1 182 ? 24.676 33.374 40.235 1.00 11.61 182 TYR B N 1
ATOM 3215 C CA . TYR B 1 182 ? 23.631 32.490 39.723 1.00 10.27 182 TYR B CA 1
ATOM 3216 C C . TYR B 1 182 ? 22.387 32.542 40.627 1.00 11.73 182 TYR B C 1
ATOM 3217 O O . TYR B 1 182 ? 22.013 31.538 41.239 1.00 12.05 182 TYR B O 1
ATOM 3226 N N . PRO B 1 1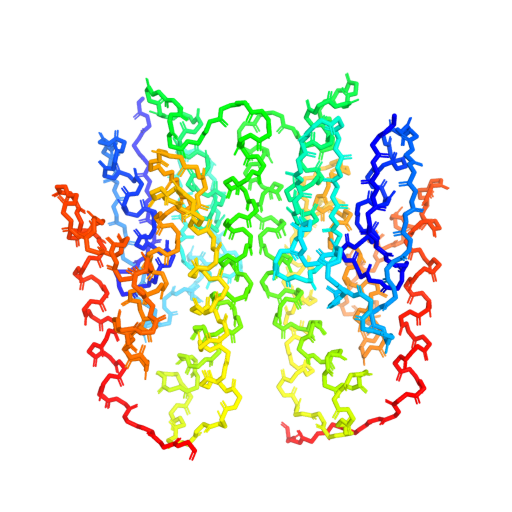83 ? 21.730 33.707 40.706 1.00 15.18 183 PRO B N 1
ATOM 3227 C CA . PRO B 1 183 ? 20.647 33.725 41.696 1.00 14.62 183 PRO B CA 1
ATOM 3228 C C . PRO B 1 183 ? 19.446 32.849 41.314 1.00 12.33 183 PRO B C 1
ATOM 3229 O O . PRO B 1 183 ? 18.827 32.247 42.197 1.00 12.48 183 PRO B O 1
ATOM 3233 N N . LYS B 1 184 ? 19.121 32.762 40.027 1.00 10.10 184 LYS B N 1
ATOM 3234 C CA . LYS B 1 184 ? 17.936 32.004 39.628 1.00 13.42 184 LYS B CA 1
ATOM 3235 C C . LYS B 1 184 ? 18.228 30.511 39.708 1.00 9.77 184 LYS B C 1
ATOM 3236 O O . LYS B 1 184 ? 17.391 29.736 40.155 1.00 9.12 184 LYS B O 1
ATOM 3242 N N . LEU B 1 185 ? 19.416 30.099 39.271 1.00 10.41 185 LEU B N 1
ATOM 3243 C CA . LEU B 1 185 ? 19.856 28.729 39.429 1.00 9.42 185 LEU B CA 1
ATOM 3244 C C . LEU B 1 185 ? 19.891 28.312 40.898 1.00 7.90 185 LEU B C 1
ATOM 3245 O O . LEU B 1 185 ? 19.411 27.238 41.254 1.00 7.88 185 LEU B O 1
ATOM 3250 N N . SER B 1 186 ? 20.402 29.187 41.759 1.00 9.47 186 SER B N 1
ATOM 3251 C CA . SER B 1 186 ? 20.455 28.887 43.192 1.00 10.55 186 SER B CA 1
ATOM 3252 C C . SER B 1 186 ? 19.038 28.747 43.790 1.00 8.81 186 SER B C 1
ATOM 3253 O O . SER B 1 186 ? 18.774 27.856 44.603 1.00 10.39 186 SER B O 1
ATOM 3256 N N . ALA B 1 187 ? 18.145 29.664 43.420 1.00 8.68 187 ALA B N 1
ATOM 3257 C CA . ALA B 1 187 ? 16.765 29.594 43.911 1.00 8.95 187 ALA B CA 1
ATOM 3258 C C . ALA B 1 187 ? 16.046 28.326 43.450 1.00 8.16 187 ALA B C 1
ATOM 3259 O O . ALA B 1 187 ? 15.191 27.784 44.164 1.00 8.19 187 ALA B O 1
ATOM 3261 N N . TRP B 1 188 ? 16.347 27.883 42.235 1.00 7.56 188 TRP B N 1
ATOM 3262 C CA . TRP B 1 188 ? 15.730 26.687 41.692 1.00 7.04 188 TRP B CA 1
ATOM 3263 C C . TRP B 1 188 ? 16.193 25.443 42.443 1.00 6.32 188 TRP B C 1
ATOM 3264 O O . TRP B 1 188 ? 15.396 24.575 42.796 1.00 6.98 188 TRP B O 1
ATOM 3275 N N . ILE B 1 189 ? 17.495 25.377 42.710 1.00 6.18 189 ILE B N 1
ATOM 3276 C CA . ILE B 1 189 ? 18.009 24.282 43.548 1.00 6.99 189 ILE B CA 1
ATOM 3277 C C . ILE B 1 189 ? 17.295 24.286 44.909 1.00 6.89 189 ILE B C 1
ATOM 3278 O O . ILE B 1 189 ? 16.804 23.241 45.369 1.00 7.83 189 ILE B O 1
ATOM 3283 N N . LYS B 1 190 ? 17.196 25.474 45.524 1.00 7.12 190 LYS B N 1
ATOM 3284 C CA . LYS B 1 190 ? 16.580 25.594 46.839 1.00 7.75 190 LYS B CA 1
ATOM 3285 C C . LYS B 1 190 ? 15.134 25.117 46.816 1.00 9.90 190 LYS B C 1
ATOM 3286 O O . LYS B 1 190 ? 14.643 24.489 47.764 1.00 8.41 190 LYS B O 1
ATOM 3292 N N . ARG B 1 191 ? 14.459 25.419 45.715 1.00 9.87 191 ARG B N 1
ATOM 3293 C CA . ARG B 1 191 ? 13.057 25.043 45.566 1.00 9.84 191 ARG B CA 1
ATOM 3294 C C . ARG B 1 191 ? 12.944 23.518 45.493 1.00 7.84 191 ARG B C 1
ATOM 3295 O O . ARG B 1 191 ? 12.098 22.915 46.167 1.00 7.91 191 ARG B O 1
ATOM 3303 N N . LEU B 1 192 ? 13.764 22.895 44.651 1.00 8.34 192 LEU B N 1
ATOM 3304 C CA . LEU B 1 192 ? 13.704 21.459 44.497 1.00 7.03 192 LEU B CA 1
ATOM 3305 C C . LEU B 1 192 ? 14.097 20.726 45.782 1.00 5.79 192 LEU B C 1
ATOM 3306 O O . LEU B 1 192 ? 13.581 19.631 46.046 1.00 6.13 192 LEU B O 1
ATOM 3311 N N . GLU B 1 193 ? 14.985 21.331 46.574 1.00 6.31 193 GLU B N 1
ATOM 3312 C CA . GLU B 1 193 ? 15.423 20.730 47.831 1.00 6.73 193 GLU B CA 1
ATOM 3313 C C . GLU B 1 193 ? 14.258 20.538 48.790 1.00 7.03 193 GLU B C 1
ATOM 3314 O O . GLU B 1 193 ? 14.355 19.815 49.775 1.00 7.35 193 GLU B O 1
ATOM 3320 N N . GL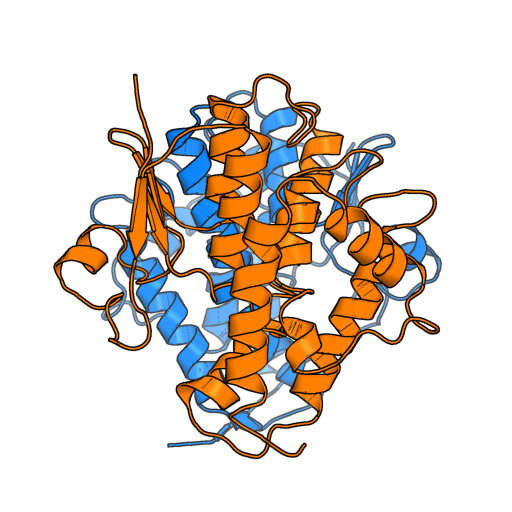N B 1 194 ? 13.167 21.240 48.519 1.00 7.29 194 GLN B N 1
ATOM 3321 C CA . GLN B 1 194 ? 12.012 21.188 49.388 1.00 9.77 194 GLN B CA 1
ATOM 3322 C C . GLN B 1 194 ? 10.960 20.160 48.974 1.00 9.54 194 GLN B C 1
ATOM 3323 O O . GLN B 1 194 ? 9.967 19.991 49.677 1.00 9.31 194 GLN B O 1
ATOM 3329 N N . LEU B 1 195 ? 11.158 19.472 47.856 1.00 6.91 195 LEU B N 1
ATOM 3330 C CA . LEU B 1 195 ? 10.235 18.406 47.478 1.00 9.37 195 LEU B CA 1
ATOM 3331 C C . LEU B 1 195 ? 10.244 17.338 48.559 1.00 11.15 195 LEU B C 1
ATOM 3332 O O . LEU B 1 195 ? 11.297 17.005 49.125 1.00 10.68 195 LEU B O 1
ATOM 3337 N N . PRO B 1 196 ? 9.080 16.752 48.832 1.00 9.98 196 PRO B N 1
ATOM 3338 C CA . PRO B 1 196 ? 9.059 15.770 49.921 1.00 9.73 196 PRO B CA 1
ATOM 3339 C C . PRO B 1 196 ? 9.924 14.559 49.641 1.00 9.50 196 PRO B C 1
ATOM 3340 O O . PRO B 1 196 ? 10.326 13.907 50.607 1.00 12.68 196 PRO B O 1
ATOM 3344 N N . TYR B 1 197 ? 10.234 14.298 48.376 1.00 9.35 197 TYR B N 1
ATOM 3345 C CA . TYR B 1 197 ? 11.030 13.118 48.012 1.00 5.43 197 TYR B CA 1
ATOM 3346 C C . TYR B 1 197 ? 12.447 13.492 47.527 1.00 5.09 197 TYR B C 1
ATOM 3347 O O . TYR B 1 197 ? 13.102 12.720 46.838 1.00 7.36 197 TYR B O 1
ATOM 3356 N N . TYR B 1 198 ? 12.904 14.697 47.868 1.00 7.59 198 TYR B N 1
ATOM 3357 C CA . TYR B 1 198 ? 14.210 15.136 47.391 1.00 6.54 198 TYR B CA 1
ATOM 3358 C C . TYR B 1 198 ? 15.381 14.250 47.854 1.00 6.39 198 TYR B C 1
ATOM 3359 O O . TYR B 1 198 ? 16.425 14.211 47.197 1.00 8.01 198 TYR B O 1
ATOM 3368 N N . ALA B 1 199 ? 15.232 13.574 48.982 1.00 6.00 199 ALA B N 1
ATOM 3369 C CA . ALA B 1 199 ? 16.289 12.640 49.394 1.00 8.60 199 ALA B CA 1
ATOM 3370 C C . ALA B 1 199 ? 16.634 11.569 48.368 1.00 6.97 199 ALA B C 1
ATOM 3371 O O . ALA B 1 199 ? 17.750 11.038 48.393 1.00 7.90 199 ALA B O 1
ATOM 3373 N N . GLU B 1 200 ? 15.718 11.274 47.447 1.00 7.54 200 GLU B N 1
ATOM 3374 C CA . GLU B 1 200 ? 16.013 10.341 46.343 1.00 7.89 200 GLU B CA 1
ATOM 3375 C C . GLU B 1 200 ? 17.122 10.922 45.438 1.00 6.75 200 GLU B C 1
ATOM 3376 O O . GLU B 1 200 ? 17.808 10.196 44.718 1.00 8.11 200 GLU B O 1
ATOM 3382 N N . ASN B 1 201 ? 17.281 12.238 45.481 1.00 6.55 201 ASN B N 1
ATOM 3383 C CA . ASN B 1 201 ? 18.440 12.838 44.870 1.00 7.68 201 ASN B CA 1
ATOM 3384 C C . ASN B 1 201 ? 19.540 13.186 45.856 1.00 6.57 201 ASN B C 1
ATOM 3385 O O . ASN B 1 201 ? 20.723 12.975 45.574 1.00 6.87 201 ASN B O 1
ATOM 3390 N N . SER B 1 202 ? 19.191 13.767 46.989 1.00 5.92 202 SER B N 1
ATOM 3391 C CA . SER B 1 202 ? 20.269 14.289 47.825 1.00 7.16 202 SER B CA 1
ATOM 3392 C C . SER B 1 202 ? 21.179 13.234 48.423 1.00 7.62 202 SER B C 1
ATOM 3393 O O . SER B 1 202 ? 22.358 13.479 48.617 1.00 7.66 202 SER B O 1
ATOM 3396 N N . THR B 1 203 ? 20.647 12.058 48.708 1.00 7.84 203 THR B N 1
ATOM 3397 C CA . THR B 1 203 ? 21.467 11.007 49.318 1.00 9.45 203 THR B CA 1
ATOM 3398 C C . THR B 1 203 ? 22.612 10.601 48.386 1.00 6.87 203 THR B C 1
ATOM 3399 O O . THR B 1 203 ? 23.790 10.685 48.746 1.00 8.46 203 THR B O 1
ATOM 3403 N N . GLY B 1 204 ? 22.283 10.247 47.148 1.00 6.74 204 GLY B N 1
ATOM 3404 C CA . GLY B 1 204 ? 23.275 9.874 46.167 1.00 6.93 204 GLY B CA 1
ATOM 3405 C C . GLY B 1 204 ? 24.131 11.037 45.706 1.00 7.69 204 GLY B C 1
ATOM 3406 O O . GLY B 1 204 ? 25.273 10.842 45.385 1.00 7.58 204 GLY B O 1
ATOM 3407 N N . ALA B 1 205 ? 23.571 12.244 45.637 1.00 6.13 205 ALA B N 1
ATOM 3408 C CA . ALA B 1 205 ? 24.368 13.425 45.282 1.00 6.33 205 ALA B CA 1
ATOM 3409 C C . ALA B 1 205 ? 25.457 13.625 46.328 1.00 7.94 205 ALA B C 1
ATOM 3410 O O . ALA B 1 205 ? 26.599 13.888 45.967 1.00 8.01 205 ALA B O 1
ATOM 3412 N N . GLN B 1 206 ? 25.134 13.453 47.610 1.00 7.23 206 GLN B N 1
ATOM 3413 C CA . GLN B 1 206 ? 26.129 13.557 48.662 1.00 8.34 206 GLN B CA 1
ATOM 3414 C C . GLN B 1 206 ? 27.176 12.481 48.545 1.00 8.13 206 GLN B C 1
ATOM 3415 O O . GLN B 1 206 ? 28.346 12.768 48.781 1.00 8.65 206 GLN B O 1
ATOM 3421 N N . GLN B 1 207 ? 26.778 11.277 48.134 1.00 8.90 207 GLN B N 1
ATOM 3422 C CA . GLN B 1 207 ? 27.751 10.204 47.886 1.00 8.29 207 GLN B CA 1
ATOM 3423 C C . GLN B 1 207 ? 28.676 10.547 46.725 1.00 8.84 207 GLN B C 1
ATOM 3424 O O . GLN B 1 207 ? 29.872 10.312 46.807 1.00 8.65 207 GLN B O 1
ATOM 3430 N N . PHE B 1 208 ? 28.131 11.126 45.660 1.00 7.86 208 PHE B N 1
ATOM 3431 C CA . PHE B 1 208 ? 28.942 11.532 44.523 1.00 8.80 208 PHE B CA 1
ATOM 3432 C C . PHE B 1 208 ? 29.926 12.607 44.981 1.00 8.39 208 PHE B C 1
ATOM 3433 O O . PHE B 1 208 ? 31.133 12.573 44.684 1.00 8.38 208 PHE B O 1
ATOM 3441 N N . VAL B 1 209 ? 29.426 13.607 45.697 1.00 8.96 209 VAL B N 1
ATOM 3442 C CA . VAL B 1 209 ? 30.298 14.664 46.187 1.00 8.56 209 VAL B CA 1
ATOM 3443 C C . VAL B 1 209 ? 31.434 14.119 47.043 1.00 11.29 209 VAL B C 1
ATOM 3444 O O . VAL B 1 209 ? 32.608 14.499 46.875 1.00 9.98 209 VAL B O 1
ATOM 3448 N N . ALA B 1 210 ? 31.099 13.203 47.944 1.00 9.31 210 ALA B N 1
ATOM 3449 C CA . ALA B 1 210 ? 32.109 12.584 48.808 1.00 11.62 210 ALA B CA 1
ATOM 3450 C C . ALA B 1 210 ? 33.166 11.844 48.006 1.00 12.17 210 ALA B C 1
ATOM 3451 O O . ALA B 1 210 ? 34.358 11.930 48.313 1.00 11.56 210 ALA B O 1
ATOM 3453 N N . ALA B 1 211 ? 32.740 11.098 46.989 1.00 10.52 211 ALA B N 1
ATOM 3454 C CA . ALA B 1 211 ? 33.705 10.403 46.149 1.00 10.63 211 ALA B CA 1
ATOM 3455 C C . ALA B 1 211 ? 34.624 11.384 45.433 1.00 12.20 211 ALA B C 1
ATOM 3456 O O . ALA B 1 211 ? 35.835 11.133 45.353 1.00 13.08 211 ALA B O 1
ATOM 3458 N N . VAL B 1 212 ? 34.068 12.475 44.905 1.00 11.29 212 VAL B N 1
ATOM 3459 C CA . VAL B 1 212 ? 34.904 13.492 44.265 1.00 10.51 212 VAL B CA 1
ATOM 3460 C C . VAL B 1 212 ? 35.861 14.190 45.231 1.00 11.54 212 VAL B C 1
ATOM 3461 O O . VAL B 1 212 ? 37.030 14.346 44.921 1.00 11.59 212 VAL B O 1
ATOM 3465 N N . LYS B 1 213 ? 35.385 14.591 46.407 1.00 12.45 213 LYS B N 1
ATOM 3466 C CA . LYS B 1 213 ? 36.261 15.252 47.382 1.00 13.20 213 LYS B CA 1
ATOM 3467 C C . LYS B 1 213 ? 37.433 14.371 47.812 1.00 15.03 213 LYS B C 1
ATOM 3468 O O . LYS B 1 213 ? 38.491 14.877 48.178 1.00 16.78 213 LYS B O 1
ATOM 3474 N N A SER B 1 214 ? 37.221 13.058 47.740 0.31 14.77 214 SER B N 1
ATOM 3475 N N B SER B 1 214 ? 37.265 13.053 47.766 0.69 12.04 214 SER B N 1
ATOM 3476 C CA A SER B 1 214 ? 38.221 12.059 48.099 0.31 15.17 214 SER B CA 1
ATOM 3477 C CA B SER B 1 214 ? 38.334 12.158 48.189 0.69 14.72 214 SER B CA 1
ATOM 3478 C C A SER B 1 214 ? 39.391 12.025 47.122 0.31 14.63 214 SER B C 1
ATOM 3479 C C B SER B 1 214 ? 39.405 11.983 47.100 0.69 14.31 214 SER B C 1
ATOM 3480 O O A SER B 1 214 ? 40.466 11.521 47.451 0.31 15.99 214 SER B O 1
ATOM 3481 O O B SER B 1 214 ? 40.428 11.327 47.323 0.69 16.14 214 SER B O 1
ATOM 3486 N N . LYS B 1 215 ? 39.168 12.558 45.926 1.00 13.81 215 LYS B N 1
ATOM 3487 C CA . LYS B 1 215 ? 40.116 12.458 44.823 1.00 14.64 215 LYS B CA 1
ATOM 3488 C C . LYS B 1 215 ? 40.498 13.861 44.367 1.00 15.93 215 LYS B C 1
ATOM 3489 O O . LYS B 1 215 ? 40.087 14.310 43.302 1.00 15.38 215 LYS B O 1
ATOM 3495 N N . PRO B 1 216 ? 41.328 14.546 45.157 1.00 14.39 216 PRO B N 1
ATOM 3496 C CA . PRO B 1 216 ? 41.705 15.928 44.839 1.00 13.86 216 PRO B CA 1
ATOM 3497 C C . PRO B 1 216 ? 42.536 16.039 43.556 1.00 18.01 216 PRO B C 1
ATOM 3498 O O . PRO B 1 216 ? 43.225 15.089 43.136 1.00 17.88 216 PRO B O 1
ATOM 3502 N N . PHE B 1 217 ? 42.482 17.224 42.958 1.00 19.14 217 PHE B N 1
ATOM 3503 C CA . PHE B 1 217 ? 43.199 17.500 41.726 1.00 19.78 217 PHE B CA 1
ATOM 3504 C C . PHE B 1 217 ? 43.459 18.992 41.625 1.00 19.22 217 PHE B C 1
ATOM 3505 O O . PHE B 1 217 ? 42.821 19.802 42.304 1.00 19.88 217 PHE B O 1
ATOM 3513 N N . THR B 1 218 ? 44.402 19.354 40.768 1.00 19.44 218 THR B N 1
ATOM 3514 C CA . THR B 1 218 ? 44.666 20.748 40.480 1.00 22.79 218 THR B CA 1
ATOM 3515 C C . THR B 1 218 ? 44.297 21.014 39.027 1.00 24.42 218 THR B C 1
ATOM 3516 O O . THR B 1 218 ? 43.950 20.085 38.289 1.00 23.49 218 THR B O 1
ATOM 3520 N N . VAL B 1 219 ? 44.324 22.277 38.623 1.00 29.31 219 VAL B N 1
ATOM 3521 C CA . VAL B 1 219 ? 43.911 22.637 37.272 1.00 16.72 219 VAL B CA 1
ATOM 3522 C C . VAL B 1 219 ? 44.954 23.499 36.570 1.00 20.48 219 VAL B C 1
ATOM 3523 O O . VAL B 1 219 ? 45.891 24.003 37.201 1.00 26.57 219 VAL B O 1
#

Radius of gyration: 20.63 Å; Cα contacts (8 Å, |Δi|>4): 748; chains: 2; bounding box: 52×52×52 Å

Solvent-accessible surface area: 19558 Å² total; per-residue (Å²): 163,8,39,0,19,0,37,36,30,12,8,23,0,0,0,0,8,1,0,1,29,28,31,159,28,81,51,60,59,95,97,10,38,40,106,102,142,76,22,79,51,144,107,9,50,174,61,7,77,23,56,42,14,4,0,0,30,21,71,164,20,73,5,8,35,5,10,0,0,0,8,8,0,6,48,110,72,24,212,101,48,44,19,8,19,148,78,58,74,124,35,3,62,1,10,8,26,1,6,7,8,7,5,51,0,44,11,34,0,3,116,30,0,8,79,33,1,21,97,91,59,109,74,121,0,61,50,103,50,27,56,4,0,48,80,0,0,68,40,0,31,51,12,3,135,134,68,55,42,2,9,13,104,100,30,3,0,0,0,0,2,0,0,1,0,0,14,0,0,44,2,21,28,100,29,75,62,97,127,10,74,96,0,21,46,0,27,143,70,3,80,148,41,128,43,17,63,67,0,32,67,0,8,125,90,10,40,60,31,2,135,78,95,107,60,76,59,82,53,145,240,70,104,0,55,0,10,0,41,34,30,13,7,22,0,0,0,0,17,0,0,1,27,28,30,161,30,91,51,63,67,99,85,2,57,40,134,105,145,56,26,84,49,162,147,4,60,178,72,5,80,22,58,58,15,4,2,0,24,4,52,160,12,75,6,13,34,4,9,0,0,0,5,8,0,5,35,92,40,22,200,100,52,52,17,9,20,143,80,50,50,128,31,3,57,0,8,10,20,1,8,7,6,9,5,49,0,47,9,49,0,4,123,28,0,10,84,36,1,33,122,84,50,86,92,127,4,64,89,108,48,32,56,4,0,39,72,1,1,67,43,0,30,50,10,3,121,142,70,45,40,1,9,12,82,113,30,4,0,0,0,0,1,0,0,1,0,0,13,0,0,43,5,22,29,97,26,77,66,95,117,8,74,98,0,21,45,0,26,128,80,2,85,134,40,131,43,18,61,57,0,27,63,0,8,122,85,12,40,59,43,4,131,84,98,99,51,87,101

B-factor: mean 14.13, std 9.09, range [2.45, 62.01]

Secondary structure (DSSP, 8-state):
--EEEE-TT-HHHHHHHHHHHHHT---EEEE--TTTTGGGSHHHHHH-TT--S-EEEETTEEEESHHHHHHHHHHHH-SSSTTS-SSHHHHHHHHHHHHHIIIIIIIIIIIHHHIIIIIS---EEEHHHHHHHHHHHHHHHHHHTT-SBTTBSS--HHHHHHHHHHHHHTTTS---TTT-HHHHHHHHHHTTSTTTHHHHHHHHHHHHHHHTS--EEE--/----EEEE-TTSHHHHHHHHHHHHTT---EEEE--GGGTGGGSHHHHHH-TT--S-EEEETTEEEESHHHHHHHHHHHH-SSSTTS-SSHHHHHHHHHHHHHIIIIIIIIIIIHHHIIIIIS--SB--HHHHHHHHHHHHHHHHH-TT-SBTTBSS--HHHHHHHHHHHHHTTTS---TTT-HHHHHHHHHHTTSTTTHHHHHHHHHHHHHHHTS--B-

InterPro domains:
  IPR004045 Glutathione S-transferase, N-terminal [PF13417] (6-80)
  IPR004045 Glutathione S-transferase, N-terminal [PS50404] (2-83)
  IPR004046 Glutathione S-transferase, C-terminal [PF00043] (125-196)
  IPR010987 Glutathione S-transferase, C-terminal-like [PS50405] (89-217)
  IPR036249 Thioredoxin-like superfamily [SSF52833] (2-88)
  IPR036282 Glutathione S-transferase, C-terminal domain superfamily [SSF47616] (86-200)
  IPR040079 Glutathione transferase family [SFLDS00019] (3-216)

Organism: Drosophila mojavensis (NCBI:txid7230)

Foldseek 3Di:
DKEWEEALLDLLSLLLLVLCVVLVPDYHYHYQDVLVPSLVDPVNCVLPVVSDDTWMDDPNDIDHDSVRNSQCCCVPRNPACQQQDPPVVLNVLLVVLLVCLVPLQPPQAFVVVCCQQQPVQAFEAEVSNVVSLVVVLVVQLVQAVPELANRGNGHYSSRSSVCSRNLQNCLPPNDDCVVRVSVVSSNVVLVPPPSCCSRNVSSVVSSVSNVVRHHDYDDD/DWAKEWEEDLLDLLSLLLLVLCVVLVGHHHYHYQPVVVVSLPDPVNCVLPVVSDDTWMDTPPDIDDDSVRNSQVCCVVRNPACLQQDPPVVLNVLLVVLLVCLVPLQPVQANVVVCCCQLPVLAQADDPVNVVSLVVSLVVQLVQAVVEQANRHNTHYSSRSSVLSRNLQCCLPPNDDCVVRVSVVVNNVVLCPPPSCCSRPVSSVVSSVSRVVRHHYD

CATH classification: 3.40.30.10 (+1 more: 1.20.1050.10)

Nearest PDB structures (foldseek):
  4hi7-assembly1_B  TM=1.000E+00  e=9.304E-34  Drosophila mojavensis
  4yh2-assembly1_C  TM=9.899E-01  e=4.372E-28  Drosophila melanogaster
  4png-assembly1_A  TM=9.893E-01  e=5.775E-27  Drosophila melanogaster
  3vwx-assembly2_B  TM=9.875E-01  e=2.451E-26  Musca domestica
  6keq-assembly1_BA  TM=8.964E-01  e=6.863E-16  Drosophila melanogaster

Sequence (439 aa):
KPILYGIDASPPVRAVKKLTLAALQLPYDYKIIVNLMNKEQHSEEYLKKNPQHTVPLLEDGDANIADSHAIMAYLVSKYGKDDSLYPKDLVKRALVDNRMYFESGVVFANALLRSLAKMILFLGKTEVPQERIDAITEAYDFVEAFFKDQTYVAGNQLTIADFSLISSISSLVAFVPVDAAKYPKLSSAWIKRLEQLPYYAENSTGAQQFVAAVKSKPFTVVGAMVKPILYGIDASPPVRAVKLTLAALQLPYDYKIVNLMNKEQHSEEYLKKNPQHTVPLLEDGDANIADSHAIMAYLVSKYGKDDSSLYPKDLVKRALVDNRMYFESSGVVFANALLRSLAKMILFLGKTEVPQERIDAITEAYDFVEAFFKDQTYVAGNQLTIADFSLISSIISSLVAFVPVDAAKYPKLSAWIKRLEQLPYYAENSTGAQQFVAAVKSSKPFTV